Protein AF-A0AAW6RMX6-F1 (afdb_monomer_lite)

pLDDT: mean 87.91, std 16.41, range [24.89, 98.81]

Radius of gyration: 23.49 Å; chains: 1; bounding box: 60×40×73 Å

InterPro domains:
  IPR003778 Carboxyltransferase domain, subdomain A and B [PF02626] (128-403)
  IPR003778 Carboxyltransferase domain, subdomain A and B [SM00797] (126-412)
  IPR003778 Carboxyltransferase domain, subdomain A and B [TIGR00724] (105-406)
  IPR003833 Carboxyltransferase domain, subdomain C and D [PF02682] (2-51)
  IPR029000 Cyclophilin-like domain superfamily [G3DSA:2.40.100.10] (1-74)
  IPR029000 Cyclophilin-like domain superfamily [G3DSA:2.40.100.10] (291-410)
  IPR029000 Cyclophilin-like domain superfamily [SSF50891] (2-62)
  IPR029000 Cyclophilin-like domain superfamily [SSF50891] (292-405)
  IPR052708 5-oxoprolinase subunit C [PTHR43309] (105-405)

Organism: NCBI:txid3040346

Secondary structure (DSSP, 8-state):
-PPEEEE-TTEEEEETTEEEE-SS-EEE-SEEEEE--S-SB-TTSSSSBSS-TT-------TTSHHHHHHHHHHHS--S------S---S-----S-SSS----EEEEEE-SEEEEE-S--TT-GGGT------SSHHHHHHHHHHTT--TT--EEEEESS-EEEEESS-EEEEEEEEES-EEEE-TTS-EEE--TTSEEEE-TT-EEEE---SEEEEEEEEETT-B----BTTB---BTTTTBSSPPP-TT-EEPBPPTT-TT-SPPPPPSSPPPPPS-PPPTT--SPEEEEEEE-SSGGGB-HHHHHHHHHS-EEEPTT--SSEEEEE-SSPPPBPGGGTTPPPPPEE--TTEEE--TTS--EEE-TT--SEESS-EEEEE-GGGHHHHTT--TT-EEEEEESS--------

Sequence (414 aa):
ASPRTRIPPGAVALAGRFSGVYPRASPGGWQLIGQTEVPMWDLARTPPALLQPGQRVQFVDAATEAGRELLERWRAPSRCAVAASSSAPDSCAPDGGGDGAAPVLEVLAPGLQALVQDLGRPGQAGQGVSASGALDRGAFLAANRLVGNHFNAPALELLHGGFTVRALGPAVVAVTGAEGPLTLRRQDGATLPAARHAPLALQAGDTLALGAPEAGLRSYLAARGGFAAQPVLGSCASDTLAGIGPAPLAAGQRLGLGRRESRHGPLASVAAHPEAASPHLPRPGDAAAVWLDITLGPRADWFSPQALALLLEQPWQVTPQSNRVGLRLAGSQPLQRAAAFEGAELPSEGTALGALQVPANGQPVLFLADHPLTGGYPVVGCVAAHHLDLAAQLPAGTLIRFRAQRPFQEICLP

Foldseek 3Di:
DDWAQWDAFQFWFDDDPDIDGHLHIGIGRTHTDDGDPQRCADLQDVVRGPDFPPDDDDDDPCVDPVNVVVNVVRVPRPVPGPDDDDDDDPALACPDDDDDFDFFKAWQWQAPFKWWFFQFFPPCVRRFAFRFGDQQLVQQQLFCQQLQHQSRFIWIKHWFFPTKMFTQAKWKKAKAFFADWKWKQAQVRDIDTDDHQHIDIDGHGIMIGTHGGQFFTIMIMAINQGWDFDDRNRTQGQQPVVRDHHDTDDHRDTIGHHPCPDPRHHGGDRDPDGDDHDPDGHGPPDPDAAEFEWAFDPVLVQFDPVLVVCQFPWWWFFAPVADQQWTWTDTPDATDTDPVCVVNWADKDADDQQFFFADPRRTTTGGTRNHGGIDGTTGRIGTDPVCSSSRNGDDGGHIHGYDYPDDDDHDPDD

Structure (mmCIF, N/CA/C/O backbone):
data_AF-A0AAW6RMX6-F1
#
_entry.id   AF-A0AAW6RMX6-F1
#
loop_
_atom_site.group_PDB
_atom_site.id
_atom_site.type_symbol
_atom_site.label_atom_id
_atom_site.label_alt_id
_atom_site.label_comp_id
_atom_site.label_asym_id
_atom_site.label_entity_id
_atom_site.label_seq_id
_atom_site.pdbx_PDB_ins_code
_atom_site.Cartn_x
_atom_site.Cartn_y
_atom_site.Cartn_z
_atom_site.occupancy
_atom_site.B_iso_or_equiv
_atom_site.auth_seq_id
_atom_site.auth_comp_id
_atom_site.auth_asym_id
_atom_site.auth_atom_id
_atom_site.pdbx_PDB_model_num
ATOM 1 N N . ALA A 1 1 ? 17.555 14.525 -20.783 1.00 53.91 1 ALA A N 1
ATOM 2 C CA . ALA A 1 1 ? 16.481 15.517 -20.563 1.00 53.91 1 ALA A CA 1
ATOM 3 C C . ALA A 1 1 ? 15.670 15.092 -19.346 1.00 53.91 1 ALA A C 1
ATOM 5 O O . ALA A 1 1 ? 15.422 13.901 -19.205 1.00 53.91 1 ALA A O 1
ATOM 6 N N . SER A 1 2 ? 15.298 16.019 -18.462 1.00 64.12 2 SER A N 1
ATOM 7 C CA . SER A 1 2 ? 14.473 15.691 -17.292 1.00 64.12 2 SER A CA 1
ATOM 8 C C . SER A 1 2 ? 13.013 15.460 -17.712 1.00 64.12 2 SER A C 1
ATOM 10 O O . SER A 1 2 ? 12.517 16.197 -18.568 1.00 64.12 2 SER A O 1
ATOM 12 N N . PRO A 1 3 ? 12.315 14.455 -17.154 1.00 78.06 3 PRO A N 1
ATOM 13 C CA . PRO A 1 3 ? 10.917 14.197 -17.484 1.00 78.06 3 PRO A CA 1
ATOM 14 C C . PRO A 1 3 ? 10.016 15.355 -17.036 1.00 78.06 3 PRO A C 1
ATOM 16 O O . PRO A 1 3 ? 10.298 16.036 -16.048 1.00 78.06 3 PRO A O 1
ATOM 19 N N . ARG A 1 4 ? 8.898 15.559 -17.742 1.00 86.12 4 ARG A N 1
ATOM 20 C CA . ARG A 1 4 ? 7.841 16.477 -17.301 1.00 86.12 4 ARG A CA 1
ATOM 21 C C . ARG A 1 4 ? 7.219 15.921 -16.027 1.00 86.12 4 ARG A C 1
ATOM 23 O O . ARG A 1 4 ? 6.921 14.730 -15.946 1.00 86.12 4 ARG A O 1
ATOM 30 N N . THR A 1 5 ? 6.976 16.793 -15.057 1.00 84.56 5 THR A N 1
ATOM 31 C CA . THR A 1 5 ? 6.333 16.430 -13.786 1.00 84.56 5 THR A CA 1
ATOM 32 C C . THR A 1 5 ? 4.848 16.117 -13.955 1.00 84.56 5 THR A C 1
ATOM 34 O O . THR A 1 5 ? 4.287 15.375 -13.154 1.00 84.56 5 THR A O 1
ATOM 37 N N . ARG A 1 6 ? 4.214 16.645 -15.009 1.00 88.50 6 ARG A N 1
ATOM 38 C CA . ARG A 1 6 ? 2.807 16.403 -15.330 1.00 88.50 6 ARG A CA 1
ATOM 39 C C . ARG A 1 6 ? 2.562 16.490 -16.838 1.00 88.50 6 ARG A C 1
ATOM 41 O O . ARG A 1 6 ? 2.823 17.520 -17.451 1.00 88.50 6 ARG A O 1
ATOM 48 N N . ILE A 1 7 ? 2.038 15.416 -17.414 1.00 89.62 7 ILE A N 1
ATOM 49 C CA . ILE A 1 7 ? 1.513 15.318 -18.779 1.00 89.62 7 ILE A CA 1
ATOM 50 C C . ILE A 1 7 ? -0.010 15.178 -18.661 1.00 89.62 7 ILE A C 1
ATOM 52 O O . ILE A 1 7 ? -0.454 14.424 -17.797 1.00 89.62 7 ILE A O 1
ATOM 56 N N . PRO A 1 8 ? -0.824 15.910 -19.444 1.00 89.00 8 PRO A N 1
ATOM 57 C CA . PRO A 1 8 ? -2.279 15.840 -19.336 1.00 89.00 8 PRO A CA 1
ATOM 58 C C . PRO A 1 8 ? -2.853 14.513 -19.876 1.00 89.00 8 PRO A C 1
ATOM 60 O O . PRO A 1 8 ? -2.239 13.889 -20.746 1.00 89.00 8 PRO A O 1
ATOM 63 N N . PRO A 1 9 ? -4.049 14.094 -19.412 1.00 90.81 9 PRO A N 1
ATOM 64 C CA . PRO A 1 9 ? -4.782 12.987 -20.019 1.00 90.81 9 PRO A CA 1
ATOM 65 C C . PRO A 1 9 ? -5.036 13.232 -21.513 1.00 90.81 9 PRO A C 1
ATOM 67 O O . PRO A 1 9 ? -5.249 14.366 -21.945 1.00 90.81 9 PRO A O 1
ATOM 70 N N . GLY A 1 10 ? -5.020 12.161 -22.298 1.00 92.19 10 GLY A N 1
ATOM 71 C CA . GLY A 1 10 ? -5.208 12.197 -23.746 1.00 92.19 10 GLY A CA 1
ATOM 72 C C . GLY A 1 10 ? -3.969 12.627 -24.532 1.00 92.19 10 GLY A C 1
ATOM 73 O O . GLY A 1 10 ? -4.007 12.595 -25.759 1.00 92.19 10 GLY A O 1
ATOM 74 N N . ALA A 1 11 ? -2.863 13.010 -23.882 1.00 95.31 11 ALA A N 1
ATOM 75 C CA . ALA A 1 11 ? -1.631 13.350 -24.589 1.00 95.31 11 ALA A CA 1
ATOM 76 C C . ALA A 1 11 ? -1.106 12.139 -25.374 1.00 95.31 11 ALA A C 1
ATOM 78 O O . ALA A 1 11 ? -0.923 11.060 -24.807 1.00 95.31 11 ALA A O 1
ATOM 79 N N . VAL A 1 12 ? -0.846 12.333 -26.666 1.00 95.81 12 VAL A N 1
ATOM 80 C CA . VAL A 1 12 ? -0.254 11.338 -27.564 1.00 95.81 12 VAL A CA 1
ATOM 81 C C . VAL A 1 12 ? 1.244 11.591 -27.631 1.00 95.81 12 VAL A C 1
ATOM 83 O O . VAL A 1 12 ? 1.679 12.726 -27.850 1.00 95.81 12 VAL A O 1
ATOM 86 N N . ALA A 1 13 ? 2.041 10.546 -27.432 1.00 95.31 13 ALA A N 1
ATOM 87 C CA . ALA A 1 13 ? 3.483 10.681 -27.321 1.00 95.31 13 ALA A CA 1
ATOM 88 C C . ALA A 1 13 ? 4.257 9.541 -27.987 1.00 95.31 13 ALA A C 1
ATOM 90 O O . ALA A 1 13 ? 3.739 8.438 -28.163 1.00 95.31 13 ALA A O 1
ATOM 91 N N . LEU A 1 14 ? 5.523 9.818 -28.302 1.00 92.94 14 LEU A N 1
ATOM 92 C CA . LEU A 1 14 ? 6.486 8.878 -28.870 1.00 92.94 14 LEU A CA 1
ATOM 93 C C . LEU A 1 14 ? 7.708 8.714 -27.954 1.00 92.94 14 LEU A C 1
ATOM 95 O O . LEU A 1 14 ? 8.199 9.689 -27.374 1.00 92.94 14 LEU A O 1
ATOM 99 N N . ALA A 1 15 ? 8.234 7.492 -27.875 1.00 87.12 15 ALA A N 1
ATOM 100 C CA . ALA A 1 15 ? 9.537 7.191 -27.287 1.00 87.12 15 ALA A CA 1
ATOM 101 C C . ALA A 1 15 ? 10.196 6.019 -28.022 1.00 87.12 15 ALA A C 1
ATOM 103 O O . ALA A 1 15 ? 9.718 4.884 -27.977 1.00 87.12 15 ALA A O 1
ATOM 104 N N . GLY A 1 16 ? 11.305 6.294 -28.712 1.00 85.19 16 GLY A N 1
ATOM 105 C CA . GLY A 1 16 ? 11.982 5.299 -29.541 1.00 85.19 16 GLY A CA 1
ATOM 106 C C . GLY A 1 16 ? 11.029 4.700 -30.579 1.00 85.19 16 GLY A C 1
ATOM 107 O O . GLY A 1 16 ? 10.482 5.413 -31.414 1.00 85.19 16 GLY A O 1
ATOM 108 N N . ARG A 1 17 ? 10.817 3.382 -30.507 1.00 88.44 17 ARG A N 1
ATOM 109 C CA . ARG A 1 17 ? 9.918 2.636 -31.407 1.00 88.44 17 ARG A CA 1
ATOM 110 C C . ARG A 1 17 ? 8.466 2.574 -30.919 1.00 88.44 17 ARG A C 1
ATOM 112 O O . ARG A 1 17 ? 7.643 1.938 -31.571 1.00 88.44 17 ARG A O 1
ATOM 119 N N . PHE A 1 18 ? 8.155 3.188 -29.780 1.00 90.12 18 PHE A N 1
ATOM 120 C CA . PHE A 1 18 ? 6.842 3.119 -29.152 1.00 90.12 18 PHE A CA 1
ATOM 121 C C . PHE A 1 18 ? 6.052 4.412 -29.350 1.00 90.12 18 PHE A C 1
ATOM 123 O O . PHE A 1 18 ? 6.604 5.513 -29.346 1.00 90.12 18 PHE A O 1
ATOM 130 N N . SER A 1 19 ? 4.736 4.256 -29.471 1.00 93.06 19 SER A N 1
ATOM 131 C CA . SER A 1 19 ? 3.756 5.333 -29.349 1.00 93.06 19 SER A CA 1
ATOM 132 C C . SER A 1 19 ? 2.789 4.996 -28.218 1.00 93.06 19 SER A C 1
ATOM 134 O O . SER A 1 19 ? 2.610 3.825 -27.879 1.00 93.06 19 SER A O 1
ATOM 136 N N . GLY A 1 20 ? 2.206 6.013 -27.595 1.00 93.31 20 GLY A N 1
ATOM 137 C CA . GLY A 1 20 ? 1.311 5.823 -26.464 1.00 93.31 20 GLY A CA 1
ATOM 138 C C . GLY A 1 20 ? 0.402 7.018 -26.240 1.00 93.31 20 GLY A C 1
ATOM 139 O O . GLY A 1 20 ? 0.668 8.121 -26.719 1.00 93.31 20 GLY A O 1
ATOM 140 N N . VAL A 1 21 ? -0.674 6.781 -25.495 1.00 94.12 21 VAL A N 1
ATOM 141 C CA . VAL A 1 21 ? -1.598 7.820 -25.043 1.00 94.12 21 VAL A CA 1
ATOM 142 C C . VAL A 1 21 ? -1.650 7.776 -23.526 1.00 94.12 21 VAL A C 1
ATOM 144 O O . VAL A 1 21 ? -1.874 6.714 -22.951 1.00 94.12 21 VAL A O 1
ATOM 147 N N . TYR A 1 22 ? -1.451 8.917 -22.874 1.00 91.56 22 TYR A N 1
ATOM 148 C CA . TYR A 1 22 ? -1.550 9.022 -21.421 1.00 91.56 22 TYR A CA 1
ATOM 149 C C . TYR A 1 22 ? -3.029 8.981 -21.007 1.00 91.56 22 TYR A C 1
ATOM 151 O O . TYR A 1 22 ? -3.758 9.924 -21.308 1.00 91.56 22 TYR A O 1
ATOM 159 N N . PRO A 1 23 ? -3.525 7.932 -20.322 1.00 89.25 23 PRO A N 1
ATOM 160 C CA . PRO A 1 23 ? -4.948 7.837 -19.982 1.00 89.25 23 PRO A CA 1
ATOM 161 C C . PRO A 1 23 ? -5.345 8.770 -18.832 1.00 89.25 23 PRO A C 1
ATOM 163 O O . PRO A 1 23 ? -6.525 9.042 -18.633 1.00 89.25 23 PRO A O 1
ATOM 166 N N . ARG A 1 24 ? -4.363 9.240 -18.057 1.00 86.12 24 ARG A N 1
ATOM 167 C CA . ARG A 1 24 ? -4.521 10.120 -16.898 1.00 86.12 24 ARG A CA 1
ATOM 168 C C . ARG A 1 24 ? -3.335 11.069 -16.808 1.00 86.12 24 ARG A C 1
ATOM 170 O O . ARG A 1 24 ? -2.330 10.884 -17.491 1.00 86.12 24 ARG A O 1
ATOM 177 N N . ALA A 1 25 ? -3.452 12.066 -15.935 1.00 86.38 25 ALA A N 1
ATOM 178 C CA . ALA A 1 25 ? -2.350 12.967 -15.669 1.00 86.38 25 ALA A CA 1
ATOM 179 C C . ALA A 1 25 ? -1.228 12.223 -14.934 1.00 86.38 25 ALA A C 1
ATOM 181 O O . ALA A 1 25 ? -1.445 11.727 -13.831 1.00 86.38 25 ALA A O 1
ATOM 182 N N . SER A 1 26 ? -0.034 12.166 -15.517 1.00 85.56 26 SER A N 1
ATOM 183 C CA . SER A 1 26 ? 1.125 11.523 -14.889 1.00 85.56 26 SER A CA 1
ATOM 184 C C . SER A 1 26 ? 2.431 12.216 -15.280 1.00 85.56 26 SER A C 1
ATOM 186 O O . SER A 1 26 ? 2.478 12.911 -16.297 1.00 85.56 26 SER A O 1
ATOM 188 N N . PRO A 1 27 ? 3.521 12.035 -14.518 1.00 85.38 27 PRO A N 1
ATOM 189 C CA . PRO A 1 27 ? 4.852 12.394 -14.991 1.00 85.38 27 PRO A CA 1
ATOM 190 C C . PRO A 1 27 ? 5.230 11.592 -16.247 1.00 85.38 27 PRO A C 1
ATOM 192 O O . PRO A 1 27 ? 4.734 10.481 -16.457 1.00 85.38 27 PRO A O 1
ATOM 195 N N . GLY A 1 28 ? 6.137 12.120 -17.070 1.00 85.38 28 GLY A N 1
ATOM 196 C CA . GLY A 1 28 ? 6.676 11.372 -18.204 1.00 85.38 28 GLY A CA 1
ATOM 197 C C . GLY A 1 28 ? 7.708 12.129 -19.037 1.00 85.38 28 GLY A C 1
ATOM 198 O O . GLY A 1 28 ? 7.739 13.358 -19.082 1.00 85.38 28 GLY A O 1
ATOM 199 N N . GLY A 1 29 ? 8.586 11.370 -19.691 1.00 86.50 29 GLY A N 1
ATOM 200 C CA . GLY A 1 29 ? 9.671 11.897 -20.526 1.00 86.50 29 GLY A CA 1
ATOM 201 C C . GLY A 1 29 ? 9.437 11.787 -22.033 1.00 86.50 29 GLY A C 1
ATOM 202 O O . GLY A 1 29 ? 10.321 12.161 -22.796 1.00 86.50 29 GLY A O 1
ATOM 203 N N . TRP A 1 30 ? 8.288 11.262 -22.472 1.00 90.81 30 TRP A N 1
ATOM 204 C CA . TRP A 1 30 ? 8.038 10.994 -23.889 1.00 90.81 30 TRP A CA 1
ATOM 205 C C . TRP A 1 30 ? 7.847 12.296 -24.680 1.00 90.81 30 TRP A C 1
ATOM 207 O O . TRP A 1 30 ? 7.474 13.344 -24.132 1.00 90.81 30 TRP A O 1
ATOM 217 N N . GLN A 1 31 ? 8.126 12.239 -25.981 1.00 93.19 31 GLN A N 1
ATOM 218 C CA . GLN A 1 31 ? 7.936 13.373 -26.880 1.00 93.19 31 GLN A CA 1
ATOM 219 C C . GLN A 1 31 ? 6.452 13.503 -27.208 1.00 93.19 31 GLN A C 1
ATOM 221 O O . GLN A 1 31 ? 5.882 12.613 -27.832 1.00 93.19 31 GLN A O 1
ATOM 226 N N . LEU A 1 32 ? 5.822 14.588 -26.762 1.00 94.88 32 LEU A N 1
ATOM 227 C CA . LEU A 1 32 ? 4.405 14.842 -27.017 1.00 94.88 32 LEU A CA 1
ATOM 228 C C . LEU A 1 32 ? 4.230 15.308 -28.465 1.00 94.88 32 LEU A C 1
ATOM 230 O O . LEU A 1 32 ? 4.890 16.261 -28.875 1.00 94.88 32 LEU A O 1
ATOM 234 N N . ILE A 1 33 ? 3.348 14.647 -29.212 1.00 95.44 33 ILE A N 1
ATOM 235 C CA . ILE A 1 33 ? 3.107 14.915 -30.641 1.00 95.44 33 ILE A CA 1
ATOM 236 C C . ILE A 1 33 ? 1.662 15.321 -30.947 1.00 95.44 33 ILE A C 1
ATOM 238 O O . ILE A 1 33 ? 1.367 15.746 -32.058 1.00 95.44 33 ILE A O 1
ATOM 242 N N . GLY A 1 34 ? 0.756 15.190 -29.979 1.00 93.94 34 GLY A N 1
ATOM 243 C CA . GLY A 1 34 ? -0.646 15.546 -30.152 1.00 93.94 34 GLY A CA 1
ATOM 244 C C . GLY A 1 34 ? -1.479 15.243 -28.915 1.00 93.94 34 GLY A C 1
ATOM 245 O O . GLY A 1 34 ? -0.952 14.917 -27.848 1.00 93.94 34 GLY A O 1
ATOM 246 N N . GLN A 1 35 ? -2.795 15.334 -29.069 1.00 93.81 35 GLN A N 1
ATOM 247 C CA . GLN A 1 35 ? -3.764 15.027 -28.027 1.00 93.81 35 GLN A CA 1
ATOM 248 C C . GLN A 1 35 ? -5.011 14.400 -28.654 1.00 93.81 35 GLN A C 1
ATOM 250 O O . GLN A 1 35 ? -5.385 14.736 -29.774 1.00 93.81 35 GLN A O 1
ATOM 255 N N . THR A 1 36 ? -5.650 13.494 -27.924 1.00 91.88 36 THR A N 1
ATOM 256 C CA . THR A 1 36 ? -6.977 12.972 -28.240 1.00 91.88 36 THR A CA 1
ATOM 257 C C . THR A 1 36 ? -7.944 13.300 -27.113 1.00 91.88 36 THR A C 1
ATOM 259 O O . THR A 1 36 ? -7.577 13.289 -25.939 1.00 91.88 36 THR A O 1
ATOM 262 N N . GLU A 1 37 ? -9.188 13.588 -27.476 1.00 88.94 37 GLU A N 1
ATOM 263 C CA . GLU A 1 37 ? -10.288 13.789 -26.528 1.00 88.94 37 GLU A CA 1
ATOM 264 C C . GLU A 1 37 ? -11.017 12.479 -26.212 1.00 88.94 37 GLU A C 1
ATOM 266 O O . GLU A 1 37 ? -11.882 12.445 -25.340 1.00 88.94 37 GLU A O 1
ATOM 271 N N . VAL A 1 38 ? -10.680 11.389 -26.911 1.00 89.56 38 VAL A N 1
ATOM 272 C CA . VAL A 1 38 ? -11.256 10.074 -26.631 1.00 89.56 38 VAL A CA 1
ATOM 273 C C . VAL A 1 38 ? -10.733 9.576 -25.279 1.00 89.56 38 VAL A C 1
ATOM 275 O O . VAL A 1 38 ? -9.516 9.435 -25.111 1.00 89.56 38 VAL A O 1
ATOM 278 N N . PRO A 1 39 ? -11.611 9.241 -24.315 1.00 89.69 39 PRO A N 1
ATOM 279 C CA . PRO A 1 39 ? -11.176 8.731 -23.024 1.00 89.69 39 PRO A CA 1
ATOM 280 C C . PRO A 1 39 ? -10.591 7.319 -23.169 1.00 89.69 39 PRO A C 1
ATOM 282 O O . PRO A 1 39 ? -11.298 6.327 -23.392 1.00 89.69 39 PRO A O 1
ATOM 285 N N . MET A 1 40 ? -9.269 7.217 -22.998 1.00 91.12 40 MET A N 1
ATOM 286 C CA . MET A 1 40 ? -8.554 5.931 -22.995 1.00 91.12 40 MET A CA 1
ATOM 287 C C . MET A 1 40 ? -8.970 5.039 -21.819 1.00 91.12 40 MET A C 1
ATOM 289 O O . MET A 1 40 ? -8.899 3.817 -21.918 1.00 91.12 40 MET A O 1
ATOM 293 N N . TRP A 1 41 ? -9.447 5.641 -20.729 1.00 89.19 41 TRP A N 1
ATOM 294 C CA . TRP A 1 41 ? -9.962 4.961 -19.545 1.00 89.19 41 TRP A CA 1
ATOM 295 C C . TRP A 1 41 ? -11.338 5.520 -19.175 1.00 89.19 41 TRP A C 1
ATOM 297 O O . TRP A 1 41 ? -11.461 6.723 -18.963 1.00 89.19 41 TRP A O 1
ATOM 307 N N . ASP A 1 42 ? -12.348 4.655 -19.077 1.00 88.56 42 ASP A N 1
ATOM 308 C CA . ASP A 1 42 ? -13.719 5.022 -18.702 1.00 88.56 42 ASP A CA 1
ATOM 309 C C . ASP A 1 42 ? -14.386 3.872 -17.933 1.00 88.56 42 ASP A C 1
ATOM 311 O O . ASP A 1 42 ? -14.587 2.794 -18.483 1.00 88.56 42 ASP A O 1
ATOM 315 N N . LEU A 1 43 ? -14.748 4.092 -16.665 1.00 86.00 43 LEU A N 1
ATOM 316 C CA . LEU A 1 43 ? -15.385 3.068 -15.825 1.00 86.00 43 LEU A CA 1
ATOM 317 C C . LEU A 1 43 ? -16.809 2.703 -16.269 1.00 86.00 43 LEU A C 1
ATOM 319 O O . LEU A 1 43 ? -17.296 1.645 -15.878 1.00 86.00 43 LEU A O 1
ATOM 323 N N . ALA A 1 44 ? -17.468 3.535 -17.078 1.00 85.00 44 ALA A N 1
ATOM 324 C CA . ALA A 1 44 ? -18.770 3.214 -17.658 1.00 85.00 44 ALA A CA 1
ATOM 325 C C . ALA A 1 44 ? -18.663 2.264 -18.868 1.00 85.00 44 ALA A C 1
ATOM 327 O O . ALA A 1 44 ? -19.675 1.732 -19.329 1.00 85.00 44 ALA A O 1
ATOM 328 N N . ARG A 1 45 ? -17.448 2.025 -19.385 1.00 86.88 45 ARG A N 1
ATOM 329 C CA . ARG A 1 45 ? -17.180 1.130 -20.517 1.00 86.88 45 ARG A CA 1
ATOM 330 C C . ARG A 1 45 ? -16.780 -0.270 -20.040 1.00 86.88 45 ARG A C 1
ATOM 332 O O . ARG A 1 45 ? -16.111 -0.431 -19.024 1.00 86.88 45 ARG A O 1
ATOM 339 N N . THR A 1 46 ? -17.145 -1.295 -20.816 1.00 84.88 46 THR A N 1
ATOM 340 C CA . THR A 1 46 ? -16.724 -2.689 -20.589 1.00 84.88 46 THR A CA 1
ATOM 341 C C . THR A 1 46 ? -15.957 -3.222 -21.810 1.00 84.88 46 THR A C 1
ATOM 343 O O . THR A 1 46 ? -16.587 -3.430 -22.848 1.00 84.88 46 THR A O 1
ATOM 346 N N . PRO A 1 47 ? -14.632 -3.463 -21.722 1.00 87.75 47 PRO A N 1
ATOM 347 C CA . PRO A 1 47 ? -13.744 -3.159 -20.594 1.00 87.75 47 PRO A CA 1
ATOM 348 C C . PRO A 1 47 ? -13.470 -1.645 -20.439 1.00 87.75 47 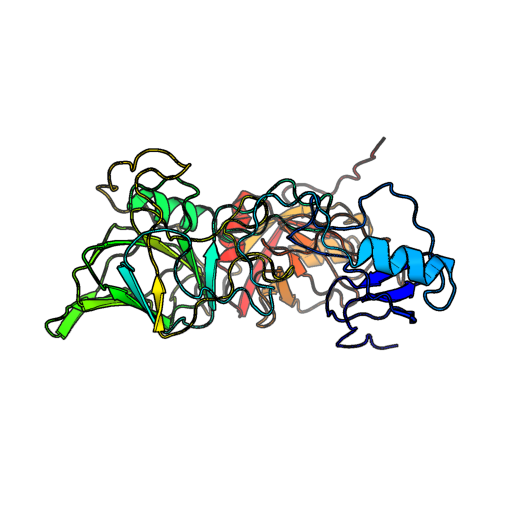PRO A C 1
ATOM 350 O O . PRO A 1 47 ? -13.551 -0.899 -21.420 1.00 87.75 47 PRO A O 1
ATOM 353 N N . PRO A 1 48 ? -13.098 -1.167 -19.236 1.00 90.31 48 PRO A N 1
ATOM 354 C CA . PRO A 1 48 ? -12.846 0.253 -19.011 1.00 90.31 48 PRO A CA 1
ATOM 355 C C . PRO A 1 48 ? -11.696 0.836 -19.823 1.00 90.31 48 PRO A C 1
ATOM 357 O O . PRO A 1 48 ? -11.756 1.995 -20.232 1.00 90.31 48 PRO A O 1
ATOM 360 N N . ALA A 1 49 ? -10.639 0.063 -20.071 1.00 91.25 49 ALA A N 1
ATOM 361 C CA . ALA A 1 49 ? -9.563 0.483 -20.960 1.00 91.25 49 ALA A CA 1
ATOM 362 C C . ALA A 1 49 ? -10.013 0.334 -22.417 1.00 91.25 49 ALA A C 1
ATOM 364 O O . ALA A 1 49 ? -10.408 -0.753 -22.840 1.00 91.25 49 ALA A O 1
ATOM 365 N N . LEU A 1 50 ? -9.937 1.427 -23.182 1.00 91.00 50 LEU A N 1
ATOM 366 C CA . LEU A 1 50 ? -10.326 1.447 -24.594 1.00 91.00 50 LEU A CA 1
ATOM 367 C C . LEU A 1 50 ? -9.496 0.455 -25.404 1.00 91.00 50 LEU A C 1
ATOM 369 O O . LEU A 1 50 ? -10.021 -0.267 -26.248 1.00 91.00 50 LEU A O 1
ATOM 373 N N . LEU A 1 51 ? -8.192 0.464 -25.132 1.00 91.19 51 LEU A N 1
ATOM 374 C CA . LEU A 1 51 ? -7.214 -0.363 -25.805 1.00 91.19 51 LEU A CA 1
ATOM 375 C C . LEU A 1 51 ? -6.927 -1.600 -24.960 1.00 91.19 51 LEU A C 1
ATOM 377 O O . LEU A 1 51 ? -6.640 -1.493 -23.768 1.00 91.19 51 LEU A O 1
ATOM 381 N N . GLN A 1 52 ? -6.992 -2.761 -25.601 1.00 90.56 52 GLN A N 1
ATOM 382 C CA . GLN A 1 52 ? -6.662 -4.056 -25.018 1.00 90.56 52 GLN A CA 1
ATOM 383 C C . GLN A 1 52 ? -5.407 -4.636 -25.686 1.00 90.56 52 GLN A C 1
ATOM 385 O O . GLN A 1 52 ? -5.178 -4.385 -26.877 1.00 90.56 52 GLN A O 1
ATOM 390 N N . PRO A 1 53 ? -4.596 -5.432 -24.964 1.00 90.12 53 PRO A N 1
ATOM 391 C CA . PRO A 1 53 ? -3.452 -6.126 -25.546 1.00 90.12 53 PRO A CA 1
ATOM 392 C C . PRO A 1 53 ? -3.827 -6.902 -26.817 1.00 90.12 53 PRO A C 1
ATOM 394 O O . PRO A 1 53 ? -4.851 -7.580 -26.868 1.00 90.12 53 PRO A O 1
ATOM 397 N N . GLY A 1 54 ? -2.996 -6.789 -27.856 1.00 90.81 54 GLY A N 1
ATOM 398 C CA . GLY A 1 54 ? -3.206 -7.445 -29.154 1.00 90.81 54 GLY A CA 1
ATOM 399 C C . GLY A 1 54 ? -4.054 -6.659 -30.163 1.00 90.81 54 GLY A C 1
ATOM 400 O O . GLY A 1 54 ? -4.128 -7.055 -31.327 1.00 90.81 54 GLY A O 1
ATOM 401 N N . GLN A 1 55 ? -4.662 -5.533 -29.777 1.00 92.75 55 GLN A N 1
ATOM 402 C CA . GLN A 1 55 ? -5.392 -4.684 -30.721 1.00 92.75 55 GLN A CA 1
ATOM 403 C C . GLN A 1 55 ? -4.456 -3.906 -31.656 1.00 92.75 55 GLN A C 1
ATOM 405 O O . GLN A 1 55 ? -3.380 -3.452 -31.268 1.00 92.75 55 GLN A O 1
ATOM 410 N N . ARG A 1 56 ? -4.902 -3.709 -32.903 1.00 94.38 56 ARG A N 1
ATOM 411 C CA . ARG A 1 56 ? -4.249 -2.815 -33.869 1.00 94.38 56 ARG A CA 1
ATOM 412 C C . ARG A 1 56 ? -4.829 -1.412 -33.734 1.00 94.38 56 ARG A C 1
ATOM 414 O O . ARG A 1 56 ? -6.047 -1.258 -33.702 1.00 94.38 56 ARG A O 1
ATOM 421 N N . VAL A 1 57 ? -3.959 -0.408 -33.696 1.00 93.25 57 VAL A N 1
ATOM 422 C CA . VAL A 1 57 ? -4.334 1.000 -33.518 1.00 93.25 57 VAL A CA 1
ATOM 423 C C . VAL A 1 57 ? -3.868 1.806 -34.723 1.00 93.25 57 VAL A C 1
ATOM 425 O O . VAL A 1 57 ? -2.726 1.671 -35.157 1.00 93.25 57 VAL A O 1
ATOM 428 N N . GLN A 1 58 ? -4.750 2.657 -35.242 1.00 92.50 58 GLN A N 1
ATOM 429 C CA . GLN A 1 58 ? -4.434 3.649 -36.264 1.00 92.50 58 GLN A CA 1
ATOM 430 C C . GLN A 1 58 ? -4.803 5.033 -35.729 1.00 92.50 58 GLN A C 1
ATOM 432 O O . GLN A 1 58 ? -5.942 5.256 -35.320 1.00 92.50 58 GLN A O 1
ATOM 437 N N . PHE A 1 59 ? -3.843 5.956 -35.729 1.00 92.38 59 PHE A N 1
ATOM 438 C CA . PHE A 1 59 ? -4.101 7.357 -35.407 1.00 92.38 59 PHE A CA 1
ATOM 439 C C . PHE A 1 59 ? -4.700 8.061 -36.629 1.00 92.38 59 PHE A C 1
ATOM 441 O O . PHE A 1 59 ? -4.234 7.864 -37.751 1.00 92.38 59 PHE A O 1
ATOM 448 N N . VAL A 1 60 ? -5.728 8.876 -36.401 1.00 92.38 60 VAL A N 1
ATOM 449 C CA . VAL A 1 60 ? -6.405 9.680 -37.426 1.00 92.38 60 VAL A CA 1
ATOM 450 C C . VAL A 1 60 ? -6.423 11.125 -36.949 1.00 92.38 60 VAL A C 1
ATOM 452 O O . VAL A 1 60 ? -6.703 11.379 -35.777 1.00 92.38 60 VAL A O 1
ATOM 455 N N . ASP A 1 61 ? -6.111 12.062 -37.842 1.00 92.69 61 ASP A N 1
ATOM 456 C CA . ASP A 1 61 ? -6.178 13.488 -37.534 1.00 92.69 61 ASP A CA 1
ATOM 457 C C . ASP A 1 61 ? -7.635 13.906 -37.292 1.00 92.69 61 ASP A C 1
ATOM 459 O O . ASP A 1 61 ? -8.484 13.830 -38.186 1.00 92.69 61 ASP A O 1
ATOM 463 N N . ALA A 1 62 ? -7.908 14.359 -36.068 1.00 89.56 62 ALA A N 1
ATOM 464 C CA . ALA A 1 62 ? -9.212 14.818 -35.607 1.00 89.56 62 ALA A CA 1
ATOM 465 C C . ALA A 1 62 ? -9.775 15.997 -36.420 1.00 89.56 62 ALA A C 1
ATOM 467 O O . ALA A 1 62 ? -10.987 16.205 -36.424 1.00 89.56 62 ALA A O 1
ATOM 468 N N . ALA A 1 63 ? -8.929 16.768 -37.113 1.00 90.31 63 ALA A N 1
ATOM 469 C CA . ALA A 1 63 ? -9.373 17.884 -37.942 1.00 90.31 63 ALA A CA 1
ATOM 470 C C . ALA A 1 63 ? -10.064 17.437 -39.243 1.00 90.31 63 ALA A C 1
ATOM 472 O O . ALA A 1 63 ? -10.841 18.210 -39.810 1.00 90.31 63 ALA A O 1
ATOM 473 N N . THR A 1 64 ? -9.798 16.209 -39.700 1.00 94.62 64 THR A N 1
ATOM 474 C CA . THR A 1 64 ? -10.385 15.629 -40.917 1.00 94.62 64 THR A CA 1
ATOM 475 C C . THR A 1 64 ? -11.825 15.168 -40.693 1.00 94.62 64 THR A C 1
ATOM 477 O O . THR A 1 64 ? -12.216 14.876 -39.565 1.00 94.62 64 THR A O 1
ATOM 480 N N . GLU A 1 65 ? -12.606 15.038 -41.769 1.00 91.94 65 GLU A N 1
ATOM 481 C CA . GLU A 1 65 ? -13.996 14.554 -41.695 1.00 91.94 65 GLU A CA 1
ATOM 482 C C . GLU A 1 65 ? -14.087 13.174 -41.024 1.00 91.94 65 GLU A C 1
ATOM 484 O O . GLU A 1 65 ? -14.799 12.994 -40.039 1.00 91.94 65 GLU A O 1
ATOM 489 N N . ALA A 1 66 ? -13.246 12.231 -41.463 1.00 88.38 66 ALA A N 1
ATOM 490 C CA . ALA A 1 66 ? -13.150 10.902 -40.863 1.00 88.38 66 ALA A CA 1
ATOM 491 C C . ALA A 1 66 ? -12.769 10.949 -39.369 1.00 88.38 66 ALA A C 1
ATOM 493 O O . ALA A 1 66 ? -13.246 10.136 -38.573 1.00 88.38 66 ALA A O 1
ATOM 494 N N . GLY A 1 67 ? -11.914 11.901 -38.975 1.00 89.38 67 GLY A N 1
ATOM 495 C CA . GLY A 1 67 ? -11.541 12.141 -37.582 1.00 89.38 67 GLY A CA 1
ATOM 496 C C . GLY A 1 67 ? -12.712 12.639 -36.732 1.00 89.38 67 GLY A C 1
ATOM 497 O O . GLY A 1 67 ? -12.927 12.126 -35.633 1.00 89.38 67 GLY A O 1
ATOM 498 N N . ARG A 1 68 ? -13.510 13.578 -37.250 1.00 89.50 68 ARG A N 1
ATOM 499 C CA . ARG A 1 68 ? -14.703 14.109 -36.567 1.00 89.50 68 ARG A CA 1
ATOM 500 C C . ARG A 1 68 ? -15.773 13.035 -36.376 1.00 89.50 68 ARG A C 1
ATOM 502 O O . ARG A 1 68 ? -16.260 12.865 -35.262 1.00 89.50 68 ARG A O 1
ATOM 509 N N . GLU A 1 69 ? -16.042 12.230 -37.403 1.00 87.38 69 GLU A N 1
ATOM 510 C CA . GLU A 1 69 ? -16.957 11.083 -37.307 1.00 87.38 69 GLU A CA 1
ATOM 511 C C . GLU A 1 69 ? -16.481 10.027 -36.291 1.00 87.38 69 GLU A C 1
ATOM 513 O O . GLU A 1 69 ? -17.279 9.385 -35.603 1.00 87.38 69 GLU A O 1
ATOM 518 N N . LEU A 1 70 ? -15.167 9.782 -36.196 1.00 85.56 70 LEU A N 1
ATOM 519 C CA . LEU A 1 70 ? -14.600 8.918 -35.154 1.00 85.56 70 LEU A CA 1
ATOM 520 C C . LEU A 1 70 ? -14.811 9.521 -33.763 1.00 85.56 70 LEU A C 1
ATOM 522 O O . LEU A 1 70 ? -15.249 8.809 -32.860 1.00 85.56 70 LEU A O 1
ATOM 526 N N . LEU A 1 71 ? -14.533 10.813 -33.584 1.00 85.94 71 LEU A N 1
ATOM 527 C CA . LEU A 1 71 ? -14.726 11.485 -32.302 1.00 85.94 71 LEU A CA 1
ATOM 528 C C . LEU A 1 71 ? -16.180 11.422 -31.845 1.00 85.94 71 LEU A C 1
ATOM 530 O O . LEU A 1 71 ? -16.411 11.097 -30.689 1.00 85.94 71 LEU A O 1
ATOM 534 N N . GLU A 1 72 ? -17.158 11.656 -32.717 1.00 83.38 72 GLU A N 1
ATOM 535 C CA . GLU A 1 72 ? -18.574 11.533 -32.346 1.00 83.38 72 GLU A CA 1
ATOM 536 C C . GLU A 1 72 ? -18.936 10.115 -31.891 1.00 83.38 72 GLU A C 1
ATOM 538 O O . GLU A 1 72 ? -19.573 9.942 -30.848 1.00 83.38 72 GLU A O 1
ATOM 543 N N . ARG A 1 73 ? -18.457 9.089 -32.609 1.00 82.62 73 ARG A N 1
ATOM 544 C CA . ARG A 1 73 ? -18.669 7.680 -32.234 1.00 82.62 73 ARG A CA 1
ATOM 545 C C . ARG A 1 73 ? -18.096 7.338 -30.862 1.00 82.62 73 ARG A C 1
ATOM 547 O O . ARG A 1 73 ? -18.722 6.585 -30.122 1.00 82.62 73 ARG A O 1
ATOM 554 N N . TRP A 1 74 ? -16.919 7.866 -30.536 1.00 76.81 74 TRP A N 1
ATOM 555 C CA . TRP A 1 74 ? -16.211 7.551 -29.293 1.00 76.81 74 TRP A CA 1
ATOM 556 C C . TRP A 1 74 ? -16.493 8.529 -28.140 1.00 76.81 74 TRP A C 1
ATOM 558 O O . TRP A 1 74 ? -16.190 8.203 -26.994 1.00 76.81 74 TRP A O 1
ATOM 568 N N . ARG A 1 75 ? -17.084 9.699 -28.418 1.00 69.25 75 ARG A N 1
ATOM 569 C CA . ARG A 1 75 ? -17.621 10.641 -27.419 1.00 69.25 75 ARG A CA 1
ATOM 570 C C . ARG A 1 75 ? -18.999 10.216 -26.913 1.00 69.25 75 ARG A C 1
ATOM 572 O O . ARG A 1 75 ? -19.349 10.547 -25.783 1.00 69.25 75 ARG A O 1
ATOM 579 N N . ALA A 1 76 ? -19.792 9.515 -27.726 1.00 56.03 76 ALA A N 1
ATOM 580 C CA . ALA A 1 76 ? -21.070 8.980 -27.277 1.00 56.03 76 ALA A CA 1
ATOM 581 C C . ALA A 1 76 ? -20.830 7.953 -26.150 1.00 56.03 76 ALA A C 1
ATOM 583 O O . ALA A 1 76 ? -20.028 7.034 -26.344 1.00 56.03 76 ALA A O 1
ATOM 584 N N . PRO A 1 77 ? -21.506 8.062 -24.986 1.00 51.28 77 PRO A N 1
ATOM 585 C CA . PRO A 1 77 ? -21.400 7.042 -23.952 1.00 51.28 77 PRO A CA 1
ATOM 586 C C . PRO A 1 77 ? -21.760 5.702 -24.588 1.00 51.28 77 PRO A C 1
ATOM 588 O O . PRO A 1 77 ? -22.817 5.560 -25.211 1.00 51.28 77 PRO A O 1
ATOM 591 N N . SER A 1 78 ? -20.837 4.744 -24.505 1.00 46.41 78 SER A N 1
ATOM 592 C CA . SER A 1 78 ? -21.025 3.418 -25.085 1.00 46.41 78 SER A CA 1
ATOM 593 C C . SER A 1 78 ? -22.347 2.856 -24.560 1.00 46.41 78 SER A C 1
ATOM 595 O O . SER A 1 78 ? -22.493 2.622 -23.366 1.00 46.41 78 SER A O 1
ATOM 597 N N . ARG A 1 79 ? -23.333 2.666 -25.448 1.00 37.28 79 ARG A N 1
ATOM 598 C CA . ARG A 1 79 ? -24.718 2.266 -25.119 1.00 37.28 79 ARG A CA 1
ATOM 599 C C . ARG A 1 79 ? -24.856 0.874 -24.477 1.00 37.28 79 ARG A C 1
ATOM 601 O O . ARG A 1 79 ? -25.971 0.427 -24.240 1.00 37.28 79 ARG A O 1
ATOM 608 N N . CYS A 1 80 ? -23.757 0.210 -24.134 1.00 31.83 80 CYS A N 1
ATOM 609 C CA . CYS A 1 80 ? -23.755 -0.958 -23.259 1.00 31.83 80 CYS A CA 1
ATOM 610 C C . CYS A 1 80 ? -23.620 -0.508 -21.797 1.00 31.83 80 CYS A C 1
ATOM 612 O O . CYS A 1 80 ? -22.659 -0.844 -21.111 1.00 31.83 80 CYS A O 1
ATOM 614 N N . ALA A 1 81 ? -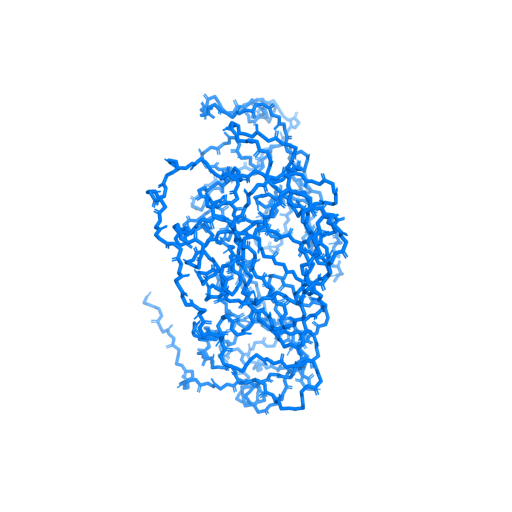24.583 0.293 -21.341 1.00 30.31 81 ALA A N 1
ATOM 615 C CA . ALA A 1 81 ? -24.708 0.683 -19.948 1.00 30.31 81 ALA A CA 1
ATOM 616 C C . ALA A 1 81 ? -25.326 -0.477 -19.153 1.00 30.31 81 ALA A C 1
ATOM 618 O O . ALA A 1 81 ? -26.513 -0.769 -19.292 1.00 30.31 81 ALA A O 1
ATOM 619 N N . VAL A 1 82 ? -24.549 -1.111 -18.274 1.00 31.20 82 VAL A N 1
ATOM 620 C CA . VAL A 1 82 ? -25.136 -1.624 -17.029 1.00 31.20 82 VAL A CA 1
ATOM 621 C C . VAL A 1 82 ? -25.349 -0.384 -16.177 1.00 31.20 82 VAL A C 1
ATOM 623 O O . VAL A 1 82 ? -24.383 0.340 -15.963 1.00 31.20 82 VAL A O 1
ATOM 626 N N . ALA A 1 83 ? -26.599 -0.109 -15.795 1.00 28.52 83 ALA A N 1
ATOM 627 C CA . ALA A 1 83 ? -27.051 1.098 -15.103 1.00 28.52 83 ALA A CA 1
ATOM 628 C C . ALA A 1 83 ? -26.022 1.632 -14.087 1.00 28.52 83 ALA A C 1
ATOM 630 O O . ALA A 1 83 ? -25.999 1.236 -12.923 1.00 28.52 83 ALA A O 1
ATOM 631 N N . ALA A 1 84 ? -25.161 2.534 -14.556 1.00 31.56 84 ALA A N 1
ATOM 632 C CA . ALA A 1 84 ? -24.293 3.330 -13.721 1.00 31.56 84 ALA A CA 1
ATOM 633 C C . ALA A 1 84 ? -25.175 4.437 -13.150 1.00 31.56 84 ALA A C 1
ATOM 635 O O . ALA A 1 84 ? -25.766 5.217 -13.901 1.00 31.56 84 ALA A O 1
ATOM 636 N N . SER A 1 85 ? -25.301 4.476 -11.825 1.00 29.56 85 SER A N 1
ATOM 637 C CA . SER A 1 85 ? -25.847 5.639 -11.137 1.00 29.56 85 SER A CA 1
ATOM 638 C C . SER A 1 85 ? -25.074 6.871 -11.601 1.00 29.56 85 SER A C 1
ATOM 640 O O . SER A 1 85 ? -23.847 6.918 -11.519 1.00 29.56 85 SER A O 1
ATOM 642 N N . SER A 1 86 ? -25.803 7.832 -12.146 1.00 27.06 86 SER A N 1
ATOM 643 C CA . SER A 1 86 ? -25.286 9.030 -12.786 1.00 27.06 86 SER A CA 1
ATOM 644 C C . SER A 1 86 ? -24.577 9.963 -11.799 1.00 27.06 86 SER A C 1
ATOM 646 O O . SER A 1 86 ? -25.239 10.707 -11.080 1.00 27.06 86 SER A O 1
ATOM 648 N N . SER A 1 87 ? -23.247 9.983 -11.833 1.00 26.55 87 SER A N 1
ATOM 649 C CA . SER A 1 87 ? -22.423 11.190 -11.671 1.00 26.55 87 SER A CA 1
ATOM 650 C C . SER A 1 87 ? -20.983 10.899 -12.123 1.00 26.55 87 SER A C 1
ATOM 652 O O . SER A 1 87 ? -20.434 9.827 -11.876 1.00 26.55 87 SER A O 1
ATOM 654 N N . ALA A 1 88 ? -20.397 11.834 -12.871 1.00 24.89 88 ALA A N 1
ATOM 655 C CA . ALA A 1 88 ? -19.037 11.759 -13.408 1.00 24.89 88 ALA A CA 1
ATOM 656 C C . ALA A 1 88 ? -17.973 11.702 -12.287 1.00 24.89 88 ALA A C 1
ATOM 658 O O . ALA A 1 88 ? -18.204 12.286 -11.228 1.00 24.89 88 ALA A O 1
ATOM 659 N N . PRO A 1 89 ? -16.795 11.072 -12.482 1.00 33.31 89 PRO A N 1
ATOM 660 C CA . PRO A 1 89 ? -15.793 10.984 -11.432 1.00 33.31 89 PRO A CA 1
ATOM 661 C C . PRO A 1 89 ? -14.779 12.129 -11.555 1.00 33.31 89 PRO A C 1
ATOM 663 O O . PRO A 1 89 ? -13.665 11.929 -12.031 1.00 33.31 89 PRO A O 1
ATOM 666 N N . ASP A 1 90 ? -15.141 13.312 -11.068 1.00 27.22 90 ASP A N 1
ATOM 667 C CA . ASP A 1 90 ? -14.159 14.172 -10.405 1.00 27.22 90 ASP A CA 1
ATOM 668 C C . ASP A 1 90 ? -14.226 13.815 -8.921 1.00 27.22 90 ASP A C 1
ATOM 670 O O . ASP A 1 90 ? -15.169 14.171 -8.226 1.00 27.22 90 ASP A O 1
ATOM 674 N N . SER A 1 91 ? -13.237 13.047 -8.456 1.00 30.92 91 SER A N 1
ATOM 675 C CA . SER A 1 91 ? -13.135 12.480 -7.104 1.00 30.92 91 SER A CA 1
ATOM 676 C C . SER A 1 91 ? -14.296 11.552 -6.702 1.00 30.92 91 SER A C 1
ATOM 678 O O . SER A 1 91 ? -15.429 11.966 -6.491 1.00 30.92 91 SER A O 1
ATOM 680 N N . CYS A 1 92 ? -14.001 10.264 -6.500 1.00 32.19 92 CYS A N 1
ATOM 681 C CA . CYS A 1 92 ? -14.874 9.367 -5.738 1.00 32.19 92 CYS A CA 1
ATOM 682 C C . CYS A 1 92 ? -14.805 9.741 -4.249 1.00 32.19 92 CYS A C 1
ATOM 684 O O . CYS A 1 92 ? -14.322 8.963 -3.425 1.00 32.19 92 CYS A O 1
ATOM 686 N N . ALA A 1 93 ? -15.238 10.961 -3.920 1.00 30.97 93 ALA A N 1
ATOM 687 C CA . ALA A 1 93 ? -15.624 11.318 -2.573 1.00 30.97 93 ALA A CA 1
ATOM 688 C C . ALA A 1 93 ? -16.707 10.321 -2.137 1.00 30.97 93 ALA A C 1
ATOM 690 O O . ALA A 1 93 ? -17.620 10.033 -2.918 1.00 30.97 93 ALA A O 1
ATOM 691 N N . PRO A 1 94 ? -16.634 9.755 -0.927 1.00 38.19 94 PRO A N 1
ATOM 692 C CA . PRO A 1 94 ? -17.695 8.913 -0.416 1.00 38.19 94 PRO A CA 1
ATOM 693 C C . PRO A 1 94 ? -18.773 9.853 0.128 1.00 38.19 94 PRO A C 1
ATOM 695 O O . PRO A 1 94 ? -18.983 9.946 1.336 1.00 38.19 94 PRO A O 1
ATOM 698 N N . ASP A 1 95 ? -19.437 10.588 -0.761 1.00 38.22 95 ASP A N 1
ATOM 699 C CA . ASP A 1 95 ? -20.693 11.217 -0.395 1.00 38.22 95 ASP A CA 1
ATOM 700 C C . ASP A 1 95 ? -21.720 10.094 -0.238 1.00 38.22 95 ASP A C 1
ATOM 702 O O . ASP A 1 95 ? -21.937 9.265 -1.123 1.00 38.22 95 ASP A O 1
ATOM 706 N N . GLY A 1 96 ? -22.225 10.008 0.991 1.00 38.00 96 GLY A N 1
ATOM 707 C CA . GLY A 1 96 ? -23.033 8.938 1.552 1.00 38.00 96 GLY A CA 1
ATOM 708 C C . GLY A 1 96 ? -23.968 8.199 0.593 1.00 38.00 96 GLY A C 1
ATOM 709 O O . GLY A 1 96 ? -24.816 8.785 -0.066 1.00 38.00 96 GLY A O 1
ATOM 710 N N . GLY A 1 97 ? -23.924 6.870 0.696 1.00 38.75 97 GLY A N 1
ATOM 711 C CA . GLY A 1 97 ? -25.136 6.061 0.605 1.00 38.75 97 GLY A CA 1
ATOM 712 C C . GLY A 1 97 ? -25.510 5.555 -0.781 1.00 38.75 97 GLY A C 1
ATOM 713 O O . GLY A 1 97 ? -26.577 5.867 -1.298 1.00 38.75 97 GLY A O 1
ATOM 714 N N . GLY A 1 98 ? -24.723 4.618 -1.304 1.00 36.56 98 GLY A N 1
ATOM 715 C CA . GLY A 1 98 ? -25.301 3.576 -2.146 1.00 36.56 98 GLY A CA 1
ATOM 716 C C . GLY A 1 98 ? -26.088 2.585 -1.281 1.00 36.56 98 GLY A C 1
ATOM 717 O O . GLY A 1 98 ? -25.511 1.664 -0.713 1.00 36.56 98 GLY A O 1
ATOM 718 N N . ASP A 1 99 ? -27.396 2.819 -1.184 1.00 42.88 99 ASP A N 1
ATOM 719 C CA . ASP A 1 99 ? -28.457 1.867 -0.833 1.00 42.88 99 ASP A CA 1
ATOM 720 C C . ASP A 1 99 ? -28.466 1.240 0.595 1.00 42.88 99 ASP A C 1
ATOM 722 O O . ASP A 1 99 ? -28.297 0.031 0.790 1.00 42.88 99 ASP A O 1
ATOM 726 N N . GLY A 1 100 ? -28.822 2.050 1.608 1.00 47.53 100 GLY A N 1
ATOM 727 C CA . GLY A 1 100 ? -29.782 1.604 2.640 1.00 47.53 100 GLY A CA 1
ATOM 728 C C . GLY A 1 100 ? -29.299 1.145 4.028 1.00 47.53 100 GLY A C 1
ATOM 729 O O . GLY A 1 100 ? -29.990 0.335 4.641 1.00 47.53 100 GLY A O 1
ATOM 730 N N . ALA A 1 101 ? -28.188 1.645 4.578 1.00 59.50 101 ALA A N 1
ATOM 731 C CA . ALA A 1 101 ? -27.876 1.444 6.003 1.00 59.50 101 ALA A CA 1
ATOM 732 C C . ALA A 1 101 ? -27.553 2.770 6.703 1.00 59.50 101 ALA A C 1
ATOM 734 O O . ALA A 1 101 ? -26.780 3.579 6.188 1.00 59.50 101 ALA A O 1
ATOM 735 N N . ALA A 1 102 ? -28.146 2.988 7.882 1.00 78.69 102 ALA A N 1
ATOM 736 C CA . ALA A 1 102 ? -27.839 4.142 8.720 1.00 78.69 102 ALA A CA 1
ATOM 737 C C . ALA A 1 102 ? -26.340 4.151 9.082 1.00 78.69 102 ALA A C 1
ATOM 739 O O . ALA A 1 102 ? -25.768 3.084 9.338 1.00 78.69 102 ALA A O 1
ATOM 740 N N . PRO A 1 103 ? -25.684 5.323 9.093 1.00 86.12 103 PRO A N 1
ATOM 741 C CA . PRO A 1 103 ? -24.276 5.406 9.446 1.00 86.12 103 PRO A CA 1
ATOM 742 C C . PRO A 1 103 ? -24.062 4.963 10.897 1.00 86.12 103 PRO A C 1
ATOM 744 O O . PRO A 1 103 ? -24.827 5.333 11.786 1.00 86.12 103 PRO A O 1
ATOM 747 N N . VAL A 1 104 ? -23.008 4.183 11.132 1.00 93.75 104 VAL A N 1
ATOM 748 C CA . VAL A 1 104 ? -22.682 3.620 12.453 1.00 93.75 104 VAL A CA 1
ATOM 749 C C . VAL A 1 104 ? -21.475 4.284 13.098 1.00 93.75 104 VAL A C 1
ATOM 751 O O . VAL A 1 104 ? -21.390 4.319 14.322 1.00 93.75 104 VAL A O 1
ATOM 754 N N . LEU A 1 105 ? -20.558 4.826 12.295 1.00 97.38 105 LEU A N 1
ATOM 755 C CA . LEU A 1 105 ? -19.359 5.518 12.755 1.00 97.38 105 LEU A CA 1
ATOM 756 C C . LEU A 1 105 ? -19.228 6.866 12.038 1.00 97.38 105 LEU A C 1
ATOM 758 O O . LEU A 1 105 ? -19.640 7.014 10.890 1.00 97.38 105 LEU A O 1
ATOM 762 N N . GLU A 1 106 ? -18.609 7.833 12.698 1.00 98.25 106 GLU A N 1
ATOM 763 C CA . GLU A 1 106 ? -18.191 9.113 12.129 1.00 98.25 106 GLU A CA 1
ATOM 764 C C . GLU A 1 106 ? -16.691 9.296 12.343 1.00 98.25 106 GLU A C 1
ATOM 766 O O . GLU A 1 106 ? -16.196 9.150 13.462 1.00 98.25 106 GLU A O 1
ATOM 771 N N . VAL A 1 107 ? -15.962 9.611 11.277 1.00 98.62 107 VAL A N 1
ATOM 772 C CA . VAL A 1 107 ? -14.525 9.886 11.332 1.00 98.62 107 VAL A CA 1
ATOM 773 C C . VAL A 1 107 ? -14.319 11.268 11.934 1.00 98.62 107 VAL A C 1
ATOM 775 O O . VAL A 1 107 ? -14.682 12.271 11.332 1.00 98.62 107 VAL A O 1
ATOM 778 N N . LEU A 1 108 ? -13.713 11.341 13.116 1.00 98.56 108 LEU A N 1
ATOM 779 C CA . LEU A 1 108 ? -13.342 12.617 13.731 1.00 98.56 108 LEU A CA 1
ATOM 780 C C . LEU A 1 108 ? -11.977 13.092 13.235 1.00 98.56 108 LEU A C 1
ATOM 782 O O . LEU A 1 108 ? -11.789 14.275 12.972 1.00 98.56 108 LEU A O 1
ATOM 786 N N . ALA A 1 109 ? -11.040 12.157 13.084 1.00 98.44 109 ALA A N 1
ATOM 787 C CA . ALA A 1 109 ? -9.711 12.414 12.551 1.00 98.44 109 ALA A CA 1
ATOM 788 C C . ALA A 1 109 ? -9.279 11.224 11.680 1.00 98.44 109 ALA A C 1
ATOM 790 O O . ALA A 1 109 ? -9.292 10.095 12.173 1.00 98.44 109 ALA A O 1
ATOM 791 N N . PRO A 1 110 ? -8.895 11.432 10.407 1.00 97.31 110 PRO A N 1
ATOM 792 C CA . PRO A 1 110 ? -8.487 10.341 9.521 1.00 97.31 110 PRO A CA 1
ATOM 793 C C . PRO A 1 110 ? -7.039 9.864 9.746 1.00 97.31 110 PRO A C 1
ATOM 795 O O . PRO A 1 110 ? -6.633 8.864 9.159 1.00 97.31 110 PRO A O 1
ATOM 798 N N . GLY A 1 111 ? -6.254 10.547 10.587 1.00 96.44 111 GLY A N 1
ATOM 799 C CA . GLY A 1 111 ? -4.816 10.297 10.711 1.00 96.44 111 GLY A CA 1
ATOM 800 C C . GLY A 1 111 ? -4.052 10.700 9.445 1.00 96.44 111 GLY A C 1
ATOM 801 O O . GLY A 1 111 ? -4.497 11.573 8.699 1.00 96.44 111 GLY A O 1
ATOM 802 N N . LEU A 1 112 ? -2.895 10.074 9.202 1.00 95.25 112 LEU A N 1
ATOM 803 C CA . LEU A 1 112 ? -2.078 10.361 8.014 1.00 95.25 112 LEU A CA 1
ATOM 804 C C . LEU A 1 112 ? -2.752 9.876 6.722 1.00 95.25 112 LEU A C 1
ATOM 806 O O . LEU A 1 112 ? -2.703 10.550 5.695 1.00 95.25 112 LEU A O 1
ATOM 810 N N . GLN A 1 113 ? -3.358 8.690 6.771 1.00 97.19 113 GLN A N 1
ATOM 811 C CA . GLN A 1 113 ? -4.126 8.113 5.675 1.00 97.19 113 GLN A CA 1
ATOM 812 C C . GLN A 1 113 ? -5.019 6.990 6.215 1.00 97.19 113 GLN A C 1
ATOM 814 O O . GLN A 1 113 ? -4.541 6.098 6.918 1.00 97.19 113 GLN A O 1
ATOM 819 N N . ALA A 1 114 ? -6.294 7.015 5.830 1.00 98.38 114 ALA A N 1
ATOM 820 C CA . ALA A 1 114 ? -7.255 5.953 6.090 1.00 98.38 114 ALA A CA 1
ATOM 821 C C . ALA A 1 114 ? -7.923 5.550 4.772 1.00 98.38 114 ALA A C 1
ATOM 823 O O . ALA A 1 114 ? -8.539 6.387 4.109 1.00 98.38 114 ALA A O 1
ATOM 824 N N . LEU A 1 115 ? -7.775 4.287 4.376 1.00 98.44 115 LEU A N 1
ATOM 825 C CA . LEU A 1 115 ? -8.300 3.751 3.117 1.00 98.44 115 LEU A CA 1
ATOM 826 C C . LEU A 1 115 ? -9.281 2.621 3.384 1.00 98.44 115 LEU A C 1
ATOM 828 O O . LEU A 1 115 ? -9.093 1.849 4.319 1.00 98.44 115 LEU A O 1
ATOM 832 N N . VAL A 1 116 ? -10.276 2.472 2.515 1.00 98.19 116 VAL A N 1
ATOM 833 C CA . VAL A 1 116 ? -11.077 1.248 2.478 1.00 98.19 116 VAL A CA 1
ATOM 834 C C . VAL A 1 116 ? -10.303 0.195 1.692 1.00 98.19 116 VAL A C 1
ATOM 836 O O . VAL A 1 116 ? -9.847 0.447 0.577 1.00 98.19 116 VAL A O 1
ATOM 839 N N . GLN A 1 117 ? -10.142 -0.986 2.279 1.00 98.56 117 GLN A N 1
ATOM 840 C CA . GLN A 1 117 ? -9.458 -2.114 1.662 1.00 98.56 117 GLN A CA 1
ATOM 841 C C . GLN A 1 117 ? -10.294 -3.388 1.784 1.00 98.56 117 GLN A C 1
ATOM 843 O O . GLN A 1 117 ? -10.958 -3.632 2.792 1.00 98.56 117 GLN A O 1
ATOM 848 N N . ASP A 1 118 ? -10.239 -4.205 0.740 1.00 97.56 118 ASP A N 1
ATOM 849 C CA . ASP A 1 118 ? -10.521 -5.638 0.775 1.00 97.56 118 ASP A CA 1
ATOM 850 C C . ASP A 1 118 ? -9.252 -6.389 0.304 1.00 97.56 118 ASP A C 1
ATOM 852 O O . ASP A 1 118 ? -8.158 -5.822 0.317 1.00 97.56 118 ASP A O 1
ATOM 856 N N . LEU A 1 119 ? -9.342 -7.656 -0.105 1.00 97.06 119 LEU A N 1
ATOM 857 C CA . LEU A 1 119 ? -8.199 -8.422 -0.628 1.00 97.06 119 LEU A CA 1
ATOM 858 C C . LEU A 1 119 ? -7.779 -8.037 -2.058 1.00 97.06 119 LEU A C 1
ATOM 860 O O . LEU A 1 119 ? -6.862 -8.658 -2.601 1.00 97.06 119 LEU A O 1
ATOM 864 N N . GLY A 1 120 ? -8.422 -7.036 -2.659 1.00 96.44 120 GLY A N 1
ATOM 865 C CA . GLY A 1 120 ? -8.072 -6.485 -3.958 1.00 96.44 120 GLY A CA 1
ATOM 866 C C . GLY A 1 120 ? -8.897 -7.033 -5.124 1.00 96.44 120 GLY A C 1
ATOM 867 O O . GLY A 1 120 ? -9.881 -7.757 -4.969 1.00 96.44 120 GLY A O 1
ATOM 868 N N . ARG A 1 121 ? -8.465 -6.663 -6.329 1.00 95.00 121 ARG A N 1
ATOM 869 C CA . ARG A 1 121 ? -9.092 -6.919 -7.636 1.00 95.00 121 ARG A CA 1
ATOM 870 C C . ARG A 1 121 ? -8.189 -7.751 -8.548 1.00 95.00 121 ARG A C 1
ATOM 872 O O . ARG A 1 121 ? -7.619 -7.228 -9.508 1.00 95.00 121 ARG A O 1
ATOM 879 N N . PRO A 1 122 ? -8.019 -9.053 -8.271 1.00 93.50 122 PRO A N 1
ATOM 880 C CA . PRO A 1 122 ? -7.253 -9.923 -9.154 1.00 93.50 122 PRO A CA 1
ATOM 881 C C . PRO A 1 122 ? -7.893 -10.010 -10.551 1.00 93.50 122 PRO A C 1
ATOM 883 O O . PRO A 1 122 ? -9.092 -9.801 -10.725 1.00 93.50 122 PRO A O 1
ATOM 886 N N . GLY A 1 123 ? -7.081 -10.332 -11.560 1.00 92.19 123 GLY A N 1
ATOM 887 C CA . GLY A 1 123 ? -7.545 -10.539 -12.939 1.00 92.19 123 GLY A CA 1
ATOM 888 C C . GLY A 1 123 ? -7.686 -9.272 -13.791 1.00 92.19 123 GLY A C 1
ATOM 889 O O . GLY A 1 123 ? -7.999 -9.378 -14.971 1.00 92.19 123 GLY A O 1
ATOM 890 N N . GLN A 1 124 ? -7.403 -8.085 -13.245 1.00 93.06 124 GLN A N 1
ATOM 891 C CA . GLN A 1 124 ? -7.517 -6.810 -13.972 1.00 93.06 124 GLN A CA 1
ATOM 892 C C . GLN A 1 124 ? -6.219 -6.372 -14.687 1.00 93.06 124 GLN A C 1
ATOM 894 O O . GLN A 1 124 ? -6.188 -5.335 -15.353 1.00 93.06 124 GLN A O 1
ATOM 899 N N . ALA A 1 125 ? -5.146 -7.168 -14.603 1.00 90.81 125 ALA A N 1
ATOM 900 C CA . ALA A 1 125 ? -3.842 -6.814 -15.172 1.00 90.81 125 ALA A CA 1
ATOM 901 C C . ALA A 1 125 ? -3.872 -6.657 -16.704 1.00 90.81 125 ALA A C 1
ATOM 903 O O . ALA A 1 125 ? -3.179 -5.797 -17.244 1.00 90.81 125 ALA A O 1
ATOM 904 N N . GLY A 1 126 ? -4.722 -7.424 -17.403 1.00 88.12 126 GLY A N 1
ATOM 905 C CA . GLY A 1 126 ? -4.872 -7.346 -18.863 1.00 88.12 126 GLY A CA 1
ATOM 906 C C . GLY A 1 126 ? -5.341 -5.980 -19.377 1.00 88.12 126 GLY A C 1
ATOM 907 O O . GLY A 1 126 ? -5.072 -5.640 -20.521 1.00 88.12 126 GLY A O 1
ATOM 908 N N . GLN A 1 127 ? -5.971 -5.171 -18.522 1.00 89.31 127 GLN A N 1
ATOM 909 C CA . GLN A 1 127 ? -6.427 -3.814 -18.840 1.00 89.31 127 GLN A CA 1
ATOM 910 C C . GLN A 1 127 ? -5.618 -2.721 -18.123 1.00 89.31 127 GLN A C 1
ATOM 912 O O . GLN A 1 127 ? -6.051 -1.572 -18.065 1.00 89.31 127 GLN A O 1
ATOM 917 N N . GLY A 1 128 ? -4.461 -3.063 -17.548 1.00 88.50 128 GLY A N 1
ATOM 918 C CA . GLY A 1 128 ? -3.574 -2.079 -16.930 1.00 88.50 128 GLY A CA 1
ATOM 919 C C . GLY A 1 128 ? -3.889 -1.729 -15.468 1.00 88.50 128 GLY A C 1
ATOM 920 O O . GLY A 1 128 ? -3.390 -0.715 -14.986 1.00 88.50 128 GLY A O 1
ATOM 921 N N . VAL A 1 129 ? -4.680 -2.538 -14.748 1.00 90.62 129 VAL A N 1
ATOM 922 C CA . VAL A 1 129 ? -5.017 -2.299 -13.329 1.00 90.62 129 VAL A CA 1
ATOM 923 C C . VAL A 1 129 ? -4.389 -3.338 -12.399 1.00 90.62 129 VAL A C 1
ATOM 925 O O . VAL A 1 129 ? -4.539 -4.544 -12.608 1.00 90.62 129 VAL A O 1
ATOM 928 N N . SER A 1 130 ? -3.685 -2.855 -11.369 1.00 91.25 130 SER A N 1
ATOM 929 C CA . SER A 1 130 ? -3.088 -3.684 -10.319 1.00 91.25 130 SER A CA 1
ATOM 930 C C . SER A 1 130 ? -4.159 -4.303 -9.414 1.00 91.25 130 SER A C 1
ATOM 932 O O . SER A 1 130 ? -5.301 -3.843 -9.371 1.00 91.25 130 SER A O 1
ATOM 934 N N . ALA A 1 131 ? -3.804 -5.360 -8.679 1.00 94.62 131 ALA A N 1
ATOM 935 C CA . ALA A 1 131 ? -4.746 -5.981 -7.754 1.00 94.62 131 ALA A CA 1
ATOM 936 C C . ALA A 1 131 ? -5.040 -5.094 -6.531 1.00 94.62 131 ALA A C 1
ATOM 938 O O . ALA A 1 131 ? -6.169 -5.121 -6.045 1.00 94.62 131 ALA A O 1
ATOM 939 N N . SER A 1 132 ? -4.080 -4.288 -6.057 1.00 96.50 132 SER A N 1
ATOM 940 C CA . SER A 1 132 ? -4.208 -3.515 -4.813 1.00 96.50 132 SER A CA 1
ATOM 941 C C . SER A 1 132 ? -4.671 -4.392 -3.627 1.00 96.50 132 SER A C 1
ATOM 943 O O . SER A 1 132 ? -4.340 -5.578 -3.566 1.00 96.50 132 SER A O 1
ATOM 945 N N . GLY A 1 133 ? -5.418 -3.823 -2.678 1.00 97.62 133 GLY A N 1
ATOM 946 C CA . GLY A 1 133 ? -5.923 -4.501 -1.485 1.00 97.62 133 GLY A CA 1
ATOM 947 C C . GLY A 1 133 ? -5.123 -4.200 -0.219 1.00 97.62 133 GLY A C 1
ATOM 948 O O . GLY A 1 133 ? -4.212 -3.366 -0.204 1.00 97.62 133 GLY A O 1
ATOM 949 N N . ALA A 1 134 ? -5.484 -4.883 0.866 1.00 98.25 134 ALA A N 1
ATOM 950 C CA . ALA A 1 134 ? -4.781 -4.801 2.142 1.00 98.25 134 ALA A CA 1
ATOM 951 C C . ALA A 1 134 ? -3.293 -5.159 1.988 1.00 98.25 134 ALA A C 1
ATOM 953 O O . ALA A 1 134 ? -2.947 -6.191 1.409 1.00 98.25 134 ALA A O 1
ATOM 954 N N . LEU A 1 135 ? -2.420 -4.304 2.525 1.00 97.38 135 LEU A N 1
ATOM 955 C CA . LEU A 1 135 ? -0.965 -4.463 2.437 1.00 97.38 135 LEU A CA 1
ATOM 956 C C . LEU A 1 135 ? -0.414 -5.568 3.343 1.00 97.38 135 LEU A C 1
ATOM 958 O O . LEU A 1 135 ? 0.462 -6.321 2.938 1.00 97.38 135 LEU A O 1
ATOM 962 N N . ASP A 1 136 ? -0.948 -5.642 4.556 1.00 97.44 136 ASP A N 1
ATOM 963 C CA . ASP A 1 136 ? -0.723 -6.703 5.537 1.00 97.44 136 ASP A CA 1
ATOM 964 C C . ASP A 1 136 ? -2.024 -7.502 5.612 1.00 97.44 136 ASP A C 1
ATOM 966 O O . ASP A 1 136 ? -3.014 -7.106 6.243 1.00 97.44 136 ASP A O 1
ATOM 970 N N . ARG A 1 137 ? -2.037 -8.601 4.860 1.00 96.50 137 ARG A N 1
ATOM 971 C CA . ARG A 1 137 ? -3.215 -9.442 4.675 1.00 96.50 137 ARG A CA 1
ATOM 972 C C . ARG A 1 137 ? -3.518 -10.211 5.951 1.00 96.50 137 ARG A C 1
ATOM 974 O O . ARG A 1 137 ? -4.694 -10.362 6.274 1.00 96.50 137 ARG A O 1
ATOM 981 N N . GLY A 1 138 ? -2.502 -10.665 6.684 1.00 95.50 138 GLY A N 1
ATOM 982 C CA . GLY A 1 138 ? -2.662 -11.326 7.975 1.00 95.50 138 GLY A CA 1
ATOM 983 C C . GLY A 1 138 ? -3.471 -10.482 8.959 1.00 95.50 138 GLY A C 1
ATOM 984 O O . GLY A 1 138 ? -4.504 -10.938 9.459 1.00 95.50 138 GLY A O 1
ATOM 985 N N . ALA A 1 139 ? -3.072 -9.226 9.171 1.00 96.69 139 ALA A N 1
ATOM 986 C CA . ALA A 1 139 ? -3.776 -8.319 10.071 1.00 96.69 139 ALA A CA 1
ATOM 987 C C . ALA A 1 139 ? -5.192 -7.979 9.577 1.00 96.69 139 ALA A C 1
ATOM 989 O O . ALA A 1 139 ? -6.136 -7.993 10.374 1.00 96.69 139 ALA A O 1
ATOM 990 N N . PHE A 1 140 ? -5.373 -7.738 8.276 1.00 98.19 140 PHE A N 1
ATOM 991 C CA . PHE A 1 140 ? -6.693 -7.511 7.680 1.00 98.19 140 PHE A CA 1
ATOM 992 C C . PHE A 1 140 ? -7.653 -8.691 7.912 1.00 98.19 140 PHE A C 1
ATOM 994 O O . PHE A 1 140 ? -8.789 -8.508 8.362 1.00 98.19 140 PHE A O 1
ATOM 1001 N N . LEU A 1 141 ? -7.190 -9.916 7.644 1.00 96.56 141 LEU A N 1
ATOM 1002 C CA . LEU A 1 141 ? -7.972 -11.139 7.830 1.00 96.56 141 LEU A CA 1
ATOM 1003 C C . LEU A 1 141 ? -8.329 -11.349 9.308 1.00 96.56 141 LEU A C 1
ATOM 1005 O O . LEU A 1 141 ? -9.466 -11.714 9.610 1.00 96.56 141 LEU A O 1
ATOM 1009 N N . ALA A 1 142 ? -7.384 -11.086 10.215 1.00 95.62 142 ALA A N 1
ATOM 1010 C CA . ALA A 1 142 ? -7.594 -11.146 11.660 1.00 95.62 142 ALA A CA 1
ATOM 1011 C C . ALA A 1 142 ? -8.682 -10.166 12.129 1.00 95.62 142 ALA A C 1
ATOM 1013 O O . ALA A 1 142 ? -9.608 -10.561 12.837 1.00 95.62 142 ALA A O 1
ATOM 1014 N N . ALA A 1 143 ? -8.641 -8.903 11.683 1.00 96.94 143 ALA A N 1
ATOM 1015 C CA . ALA A 1 143 ? -9.646 -7.905 12.064 1.00 96.94 143 ALA A CA 1
ATOM 1016 C C . ALA A 1 143 ? -11.060 -8.353 11.677 1.00 96.94 143 ALA A C 1
ATOM 1018 O O . ALA A 1 143 ? -11.980 -8.299 12.494 1.00 96.94 143 ALA A O 1
ATOM 1019 N N . ASN A 1 144 ? -11.229 -8.839 10.444 1.00 96.44 144 ASN A N 1
ATOM 1020 C CA . ASN A 1 144 ? -12.518 -9.328 9.961 1.00 96.44 144 ASN A CA 1
ATOM 1021 C C . ASN A 1 144 ? -12.999 -10.568 10.723 1.00 96.44 144 ASN A C 1
ATOM 1023 O O . ASN A 1 144 ? -14.176 -10.647 11.086 1.00 96.44 144 ASN A O 1
ATOM 1027 N N . ARG A 1 145 ? -12.102 -11.516 11.009 1.00 94.94 145 ARG A N 1
ATOM 1028 C CA . ARG A 1 145 ? -12.439 -12.735 11.753 1.00 94.94 145 ARG A CA 1
ATOM 1029 C C . ARG A 1 145 ? -12.902 -12.427 13.175 1.00 94.94 145 ARG A C 1
ATOM 1031 O O . ARG A 1 145 ? -13.927 -12.961 13.596 1.00 94.94 145 ARG A O 1
ATOM 1038 N N . LEU A 1 146 ? -12.222 -11.515 13.875 1.00 95.75 146 LEU A N 1
ATOM 1039 C CA . LEU A 1 146 ? -12.559 -11.118 15.247 1.00 95.75 146 LEU A CA 1
ATOM 1040 C C . LEU A 1 146 ? -14.002 -10.622 15.376 1.00 95.75 146 LEU A C 1
ATOM 1042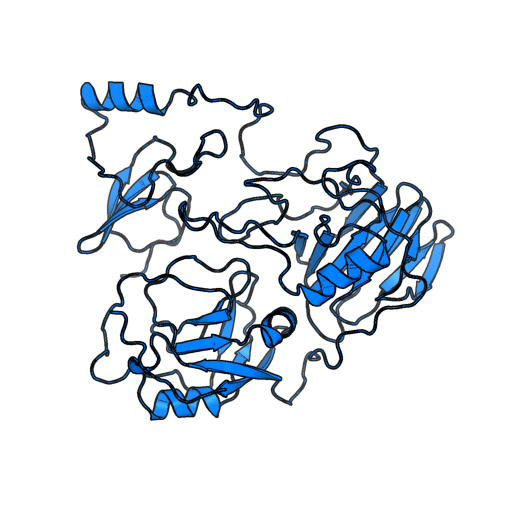 O O . LEU A 1 146 ? -14.692 -10.979 16.328 1.00 95.75 146 LEU A O 1
ATOM 1046 N N . VAL A 1 147 ? -14.489 -9.851 14.401 1.00 94.50 147 VAL A N 1
ATOM 1047 C CA . VAL A 1 147 ? -15.863 -9.319 14.401 1.00 94.50 147 VAL A CA 1
ATOM 1048 C C . VAL A 1 147 ? -16.886 -10.247 13.730 1.00 94.50 147 VAL A C 1
ATOM 1050 O O . VAL A 1 147 ? -18.070 -9.904 13.664 1.00 94.50 147 VAL A O 1
ATOM 1053 N N . GLY A 1 148 ? -16.464 -11.430 13.268 1.00 92.81 148 GLY A N 1
ATOM 1054 C CA . GLY A 1 148 ? -17.310 -12.437 12.621 1.00 92.81 148 GLY A CA 1
ATOM 1055 C C . GLY A 1 148 ? -17.736 -12.080 11.193 1.00 92.81 148 GLY A C 1
ATOM 1056 O O . GLY A 1 148 ? -18.805 -12.503 10.749 1.00 92.81 148 GLY A O 1
ATOM 1057 N N . ASN A 1 149 ? -16.942 -11.272 10.491 1.00 93.38 149 ASN A N 1
ATOM 1058 C CA . ASN A 1 149 ? -17.170 -10.955 9.085 1.00 93.38 149 ASN A CA 1
ATOM 1059 C C . ASN A 1 149 ? -16.703 -12.095 8.174 1.00 93.38 149 ASN A C 1
ATOM 1061 O O . ASN A 1 149 ? -15.847 -12.905 8.533 1.00 93.38 149 ASN A O 1
ATOM 1065 N N . HIS A 1 150 ? -17.195 -12.084 6.936 1.00 92.12 150 HIS A N 1
ATOM 1066 C CA . HIS A 1 150 ? -16.502 -12.760 5.847 1.00 92.12 150 HIS A CA 1
ATOM 1067 C C . HIS A 1 150 ? -15.062 -12.244 5.731 1.00 92.12 150 HIS A C 1
ATOM 1069 O O . HIS A 1 150 ? -14.805 -11.051 5.902 1.00 92.12 150 HIS A O 1
ATOM 1075 N N . PHE A 1 151 ? -14.126 -13.132 5.393 1.00 92.44 151 PHE A N 1
ATOM 1076 C CA . PHE A 1 151 ? -12.694 -12.826 5.393 1.00 92.44 151 PHE A CA 1
ATOM 1077 C C . PHE A 1 151 ? -12.313 -11.658 4.465 1.00 92.44 151 PHE A C 1
ATOM 1079 O O . PHE A 1 151 ? -11.353 -10.952 4.741 1.00 92.44 151 PHE A O 1
ATOM 1086 N N . ASN A 1 152 ? -13.078 -11.445 3.388 1.00 94.38 152 ASN A N 1
ATOM 1087 C CA . ASN A 1 152 ? -12.887 -10.366 2.411 1.00 94.38 152 ASN A CA 1
ATOM 1088 C C . ASN A 1 152 ? -13.802 -9.142 2.627 1.00 94.38 152 ASN A C 1
ATOM 1090 O O . ASN A 1 152 ? -13.977 -8.338 1.716 1.00 94.38 152 ASN A O 1
ATOM 1094 N N . ALA A 1 153 ? -14.480 -9.022 3.771 1.00 94.88 153 ALA A N 1
ATOM 1095 C CA . ALA A 1 153 ? -15.341 -7.865 4.004 1.00 94.88 153 ALA A CA 1
ATOM 1096 C C . ALA A 1 153 ? -14.509 -6.562 4.044 1.00 94.88 153 ALA A C 1
ATOM 1098 O O . ALA A 1 153 ? -13.407 -6.580 4.604 1.00 94.88 153 ALA A O 1
ATOM 1099 N N . PRO A 1 154 ? -15.008 -5.434 3.498 1.00 96.44 154 PRO A N 1
ATOM 1100 C CA . PRO A 1 154 ? -14.258 -4.184 3.508 1.00 96.44 154 PRO A CA 1
ATOM 1101 C C . PRO A 1 154 ? -13.923 -3.735 4.934 1.00 96.44 154 PRO A C 1
ATOM 1103 O O . PRO A 1 154 ? -14.809 -3.642 5.791 1.00 96.44 154 PRO A O 1
ATOM 1106 N N . ALA A 1 155 ? -12.648 -3.439 5.164 1.00 98.12 155 ALA A N 1
ATOM 1107 C CA . ALA A 1 155 ? -12.100 -2.909 6.408 1.00 98.12 155 ALA A CA 1
ATOM 1108 C C . ALA A 1 155 ? -11.333 -1.611 6.123 1.00 98.12 155 ALA A C 1
ATOM 1110 O O . ALA A 1 155 ? -11.052 -1.287 4.968 1.00 98.12 155 ALA A O 1
ATOM 1111 N N . LEU A 1 156 ? -10.996 -0.855 7.167 1.00 98.69 156 LEU A N 1
ATOM 1112 C CA . LEU A 1 156 ? -10.151 0.326 7.018 1.00 98.69 156 LEU A CA 1
ATOM 1113 C C . LEU A 1 156 ? -8.691 -0.049 7.247 1.00 98.69 156 LEU A C 1
ATOM 1115 O O . LEU A 1 156 ? -8.373 -0.597 8.298 1.00 98.69 156 LEU A O 1
ATOM 1119 N N . GLU A 1 157 ? -7.813 0.286 6.306 1.00 98.81 157 GLU A N 1
ATOM 1120 C CA . GLU A 1 157 ? -6.362 0.299 6.503 1.00 98.81 157 GLU A CA 1
ATOM 1121 C C . GLU A 1 157 ? -5.942 1.693 6.985 1.00 98.81 157 GLU A C 1
ATOM 1123 O O . GLU A 1 157 ? -6.250 2.700 6.343 1.00 98.81 157 GLU A O 1
ATOM 1128 N N . LEU A 1 158 ? -5.257 1.749 8.126 1.00 98.62 158 LEU A N 1
ATOM 1129 C CA . LEU A 1 158 ? -4.927 2.971 8.855 1.00 98.62 158 LEU A CA 1
ATOM 1130 C C . LEU A 1 158 ? -3.409 3.116 8.972 1.00 98.62 158 LEU A C 1
ATOM 1132 O O . LEU A 1 158 ? -2.734 2.269 9.565 1.00 98.62 158 LEU A O 1
ATOM 1136 N N . LEU A 1 159 ? -2.871 4.203 8.422 1.00 97.56 159 LEU A N 1
ATOM 1137 C CA . LEU A 1 159 ? -1.437 4.471 8.388 1.00 97.56 159 LEU A CA 1
ATOM 1138 C C . LEU A 1 159 ? -0.996 5.322 9.586 1.00 97.56 159 LEU A C 1
ATOM 1140 O O . LEU A 1 159 ? -1.463 6.446 9.749 1.00 97.56 159 LEU A O 1
ATOM 1144 N N . HIS A 1 160 ? -0.031 4.817 10.362 1.00 94.12 160 HIS A N 1
ATOM 1145 C CA . HIS A 1 160 ? 0.715 5.568 11.383 1.00 94.12 160 HIS A CA 1
ATOM 1146 C C . HIS A 1 160 ? -0.113 6.140 12.558 1.00 94.12 160 HIS A C 1
ATOM 1148 O O . HIS A 1 160 ? 0.359 6.999 13.300 1.00 94.12 160 HIS A O 1
ATOM 1154 N N . GLY A 1 161 ? -1.335 5.648 12.778 1.00 93.75 161 GLY A N 1
ATOM 1155 C CA . GLY A 1 161 ? -2.188 6.109 13.877 1.00 93.75 161 GLY A CA 1
ATOM 1156 C C . GLY A 1 161 ? -2.781 7.506 13.650 1.00 93.75 161 GLY A C 1
ATOM 1157 O O . GLY A 1 161 ? -2.934 7.966 12.520 1.00 93.75 161 GLY A O 1
ATOM 1158 N N . GLY A 1 162 ? -3.205 8.162 14.735 1.00 97.00 162 GLY A N 1
ATOM 1159 C CA . GLY A 1 162 ? -3.912 9.451 14.693 1.00 97.00 162 GLY A CA 1
ATOM 1160 C C . GLY A 1 162 ? -5.362 9.353 14.203 1.00 97.00 162 GLY A C 1
ATOM 1161 O O . GLY A 1 162 ? -6.047 10.368 14.078 1.00 97.00 162 GLY A O 1
ATOM 1162 N N . PHE A 1 163 ? -5.842 8.138 13.932 1.00 98.56 163 PHE A N 1
ATOM 1163 C CA . PHE A 1 163 ? -7.208 7.881 13.500 1.00 98.56 163 PHE A CA 1
ATOM 1164 C C . PHE A 1 163 ? -8.158 7.879 14.699 1.00 98.56 163 PHE A C 1
ATOM 1166 O O . PHE A 1 163 ? -7.897 7.222 15.707 1.00 98.56 163 PHE A O 1
ATOM 1173 N N . THR A 1 164 ? -9.274 8.596 14.592 1.00 98.69 164 THR A N 1
ATOM 1174 C CA . THR A 1 164 ? -10.298 8.675 15.639 1.00 98.69 164 THR A CA 1
ATOM 1175 C C . THR A 1 164 ? -11.687 8.583 15.025 1.00 98.69 164 THR A C 1
ATOM 1177 O O . THR A 1 164 ? -12.005 9.326 14.095 1.00 98.69 164 THR A O 1
ATOM 1180 N N . VAL A 1 165 ? -12.534 7.714 15.579 1.00 98.50 165 VAL A N 1
ATOM 1181 C CA . VAL A 1 165 ? -13.936 7.534 15.168 1.00 98.50 165 VAL A CA 1
ATOM 1182 C C . VAL A 1 165 ? -14.883 7.623 16.352 1.00 98.50 165 VAL A C 1
ATOM 1184 O O . VAL A 1 165 ? -14.570 7.146 17.439 1.00 98.50 165 VAL A O 1
ATOM 1187 N N . ARG A 1 166 ? -16.065 8.192 16.119 1.00 98.56 166 ARG A N 1
ATOM 1188 C CA . ARG A 1 166 ? -17.187 8.213 17.059 1.00 98.56 166 ARG A CA 1
ATOM 1189 C C . ARG A 1 166 ? -18.270 7.247 16.610 1.00 98.56 166 ARG A C 1
ATOM 1191 O O . ARG A 1 166 ? -18.662 7.259 15.448 1.00 98.56 166 ARG A O 1
ATOM 1198 N N . ALA A 1 167 ? -18.787 6.454 17.534 1.00 98.06 167 ALA A N 1
ATOM 1199 C CA . ALA A 1 167 ? -19.941 5.607 17.304 1.00 98.06 167 ALA A CA 1
ATOM 1200 C C . ALA A 1 167 ? -21.234 6.434 17.307 1.00 98.06 167 ALA A C 1
ATOM 1202 O O . ALA A 1 167 ? -21.509 7.194 18.234 1.00 98.06 167 ALA A O 1
ATOM 1203 N N . LEU A 1 168 ? -22.034 6.286 16.253 1.00 97.25 168 LEU A N 1
ATOM 1204 C CA . LEU A 1 168 ? -23.355 6.912 16.104 1.00 97.25 168 LEU A CA 1
ATOM 1205 C C . LEU A 1 168 ? -24.485 6.007 16.620 1.00 97.25 168 LEU A C 1
ATOM 1207 O O . LEU A 1 168 ? -25.608 6.456 16.819 1.00 97.25 168 LEU A O 1
ATOM 1211 N N . GLY A 1 169 ? -24.171 4.735 16.855 1.00 93.19 169 GLY A N 1
ATOM 1212 C CA . GLY A 1 169 ? -25.048 3.713 17.408 1.00 93.19 169 GLY A CA 1
ATOM 1213 C C . GLY A 1 169 ? -24.220 2.531 17.922 1.00 93.19 169 GLY A C 1
ATOM 1214 O O . GLY A 1 169 ? -22.992 2.556 17.805 1.00 93.19 169 GLY A O 1
ATOM 1215 N N . PRO A 1 170 ? -24.863 1.490 18.478 1.00 93.88 170 PRO A N 1
ATOM 1216 C CA . PRO A 1 170 ? -24.163 0.291 18.921 1.00 93.88 170 PRO A CA 1
ATOM 1217 C C . PRO A 1 170 ? -23.375 -0.364 17.780 1.00 93.88 170 PRO A C 1
ATOM 1219 O O . PRO A 1 170 ? -23.929 -0.641 16.714 1.00 93.88 170 PRO A O 1
ATOM 1222 N N . ALA A 1 171 ? -22.093 -0.641 18.010 1.00 94.44 171 ALA A N 1
ATOM 1223 C CA . ALA A 1 171 ? -21.213 -1.266 17.025 1.00 94.44 171 ALA A CA 1
ATOM 1224 C C . ALA A 1 171 ? -20.234 -2.240 17.690 1.00 94.44 171 ALA A C 1
ATOM 1226 O O . ALA A 1 171 ? -19.820 -2.042 18.830 1.00 94.44 171 ALA A O 1
ATOM 1227 N N . VAL A 1 172 ? -19.837 -3.283 16.959 1.00 95.81 172 VAL A N 1
ATOM 1228 C CA . VAL A 1 172 ? -18.727 -4.162 17.349 1.00 95.81 172 VAL A CA 1
ATOM 1229 C C . VAL A 1 172 ? -17.604 -3.967 16.347 1.00 95.81 172 VAL A C 1
ATOM 1231 O O . VAL A 1 172 ? -17.821 -4.136 15.147 1.00 95.81 172 VAL A O 1
ATOM 1234 N N . VAL A 1 173 ? -16.422 -3.610 16.834 1.00 97.69 173 VAL A N 1
ATOM 1235 C CA . VAL A 1 173 ? -15.236 -3.356 16.010 1.00 97.69 173 VAL A CA 1
ATOM 1236 C C . VAL A 1 173 ? -14.037 -4.155 16.506 1.00 97.69 173 VAL A C 1
ATOM 1238 O O . VAL A 1 173 ? -14.035 -4.616 17.640 1.00 97.69 173 VAL A O 1
ATOM 1241 N N . ALA A 1 174 ? -13.008 -4.315 15.682 1.00 97.81 174 ALA A N 1
ATOM 1242 C CA . ALA A 1 174 ? -11.720 -4.859 16.102 1.00 97.81 174 ALA A CA 1
ATOM 1243 C C . ALA A 1 174 ? -10.582 -4.108 15.413 1.00 97.81 174 ALA A C 1
ATOM 1245 O O . ALA A 1 174 ? -10.709 -3.732 14.245 1.00 97.81 174 ALA A O 1
ATOM 1246 N N . VAL A 1 175 ? -9.481 -3.914 16.144 1.00 98.06 175 VAL A N 1
ATOM 1247 C CA . VAL A 1 175 ? -8.252 -3.290 15.639 1.00 98.06 175 VAL A CA 1
ATOM 1248 C C . VAL A 1 175 ? -7.104 -4.291 15.697 1.00 98.06 175 VAL A C 1
ATOM 1250 O O . VAL A 1 175 ? -6.823 -4.829 16.765 1.00 98.06 175 VAL A O 1
ATOM 1253 N N . THR A 1 176 ? -6.426 -4.515 14.576 1.00 97.62 176 THR A N 1
ATOM 1254 C CA . THR A 1 176 ? -5.249 -5.399 14.447 1.00 97.62 176 THR A CA 1
ATOM 1255 C C . THR A 1 176 ? -4.110 -4.684 13.713 1.00 97.62 176 THR A C 1
ATOM 1257 O O . THR A 1 176 ? -4.269 -3.540 13.283 1.00 97.62 176 THR A O 1
ATOM 1260 N N . GLY A 1 177 ? -2.969 -5.354 13.536 1.00 96.31 177 GLY A N 1
ATOM 1261 C CA . GLY A 1 177 ? -1.802 -4.836 12.819 1.00 96.31 177 GLY A CA 1
ATOM 1262 C C . GLY A 1 177 ? -0.792 -4.242 13.790 1.00 96.31 177 GLY A C 1
ATOM 1263 O O . GLY A 1 177 ? -0.465 -4.879 14.785 1.00 96.31 177 GLY A O 1
ATOM 1264 N N . ALA A 1 178 ? -0.311 -3.033 13.502 1.00 95.81 178 ALA A N 1
ATOM 1265 C CA . ALA A 1 178 ? 0.672 -2.333 14.321 1.00 95.81 178 ALA A CA 1
ATOM 1266 C C . ALA A 1 178 ? 0.277 -2.267 15.808 1.00 95.81 178 ALA A C 1
ATOM 1268 O O . ALA A 1 178 ? -0.894 -2.064 16.156 1.00 95.81 178 ALA A O 1
ATOM 1269 N N . GLU A 1 179 ? 1.272 -2.399 16.679 1.00 94.06 179 GLU A N 1
ATOM 1270 C CA . GLU A 1 179 ? 1.127 -2.271 18.126 1.00 94.06 179 GLU A CA 1
ATOM 1271 C C . GLU A 1 179 ? 1.159 -0.799 18.528 1.00 94.06 179 GLU A C 1
ATOM 1273 O O . GLU A 1 179 ? 1.831 0.017 17.902 1.00 94.06 179 GLU A O 1
ATOM 1278 N N . GLY A 1 180 ? 0.435 -0.445 19.585 1.00 93.88 180 GLY A N 1
ATOM 1279 C CA . GLY A 1 180 ? 0.422 0.908 20.130 1.00 93.88 180 GLY A CA 1
ATOM 1280 C C . GLY A 1 180 ? -0.853 1.203 20.916 1.00 93.88 180 GLY A C 1
ATOM 1281 O O . GLY A 1 180 ? -1.757 0.361 20.985 1.00 93.88 180 GLY A O 1
ATOM 1282 N N . PRO A 1 181 ? -0.982 2.407 21.483 1.00 96.50 181 PRO A N 1
ATOM 1283 C CA . PRO A 1 181 ? -2.141 2.784 22.275 1.00 96.50 181 PRO A CA 1
ATOM 1284 C C . PRO A 1 181 ? -3.438 2.727 21.458 1.00 96.50 181 PRO A C 1
ATOM 1286 O O . PRO A 1 181 ? -3.515 3.172 20.306 1.00 96.50 181 PRO A O 1
ATOM 1289 N N . LEU A 1 182 ? -4.468 2.166 22.085 1.00 97.88 182 LEU A N 1
ATOM 1290 C CA . LEU A 1 182 ? -5.850 2.201 21.632 1.00 97.88 182 LEU A CA 1
ATOM 1291 C C . LEU A 1 182 ? -6.698 2.673 22.811 1.00 97.88 182 LEU A C 1
ATOM 1293 O O . LEU A 1 182 ? -6.709 2.040 23.866 1.00 97.88 182 LEU A O 1
ATOM 1297 N N . THR A 1 183 ? -7.388 3.791 22.634 1.00 98.31 183 THR A N 1
ATOM 1298 C CA . THR A 1 183 ? -8.100 4.465 23.719 1.00 98.31 183 THR A CA 1
ATOM 1299 C C . THR A 1 183 ? -9.581 4.531 23.402 1.00 98.31 183 THR A C 1
ATOM 1301 O O . THR A 1 183 ? -9.974 5.012 22.340 1.00 98.31 183 THR A O 1
ATOM 1304 N N . LEU A 1 184 ? -10.407 4.077 24.339 1.00 98.06 184 LEU A N 1
ATOM 1305 C CA . LEU A 1 184 ? -11.856 4.196 24.293 1.00 98.06 184 LEU A CA 1
ATOM 1306 C C . LEU A 1 184 ? -12.299 5.285 25.265 1.00 98.06 184 LEU A C 1
ATOM 1308 O O . LEU A 1 184 ? -12.108 5.167 26.474 1.00 98.06 184 LEU A O 1
ATOM 1312 N N . ARG A 1 185 ? -12.920 6.334 24.738 1.00 98.06 185 ARG A N 1
ATOM 1313 C CA . ARG A 1 185 ? -13.582 7.367 25.528 1.00 98.06 185 ARG A CA 1
ATOM 1314 C C . ARG A 1 185 ? -15.088 7.151 25.471 1.00 98.06 185 ARG A C 1
ATOM 1316 O O . ARG A 1 185 ? -15.675 7.211 24.394 1.00 98.06 185 ARG A O 1
ATOM 1323 N N . ARG A 1 186 ? -15.695 6.898 26.624 1.00 96.44 186 ARG A N 1
ATOM 1324 C CA . ARG A 1 186 ? -17.140 6.740 26.792 1.00 96.44 186 ARG A CA 1
ATOM 1325 C C . ARG A 1 186 ? -17.853 8.086 26.685 1.00 96.44 186 ARG A C 1
ATOM 1327 O O . ARG A 1 186 ? -17.250 9.141 26.902 1.00 96.44 186 ARG A O 1
ATOM 1334 N N . GLN A 1 187 ? -19.151 8.047 26.392 1.00 92.31 187 GLN A N 1
ATOM 1335 C CA . GLN A 1 187 ? -19.987 9.252 26.325 1.00 92.31 187 GLN A CA 1
ATOM 1336 C C . GLN A 1 187 ? -20.019 10.043 27.649 1.00 92.31 187 GLN A C 1
ATOM 1338 O O . GLN A 1 187 ? -20.090 11.269 27.626 1.00 92.31 187 GLN A O 1
ATOM 1343 N N . ASP A 1 188 ? -19.915 9.360 28.792 1.00 91.94 188 ASP A N 1
ATOM 1344 C CA . ASP A 1 188 ? -19.850 9.963 30.134 1.00 91.94 188 ASP A CA 1
ATOM 1345 C C . ASP A 1 188 ? -18.507 10.662 30.443 1.00 91.94 188 ASP A C 1
ATOM 1347 O O . ASP A 1 188 ? -18.347 11.275 31.497 1.00 91.94 188 ASP A O 1
ATOM 1351 N N . GLY A 1 189 ? -17.543 10.601 29.517 1.00 91.31 189 GLY A N 1
ATOM 1352 C CA . GLY A 1 189 ? -16.215 11.191 29.650 1.00 91.31 189 GLY A CA 1
ATOM 1353 C C . GLY A 1 189 ? -15.143 10.240 30.183 1.00 91.31 189 GLY A C 1
ATOM 1354 O O . GLY A 1 189 ? -13.961 10.590 30.111 1.00 91.31 189 GLY A O 1
ATOM 1355 N N . ALA A 1 190 ? -15.498 9.038 30.651 1.00 94.56 190 ALA A N 1
ATOM 1356 C CA . ALA A 1 190 ? -14.522 8.054 31.105 1.00 94.56 190 ALA A CA 1
ATOM 1357 C C . ALA A 1 190 ? -13.603 7.628 29.953 1.00 94.56 190 ALA A C 1
ATOM 1359 O O . ALA A 1 190 ? -14.052 7.356 28.840 1.00 94.56 190 ALA A O 1
ATOM 1360 N N . THR A 1 191 ? -12.301 7.559 30.219 1.00 96.25 191 THR A N 1
ATOM 1361 C CA . THR A 1 191 ? -11.290 7.161 29.233 1.00 96.25 191 THR A CA 1
ATOM 1362 C C . THR A 1 191 ? -10.607 5.888 29.707 1.00 96.25 191 THR A C 1
ATOM 1364 O O . THR A 1 191 ? -10.095 5.840 30.822 1.00 96.25 191 THR A O 1
ATOM 1367 N N . LEU A 1 192 ? -10.622 4.855 28.868 1.00 94.81 192 LEU A N 1
ATOM 1368 C CA . LEU A 1 192 ? -10.140 3.515 29.186 1.00 94.81 192 LEU A CA 1
ATOM 1369 C C . LEU A 1 192 ? -9.186 3.024 28.087 1.00 94.81 192 LEU A C 1
ATOM 1371 O O . LEU A 1 192 ? -9.430 3.296 26.906 1.00 94.81 192 LEU A O 1
ATOM 1375 N N . PRO A 1 193 ? -8.130 2.266 28.430 1.00 95.12 193 PRO A N 1
ATOM 1376 C CA . PRO A 1 193 ? -7.392 1.510 27.430 1.00 95.12 193 PRO A CA 1
ATOM 1377 C C . PRO A 1 193 ? -8.313 0.451 26.813 1.00 95.12 193 PRO A C 1
ATOM 1379 O O . PRO A 1 193 ? -9.090 -0.202 27.513 1.00 95.12 193 PRO A O 1
ATOM 1382 N N . ALA A 1 194 ? -8.229 0.275 25.500 1.00 94.44 194 ALA A N 1
ATOM 1383 C CA . ALA A 1 194 ? -8.946 -0.759 24.771 1.00 94.44 194 ALA A CA 1
ATOM 1384 C C . ALA A 1 194 ? -7.969 -1.814 24.245 1.00 94.44 194 ALA A C 1
ATOM 1386 O O . ALA A 1 194 ? -6.842 -1.509 23.855 1.00 94.44 194 ALA A O 1
ATOM 1387 N N . ALA A 1 195 ? -8.411 -3.069 24.228 1.00 92.69 195 ALA A N 1
ATOM 1388 C CA . ALA A 1 195 ? -7.604 -4.168 23.722 1.00 92.69 195 ALA A CA 1
ATOM 1389 C C . ALA A 1 195 ? -7.528 -4.129 22.187 1.00 92.69 195 ALA A C 1
ATOM 1391 O O . ALA A 1 195 ? -8.549 -4.032 21.505 1.00 92.69 195 ALA A O 1
ATOM 1392 N N . ARG A 1 196 ? -6.315 -4.252 21.642 1.00 94.25 196 ARG A N 1
ATOM 1393 C CA . ARG A 1 196 ? -6.111 -4.654 20.242 1.00 94.25 196 ARG A CA 1
ATOM 1394 C C . ARG A 1 196 ? -6.322 -6.163 20.103 1.00 94.25 196 ARG A C 1
ATOM 1396 O O . ARG A 1 196 ? -6.329 -6.886 21.095 1.00 94.25 196 ARG A O 1
ATOM 1403 N N . HIS A 1 197 ? -6.493 -6.628 18.869 1.00 94.88 197 HIS A N 1
ATOM 1404 C CA . HIS A 1 197 ? -6.692 -8.037 18.518 1.00 94.88 197 HIS A CA 1
ATOM 1405 C C . HIS A 1 197 ? -7.859 -8.712 19.252 1.00 94.88 197 HIS A C 1
ATOM 1407 O O . HIS A 1 197 ? -7.880 -9.928 19.399 1.00 94.88 197 HIS A O 1
ATOM 1413 N N . ALA A 1 198 ? -8.851 -7.930 19.678 1.00 94.12 198 ALA A N 1
ATOM 1414 C CA . ALA A 1 198 ? -10.055 -8.396 20.349 1.00 94.12 198 ALA A CA 1
ATOM 1415 C C . ALA A 1 198 ? -11.281 -7.627 19.828 1.00 94.12 198 ALA A C 1
ATOM 1417 O O . ALA A 1 198 ? -11.142 -6.484 19.375 1.00 94.12 198 ALA A O 1
ATOM 1418 N N . PRO A 1 199 ? -12.485 -8.222 19.881 1.00 95.44 199 PRO A N 1
ATOM 1419 C CA . PRO A 1 199 ? -13.715 -7.499 19.595 1.00 95.44 199 PRO A CA 1
ATOM 1420 C C . PRO A 1 199 ? -14.012 -6.470 20.695 1.00 95.44 199 PRO A C 1
ATOM 1422 O O . PRO A 1 199 ? -13.937 -6.756 21.889 1.00 95.44 199 PRO A O 1
ATOM 1425 N N . LEU A 1 200 ? -14.405 -5.270 20.282 1.00 95.50 200 LEU A N 1
ATOM 1426 C CA . LEU A 1 200 ? -14.738 -4.138 21.138 1.00 95.50 200 LEU A CA 1
ATOM 1427 C C . LEU A 1 200 ? -16.175 -3.704 20.871 1.00 95.50 200 LEU A C 1
ATOM 1429 O O . LEU A 1 200 ? -16.534 -3.387 19.737 1.00 95.50 200 LEU A O 1
ATOM 1433 N N . ALA A 1 201 ? -16.988 -3.665 21.925 1.00 95.56 201 ALA A N 1
ATOM 1434 C CA . ALA A 1 201 ? -18.339 -3.123 21.867 1.00 95.56 201 ALA A CA 1
ATOM 1435 C C . ALA A 1 201 ? -18.319 -1.612 22.143 1.00 95.56 201 ALA A C 1
ATOM 1437 O O . ALA A 1 201 ? -17.876 -1.164 23.206 1.00 95.56 201 ALA A O 1
ATOM 1438 N N . LEU A 1 202 ? -18.829 -0.847 21.184 1.00 96.62 202 LEU A N 1
ATOM 1439 C CA . LEU A 1 202 ? -19.025 0.595 21.260 1.00 96.62 202 LEU A CA 1
ATOM 1440 C C . LEU A 1 202 ? -20.512 0.895 21.445 1.00 96.62 202 LEU A C 1
ATOM 1442 O O . LEU A 1 202 ? -21.357 0.266 20.802 1.00 96.62 202 LEU A O 1
ATOM 1446 N N . GLN A 1 203 ? -20.821 1.869 22.296 1.00 96.38 203 GLN A N 1
ATOM 1447 C CA . GLN A 1 203 ? -22.153 2.458 22.412 1.00 96.38 203 GLN A CA 1
ATOM 1448 C C . GLN A 1 203 ? -22.216 3.797 21.676 1.00 96.38 203 GLN A C 1
ATOM 1450 O O . GLN A 1 203 ? -21.189 4.391 21.356 1.00 96.38 203 GLN A O 1
ATOM 1455 N N . ALA A 1 204 ? -23.427 4.288 21.411 1.00 96.38 204 ALA A N 1
ATOM 1456 C CA . ALA A 1 204 ? -23.613 5.609 20.817 1.00 96.38 204 ALA A CA 1
ATOM 1457 C C . ALA A 1 204 ? -22.892 6.688 21.649 1.00 96.38 204 ALA A C 1
ATOM 1459 O O . ALA A 1 204 ? -23.028 6.733 22.867 1.00 96.38 204 ALA A O 1
ATOM 1460 N N . GLY A 1 205 ? -22.119 7.549 20.987 1.00 97.19 205 GLY A N 1
ATOM 1461 C CA . GLY A 1 205 ? -21.309 8.585 21.630 1.00 97.19 205 GLY A CA 1
ATOM 1462 C C . GLY A 1 205 ? -19.902 8.143 22.044 1.00 97.19 205 GLY A C 1
ATOM 1463 O O . GLY A 1 205 ? -19.055 9.013 22.254 1.00 97.19 205 GLY A O 1
ATOM 1464 N N . ASP A 1 206 ? -19.608 6.839 22.092 1.00 98.31 206 ASP A N 1
ATOM 1465 C CA . ASP A 1 206 ? -18.252 6.356 22.360 1.00 98.31 206 ASP A CA 1
ATOM 1466 C C . ASP A 1 206 ? -17.292 6.796 21.248 1.00 98.31 206 ASP A C 1
ATOM 1468 O O . ASP A 1 206 ? -17.634 6.810 20.064 1.00 98.31 206 ASP A O 1
ATOM 1472 N N . THR A 1 207 ? -16.064 7.136 21.622 1.00 98.44 207 THR A N 1
ATOM 1473 C CA . THR A 1 207 ? -14.989 7.501 20.699 1.00 98.44 207 THR A CA 1
ATOM 1474 C C . THR A 1 207 ? -13.827 6.530 20.849 1.00 98.44 207 THR A C 1
ATOM 1476 O O . THR A 1 207 ? -13.317 6.337 21.951 1.00 98.44 207 THR A O 1
ATOM 1479 N N . LEU A 1 208 ? -13.388 5.939 19.739 1.00 98.56 208 LEU A N 1
ATOM 1480 C CA . LEU A 1 208 ? -12.214 5.075 19.670 1.00 98.56 208 LEU A CA 1
ATOM 1481 C C . LEU A 1 208 ? -11.080 5.827 18.968 1.00 98.56 208 LEU A C 1
ATOM 1483 O O . LEU A 1 208 ? -11.243 6.270 17.830 1.00 98.56 208 LEU A O 1
ATOM 1487 N N . ALA A 1 209 ? -9.939 5.959 19.640 1.00 98.44 209 ALA A N 1
ATOM 1488 C CA . ALA A 1 209 ? -8.758 6.650 19.136 1.00 98.44 209 ALA A CA 1
ATOM 1489 C C . ALA A 1 209 ? -7.562 5.693 19.050 1.00 98.44 209 ALA A C 1
ATOM 1491 O O . ALA A 1 209 ? -7.200 5.044 20.033 1.00 98.44 209 ALA A O 1
ATOM 1492 N N . LEU A 1 210 ? -6.939 5.623 17.873 1.00 98.06 210 LEU A N 1
ATOM 1493 C CA . LEU A 1 210 ? -5.687 4.910 17.636 1.00 98.06 210 LEU A CA 1
ATOM 1494 C C . LEU A 1 210 ? -4.541 5.917 17.724 1.00 98.06 210 LEU A C 1
ATOM 1496 O O . LEU A 1 210 ? -4.443 6.815 16.886 1.00 98.06 210 LEU A O 1
ATOM 1500 N N . GLY A 1 211 ? -3.666 5.771 18.717 1.00 96.50 211 GLY A N 1
ATOM 1501 C CA . GLY A 1 211 ? -2.460 6.596 18.800 1.00 96.50 211 GLY A CA 1
ATOM 1502 C C . GLY A 1 211 ? -1.364 6.129 17.838 1.00 96.50 211 GLY A C 1
ATOM 1503 O O . GLY A 1 211 ? -1.557 5.187 17.064 1.00 96.50 211 GLY A O 1
ATOM 1504 N N . ALA A 1 212 ? -0.221 6.816 17.872 1.00 94.50 212 ALA A N 1
ATOM 1505 C CA . ALA A 1 212 ? 0.940 6.461 17.060 1.00 94.50 212 ALA A CA 1
ATOM 1506 C C . ALA A 1 212 ? 1.438 5.044 17.410 1.00 94.50 212 ALA A C 1
ATOM 1508 O O . ALA A 1 212 ? 1.453 4.695 18.593 1.00 94.50 212 ALA A O 1
ATOM 1509 N N . PRO A 1 213 ? 1.819 4.221 16.418 1.00 94.62 213 PRO A N 1
ATOM 1510 C CA . PRO A 1 213 ? 2.281 2.866 16.676 1.00 94.62 213 PRO A CA 1
ATOM 1511 C C . PRO A 1 213 ? 3.656 2.845 17.361 1.00 94.62 213 PRO A C 1
ATOM 1513 O O . PRO A 1 213 ? 4.541 3.630 17.028 1.00 94.62 213 PRO A O 1
ATOM 1516 N N . GLU A 1 214 ? 3.830 1.909 18.291 1.00 94.44 214 GLU A N 1
ATOM 1517 C CA . GLU A 1 214 ? 5.093 1.608 18.980 1.00 94.44 214 GLU A CA 1
ATOM 1518 C C . GLU A 1 214 ? 5.902 0.532 18.239 1.00 94.44 214 GLU A C 1
ATOM 1520 O O . GLU A 1 214 ? 7.131 0.539 18.283 1.00 94.44 214 GLU A O 1
ATOM 1525 N N . ALA A 1 215 ? 5.218 -0.377 17.536 1.00 93.88 215 ALA A N 1
ATOM 1526 C CA . ALA A 1 215 ? 5.817 -1.385 16.667 1.00 93.88 215 ALA A CA 1
ATOM 1527 C C . ALA A 1 215 ? 4.955 -1.585 15.413 1.00 93.88 215 ALA A C 1
ATOM 1529 O O . ALA A 1 215 ? 3.727 -1.650 15.490 1.00 93.88 215 ALA A O 1
ATOM 1530 N N . GLY A 1 216 ? 5.590 -1.703 14.251 1.00 95.06 216 GLY A N 1
ATOM 1531 C CA . GLY A 1 216 ? 4.910 -1.732 12.960 1.00 95.06 216 GLY A CA 1
ATOM 1532 C C . GLY A 1 216 ? 4.453 -0.348 12.486 1.00 95.06 216 GLY A C 1
ATOM 1533 O O . GLY A 1 216 ? 4.860 0.690 13.009 1.00 95.06 216 GLY A O 1
ATOM 1534 N N . LEU A 1 217 ? 3.600 -0.324 11.460 1.00 95.62 217 LEU A N 1
ATOM 1535 C CA . LEU A 1 217 ? 3.205 0.903 10.761 1.00 95.62 217 LEU A CA 1
ATOM 1536 C C . LEU A 1 217 ? 1.704 0.991 10.442 1.00 95.62 217 LEU A C 1
ATOM 1538 O O . LEU A 1 217 ? 1.137 2.087 10.464 1.00 95.62 217 LEU A O 1
ATOM 1542 N N . ARG A 1 218 ? 1.059 -0.132 10.112 1.00 96.81 218 ARG A N 1
ATOM 1543 C CA . ARG A 1 218 ? -0.318 -0.170 9.598 1.00 96.81 218 ARG A CA 1
ATOM 1544 C C . ARG A 1 218 ? -1.238 -0.925 10.539 1.00 96.81 218 ARG A C 1
ATOM 1546 O O . ARG A 1 218 ? -0.935 -2.045 10.938 1.00 96.81 218 ARG A O 1
ATOM 1553 N N . SER A 1 219 ? -2.374 -0.327 10.877 1.00 98.12 219 SER A N 1
ATOM 1554 C CA . SER A 1 219 ? -3.455 -0.989 11.613 1.00 98.12 219 SER A CA 1
ATOM 1555 C C . SER A 1 219 ? -4.655 -1.241 10.704 1.00 98.12 219 SER A C 1
ATOM 1557 O O . SER A 1 219 ? -4.857 -0.508 9.739 1.00 98.12 219 SER A O 1
ATOM 1559 N N . TYR A 1 220 ? -5.482 -2.227 11.044 1.00 98.62 220 TYR A N 1
ATOM 1560 C CA . TYR A 1 220 ? -6.765 -2.460 10.382 1.00 98.62 220 TYR A CA 1
ATOM 1561 C C . TYR A 1 220 ? -7.899 -2.314 11.375 1.00 98.62 220 TYR A C 1
ATOM 1563 O O . TYR A 1 220 ? -7.849 -2.916 12.443 1.00 98.62 220 TYR A O 1
ATOM 1571 N N . LEU A 1 221 ? -8.921 -1.540 11.015 1.00 98.62 221 LEU A N 1
ATOM 1572 C CA . LEU A 1 221 ? -10.179 -1.469 11.751 1.00 98.62 221 LEU A CA 1
ATOM 1573 C C . LEU A 1 221 ? -11.251 -2.196 10.943 1.00 98.62 221 LEU A C 1
ATOM 1575 O O . LEU A 1 221 ? -11.597 -1.762 9.844 1.00 98.62 221 LEU A O 1
ATOM 1579 N N . ALA A 1 222 ? -11.804 -3.268 11.499 1.00 98.06 222 ALA A N 1
ATOM 1580 C CA . ALA A 1 222 ? -13.000 -3.916 10.970 1.00 98.06 222 ALA A CA 1
ATOM 1581 C C . ALA A 1 222 ? -14.198 -3.609 11.869 1.00 98.06 222 ALA A C 1
ATOM 1583 O O . ALA A 1 222 ? -14.064 -3.515 13.088 1.00 98.06 222 ALA A O 1
ATOM 1584 N N . ALA A 1 223 ? -15.379 -3.493 11.269 1.00 96.31 223 ALA A N 1
ATOM 1585 C CA . ALA A 1 223 ? -16.649 -3.413 11.979 1.00 96.31 223 ALA A CA 1
ATOM 1586 C C . ALA A 1 223 ? -17.520 -4.614 11.598 1.00 96.31 223 ALA A C 1
ATOM 1588 O O . ALA A 1 223 ? -17.527 -5.031 10.437 1.00 96.31 223 ALA A O 1
ATOM 1589 N N . ARG A 1 224 ? -18.245 -5.188 12.563 1.00 93.75 224 ARG A N 1
ATOM 1590 C CA . ARG A 1 224 ? -19.150 -6.323 12.337 1.00 93.75 224 ARG A CA 1
ATOM 1591 C C . ARG A 1 224 ? -20.208 -5.946 11.299 1.00 93.75 224 ARG A C 1
ATOM 1593 O O . ARG A 1 224 ? -20.984 -5.035 11.545 1.00 93.75 224 ARG A O 1
ATOM 1600 N N . GLY A 1 225 ? -20.262 -6.659 10.178 1.00 89.88 225 GLY A N 1
ATOM 1601 C CA . GLY A 1 225 ? -21.051 -6.308 8.988 1.00 89.88 225 GLY A CA 1
ATOM 1602 C C . GLY A 1 225 ? -20.205 -5.883 7.781 1.00 89.88 225 GLY A C 1
ATOM 1603 O O . GLY A 1 225 ? -20.698 -5.928 6.657 1.00 89.88 225 GLY A O 1
ATOM 1604 N N . GLY A 1 226 ? -18.937 -5.514 7.999 1.00 93.12 226 GLY A N 1
ATOM 1605 C CA . GLY A 1 226 ? -18.060 -4.908 6.993 1.00 93.12 226 GLY A CA 1
ATOM 1606 C C . GLY A 1 226 ? -18.464 -3.468 6.674 1.00 93.12 226 GLY A C 1
ATOM 1607 O O . GLY A 1 226 ? -19.627 -3.100 6.825 1.00 93.12 226 GLY A O 1
ATOM 1608 N N . PHE A 1 227 ? -17.529 -2.629 6.231 1.00 94.12 227 PHE A N 1
ATOM 1609 C CA . PHE A 1 227 ? -17.868 -1.265 5.813 1.00 94.12 227 PHE A CA 1
ATOM 1610 C C . PHE A 1 227 ? -18.612 -1.260 4.475 1.00 94.12 227 PHE A C 1
ATOM 1612 O O . PHE A 1 227 ? -18.282 -2.010 3.555 1.00 94.12 227 PHE A O 1
ATOM 1619 N N . ALA A 1 228 ? -19.617 -0.393 4.353 1.00 91.56 228 ALA A N 1
ATOM 1620 C CA . ALA A 1 228 ? -20.290 -0.160 3.084 1.00 91.56 228 ALA A CA 1
ATOM 1621 C C . ALA A 1 228 ? -19.351 0.592 2.131 1.00 91.56 228 ALA A C 1
ATOM 1623 O O . ALA A 1 228 ? -18.946 1.720 2.407 1.00 91.56 228 ALA A O 1
ATOM 1624 N N . ALA A 1 229 ? -19.033 -0.025 0.997 1.00 89.69 229 ALA A N 1
ATOM 1625 C CA . ALA A 1 229 ? -18.259 0.580 -0.077 1.00 89.69 229 ALA A CA 1
ATOM 1626 C C . ALA A 1 229 ? -18.741 0.035 -1.424 1.00 89.69 229 ALA A C 1
ATOM 1628 O O . ALA A 1 229 ? -19.131 -1.130 -1.521 1.00 89.69 229 ALA A O 1
ATOM 1629 N N . GLN A 1 230 ? -18.742 0.888 -2.450 1.00 87.62 230 GLN A N 1
ATOM 1630 C CA . GLN A 1 230 ? -19.133 0.496 -3.802 1.00 87.62 230 GLN A CA 1
ATOM 1631 C C . GLN A 1 230 ? -17.968 -0.219 -4.497 1.00 87.62 230 GLN A C 1
ATOM 1633 O O . GLN A 1 230 ? -16.889 0.372 -4.612 1.00 87.62 230 GLN A O 1
ATOM 1638 N N . PRO A 1 231 ? -18.154 -1.464 -4.974 1.00 90.44 231 PRO A N 1
ATOM 1639 C CA . PRO A 1 231 ? -17.096 -2.160 -5.680 1.00 90.44 231 PRO A CA 1
ATOM 1640 C C . PRO A 1 231 ? -16.812 -1.523 -7.044 1.00 90.44 231 PRO A C 1
ATOM 1642 O O . PRO A 1 231 ? -17.714 -1.347 -7.859 1.00 90.44 231 PRO A O 1
ATOM 1645 N N . VAL A 1 232 ? -15.541 -1.265 -7.334 1.00 91.81 232 VAL A N 1
ATOM 1646 C CA . VAL A 1 232 ? -15.041 -0.867 -8.654 1.00 91.81 232 VAL A CA 1
ATOM 1647 C C . VAL A 1 232 ? -14.196 -2.012 -9.197 1.00 91.81 232 VAL A C 1
ATOM 1649 O O . VAL A 1 232 ? -13.224 -2.421 -8.561 1.00 91.81 232 VAL A O 1
ATOM 1652 N N . LEU A 1 233 ? -14.571 -2.560 -10.356 1.00 92.00 233 LEU A N 1
ATOM 1653 C CA . LEU A 1 233 ? -13.910 -3.734 -10.951 1.00 92.00 233 LEU A CA 1
ATOM 1654 C C . LEU A 1 233 ? -13.848 -4.937 -9.995 1.00 92.00 233 LEU A C 1
ATOM 1656 O O . LEU A 1 233 ? -12.822 -5.599 -9.868 1.00 92.00 233 LEU A O 1
ATOM 1660 N N . GLY A 1 234 ? -14.959 -5.192 -9.299 1.00 91.12 234 GLY A N 1
ATOM 1661 C CA . GLY A 1 234 ? -15.124 -6.363 -8.435 1.00 91.12 234 GLY A CA 1
ATOM 1662 C C . GLY A 1 234 ? -14.514 -6.257 -7.033 1.00 91.12 234 GLY A C 1
ATOM 1663 O O . GLY A 1 234 ? -14.513 -7.255 -6.326 1.00 91.12 234 GLY A O 1
ATOM 1664 N N . SER A 1 235 ? -14.029 -5.085 -6.613 1.00 95.44 235 SER A N 1
ATOM 1665 C CA . SER A 1 235 ? -13.397 -4.888 -5.296 1.00 95.44 235 SER A CA 1
ATOM 1666 C C . SER A 1 235 ? -13.692 -3.503 -4.721 1.00 95.44 235 SER A C 1
ATOM 1668 O O . SER A 1 235 ? -13.975 -2.564 -5.463 1.00 95.44 235 SER A O 1
ATOM 1670 N N . CYS A 1 236 ? -13.596 -3.363 -3.404 1.00 95.56 236 CYS A N 1
ATOM 1671 C CA . CYS A 1 236 ? -13.710 -2.109 -2.661 1.00 95.56 236 CYS A CA 1
ATOM 1672 C C . CYS A 1 236 ? -12.352 -1.479 -2.306 1.00 95.56 236 CYS A C 1
ATOM 1674 O O . CYS A 1 236 ? -12.336 -0.422 -1.683 1.00 95.56 236 CYS A O 1
ATOM 1676 N N . ALA A 1 237 ? -11.230 -2.099 -2.683 1.00 97.19 237 ALA A N 1
ATOM 1677 C CA . ALA A 1 237 ? -9.898 -1.593 -2.364 1.00 97.19 237 ALA A CA 1
ATOM 1678 C C . ALA A 1 237 ? -9.571 -0.282 -3.087 1.00 97.19 237 ALA A C 1
ATOM 1680 O O . ALA A 1 237 ? -9.851 -0.155 -4.284 1.00 97.19 237 ALA A O 1
ATOM 1681 N N . SER A 1 238 ? -8.938 0.646 -2.371 1.00 97.06 238 SER A N 1
ATOM 1682 C CA . SER A 1 238 ? -8.350 1.869 -2.922 1.00 97.06 238 SER A CA 1
ATOM 1683 C C . SER A 1 238 ? -6.937 1.604 -3.462 1.00 97.06 238 SER A C 1
ATOM 1685 O O . SER A 1 238 ? -6.025 1.331 -2.679 1.00 97.06 238 SER A O 1
ATOM 1687 N N . ASP A 1 239 ? -6.750 1.749 -4.776 1.00 95.69 239 ASP A N 1
ATOM 1688 C CA . ASP A 1 239 ? -5.450 1.729 -5.459 1.00 95.69 239 ASP A CA 1
ATOM 1689 C C . ASP A 1 239 ? -4.935 3.166 -5.616 1.00 95.69 239 ASP A C 1
ATOM 1691 O O . ASP A 1 239 ? -5.484 3.964 -6.384 1.00 95.69 239 ASP A O 1
ATOM 1695 N N . THR A 1 240 ? -3.878 3.500 -4.874 1.00 93.81 240 THR A N 1
ATOM 1696 C CA . THR A 1 240 ? -3.305 4.854 -4.842 1.00 93.81 240 THR A CA 1
ATOM 1697 C C . THR A 1 240 ? -2.513 5.217 -6.093 1.00 93.81 240 THR A C 1
ATOM 1699 O O . THR A 1 240 ? -2.417 6.402 -6.418 1.00 93.81 240 THR A O 1
ATOM 1702 N N . LEU A 1 241 ? -1.971 4.231 -6.814 1.00 91.94 241 LEU A N 1
ATOM 1703 C CA . LEU A 1 241 ? -1.244 4.467 -8.059 1.00 91.94 241 LEU A CA 1
ATOM 1704 C C . LEU A 1 241 ? -2.219 4.643 -9.218 1.00 91.94 241 LEU A C 1
ATOM 1706 O O . LEU A 1 241 ? -2.119 5.605 -9.981 1.00 91.94 241 LEU A O 1
ATOM 1710 N N . ALA A 1 242 ? -3.167 3.715 -9.346 1.00 89.00 242 ALA A N 1
ATOM 1711 C CA . ALA A 1 242 ? -4.141 3.738 -10.423 1.00 89.00 242 ALA A CA 1
ATOM 1712 C C . ALA A 1 242 ? -5.242 4.776 -10.186 1.00 89.00 242 ALA A C 1
ATOM 1714 O O . ALA A 1 242 ? -5.897 5.168 -11.147 1.00 89.00 242 ALA A O 1
ATOM 1715 N N . GLY A 1 243 ? -5.469 5.221 -8.945 1.00 90.50 243 GLY A N 1
ATOM 1716 C CA . GLY A 1 243 ? -6.583 6.096 -8.577 1.00 90.50 243 GLY A CA 1
ATOM 1717 C C . GLY A 1 243 ? -7.928 5.417 -8.841 1.00 90.50 243 GLY A C 1
ATOM 1718 O O . GLY A 1 243 ? -8.775 5.972 -9.547 1.00 90.50 243 GLY A O 1
ATOM 1719 N N . ILE A 1 244 ? -8.073 4.175 -8.378 1.00 91.06 244 ILE A N 1
ATOM 1720 C CA . ILE A 1 244 ? -9.268 3.337 -8.546 1.00 91.06 244 ILE A CA 1
ATOM 1721 C C . ILE A 1 244 ? -9.777 2.930 -7.164 1.00 91.06 244 ILE A C 1
ATOM 1723 O O . ILE A 1 244 ? -8.987 2.611 -6.282 1.00 91.06 244 ILE A O 1
ATOM 1727 N N . GLY A 1 245 ? -11.099 2.904 -6.999 1.00 91.94 245 GLY A N 1
ATOM 1728 C CA . GLY A 1 245 ? -11.744 2.616 -5.720 1.00 91.94 245 GLY A CA 1
ATOM 1729 C C . GLY A 1 245 ? -12.042 3.886 -4.914 1.00 91.94 245 GLY A C 1
ATOM 1730 O O . GLY A 1 245 ? -11.916 4.995 -5.439 1.00 91.94 245 GLY A O 1
ATOM 1731 N N . PRO A 1 246 ? -12.489 3.735 -3.657 1.00 92.56 246 PRO A N 1
ATOM 1732 C CA . PRO A 1 246 ? -12.872 4.862 -2.809 1.00 92.56 246 PRO A CA 1
ATOM 1733 C C . PRO A 1 246 ? -11.708 5.830 -2.561 1.00 92.56 246 PRO A C 1
ATOM 1735 O O . PRO A 1 246 ? -10.558 5.400 -2.429 1.00 92.56 246 PRO A O 1
ATOM 1738 N N . ALA A 1 247 ? -11.995 7.129 -2.450 1.00 93.88 247 ALA A N 1
ATOM 1739 C CA . ALA A 1 247 ? -11.006 8.098 -1.984 1.00 93.88 247 ALA A CA 1
ATOM 1740 C C . ALA A 1 247 ? -10.614 7.845 -0.510 1.00 93.88 247 ALA A C 1
ATOM 1742 O O . ALA A 1 247 ? -11.376 7.212 0.231 1.00 93.88 247 ALA A O 1
ATOM 1743 N N . PRO A 1 248 ? -9.448 8.352 -0.061 1.00 96.88 248 PRO A N 1
ATOM 1744 C CA . PRO A 1 248 ? -9.096 8.354 1.355 1.00 96.88 248 PRO A CA 1
ATOM 1745 C C . PRO A 1 248 ? -10.176 9.017 2.213 1.00 96.88 248 PRO A C 1
ATOM 1747 O O . PRO A 1 248 ? -10.786 10.002 1.794 1.00 96.88 248 PRO A O 1
ATOM 1750 N N . LEU A 1 249 ? -10.396 8.487 3.418 1.00 97.25 249 LEU A N 1
ATOM 1751 C CA . LEU A 1 249 ? -11.421 9.008 4.318 1.00 97.25 249 LEU A CA 1
ATOM 1752 C C . LEU A 1 249 ? -11.090 10.425 4.796 1.00 97.25 249 LEU A C 1
ATOM 1754 O O . LEU A 1 249 ? -9.931 10.750 5.063 1.00 97.25 249 LEU A O 1
ATOM 1758 N N . ALA A 1 250 ? -12.130 11.235 4.976 1.00 97.25 250 ALA A N 1
ATOM 1759 C CA . ALA A 1 250 ? -12.030 12.606 5.470 1.00 97.25 250 ALA A CA 1
ATOM 1760 C C . ALA A 1 250 ? -12.676 12.772 6.856 1.00 97.25 250 ALA A C 1
ATOM 1762 O O . ALA A 1 250 ? -13.525 11.982 7.271 1.00 97.25 250 ALA A O 1
ATOM 1763 N N . ALA A 1 251 ? -12.288 13.825 7.578 1.00 97.94 251 ALA A N 1
ATOM 1764 C CA . ALA A 1 251 ? -12.948 14.194 8.829 1.00 97.94 251 ALA A CA 1
ATOM 1765 C C . ALA A 1 251 ? -14.421 14.577 8.581 1.00 97.94 251 ALA A C 1
ATOM 1767 O O . ALA A 1 251 ? -14.754 15.165 7.555 1.00 97.94 251 ALA A O 1
ATOM 1768 N N . GLY A 1 252 ? -15.303 14.229 9.515 1.00 97.31 252 GLY A N 1
ATOM 1769 C CA . GLY A 1 252 ? -16.755 14.387 9.408 1.00 97.31 252 GLY A CA 1
ATOM 1770 C C . GLY A 1 252 ? -17.447 13.314 8.561 1.00 97.31 252 GLY A C 1
ATOM 1771 O O . GLY A 1 252 ? -18.676 13.225 8.569 1.00 97.31 252 GLY A O 1
ATOM 1772 N N . GLN A 1 253 ? -16.692 12.468 7.854 1.00 96.81 253 GLN A N 1
ATOM 1773 C CA . GLN A 1 253 ? -17.279 11.431 7.019 1.00 96.81 253 GLN A CA 1
ATOM 1774 C C . GLN A 1 253 ? -17.984 10.372 7.873 1.00 96.81 253 GLN A C 1
ATOM 1776 O O . GLN A 1 253 ? -17.440 9.856 8.851 1.00 96.81 253 GLN A O 1
ATOM 1781 N N . ARG A 1 254 ? -19.203 10.013 7.467 1.00 96.62 254 ARG A N 1
ATOM 1782 C CA . ARG A 1 254 ? -20.029 9.004 8.132 1.00 96.62 254 ARG A CA 1
ATOM 1783 C C . ARG A 1 254 ? -19.946 7.671 7.400 1.00 96.62 254 ARG A C 1
ATOM 1785 O O . ARG A 1 254 ? -20.134 7.608 6.189 1.00 96.62 254 ARG A O 1
ATOM 1792 N N . LEU A 1 255 ? -19.680 6.606 8.144 1.00 95.25 255 LEU A N 1
ATOM 1793 C CA . LEU A 1 255 ? -19.442 5.265 7.627 1.00 95.25 255 LEU A CA 1
ATOM 1794 C C . LEU A 1 255 ? -20.620 4.355 7.983 1.00 95.25 255 LEU A C 1
ATOM 1796 O O . LEU A 1 255 ? -20.956 4.186 9.158 1.00 95.25 255 LEU A O 1
ATOM 1800 N N . GLY A 1 256 ? -21.245 3.774 6.962 1.00 92.62 256 GLY A N 1
ATOM 1801 C CA . GLY A 1 256 ? -22.250 2.721 7.107 1.00 92.62 256 GLY A CA 1
ATOM 1802 C C . GLY A 1 256 ? -21.628 1.326 7.063 1.00 92.62 256 GLY A C 1
ATOM 1803 O O . GLY A 1 256 ? -20.475 1.153 6.660 1.00 92.62 256 GLY A O 1
ATOM 1804 N N . LEU A 1 257 ? -22.413 0.323 7.449 1.00 89.62 257 LEU A N 1
ATOM 1805 C CA . LEU A 1 257 ? -22.048 -1.086 7.297 1.00 89.62 257 LEU A CA 1
ATOM 1806 C C . LEU A 1 257 ? -22.690 -1.676 6.046 1.00 89.62 257 LEU A C 1
ATOM 1808 O O . LEU A 1 257 ? -23.762 -1.239 5.622 1.00 89.62 257 LEU A O 1
ATOM 1812 N N . GLY A 1 258 ? -22.049 -2.691 5.470 1.00 78.31 258 GLY A N 1
ATOM 1813 C CA . GLY A 1 258 ? -22.652 -3.510 4.429 1.00 78.31 258 GLY A CA 1
ATOM 1814 C C . GLY A 1 258 ? -23.949 -4.154 4.927 1.00 78.31 258 GLY A C 1
ATOM 1815 O O . GLY A 1 258 ? -24.119 -4.414 6.122 1.00 78.31 258 GLY A O 1
ATOM 1816 N N . ARG A 1 259 ? -24.897 -4.420 4.017 1.00 63.31 259 ARG A N 1
ATOM 1817 C CA . ARG A 1 259 ? -26.133 -5.124 4.389 1.00 63.31 259 ARG A CA 1
ATOM 1818 C C . ARG A 1 259 ? -25.788 -6.472 5.035 1.00 63.31 259 ARG A C 1
ATOM 1820 O O . ARG A 1 259 ? -24.921 -7.197 4.548 1.00 63.31 259 ARG A O 1
ATOM 1827 N N . ARG A 1 260 ? -26.516 -6.823 6.101 1.00 49.84 260 ARG A N 1
ATOM 1828 C CA . ARG A 1 260 ? -26.393 -8.093 6.850 1.00 49.84 260 ARG A CA 1
ATOM 1829 C C . ARG A 1 260 ? -26.538 -9.350 5.977 1.00 49.84 260 ARG A C 1
ATOM 1831 O O . ARG A 1 260 ? -26.065 -10.406 6.373 1.00 49.84 260 ARG A O 1
ATOM 1838 N N . GLU A 1 261 ? -27.152 -9.207 4.804 1.00 45.53 261 GLU A N 1
ATOM 1839 C CA . GLU A 1 261 ? -27.373 -10.251 3.791 1.00 45.53 261 GLU A CA 1
ATOM 1840 C C . GLU A 1 261 ? -26.440 -10.111 2.570 1.00 45.53 261 GLU A C 1
ATOM 1842 O O . GLU A 1 261 ? -26.703 -10.667 1.507 1.00 45.53 261 GLU A O 1
ATOM 1847 N N . SER A 1 262 ? -25.374 -9.307 2.668 1.00 44.03 262 SER A N 1
ATOM 1848 C CA . SER A 1 262 ? -24.491 -9.017 1.533 1.00 44.03 262 SER A CA 1
ATOM 1849 C C . SER A 1 262 ? -23.851 -10.282 0.942 1.00 44.03 262 SER A C 1
ATOM 1851 O O . SER A 1 262 ? -23.765 -11.318 1.597 1.00 44.03 262 SER A O 1
ATOM 1853 N N . ARG A 1 263 ? -23.378 -10.164 -0.310 1.00 51.19 263 ARG A N 1
ATOM 1854 C CA . ARG A 1 263 ? -22.782 -11.173 -1.229 1.00 51.19 263 ARG A CA 1
ATOM 1855 C C . ARG A 1 263 ? -21.755 -12.163 -0.639 1.00 51.19 263 ARG A C 1
ATOM 1857 O O . ARG A 1 263 ? -21.252 -13.016 -1.358 1.00 51.19 263 ARG A O 1
ATOM 1864 N N . HIS A 1 264 ? -21.423 -12.022 0.633 1.00 52.97 264 HIS A N 1
ATOM 1865 C CA . HIS A 1 264 ? -20.394 -12.720 1.379 1.00 52.97 264 HIS A CA 1
ATOM 1866 C C . HIS A 1 264 ? -20.944 -13.723 2.416 1.00 52.97 264 HIS A C 1
ATOM 1868 O O . HIS A 1 264 ? -20.161 -14.321 3.152 1.00 52.97 264 HIS A O 1
ATOM 1874 N N . GLY A 1 265 ? -22.266 -13.926 2.466 1.00 56.97 265 GLY A N 1
ATOM 1875 C CA . GLY A 1 265 ? -22.916 -14.905 3.344 1.00 56.97 265 GLY A CA 1
ATOM 1876 C C . GLY A 1 265 ? -23.263 -14.368 4.743 1.00 56.97 265 GLY A C 1
ATOM 1877 O O . GLY A 1 265 ? -23.032 -13.192 5.035 1.00 56.97 265 GLY A O 1
ATOM 1878 N N . PRO A 1 266 ? -23.864 -15.205 5.611 1.00 64.75 266 PRO A N 1
ATOM 1879 C CA . PRO A 1 266 ? -24.275 -14.800 6.953 1.00 64.75 266 PRO A CA 1
ATOM 1880 C C . PRO A 1 266 ? -23.067 -14.471 7.843 1.00 64.75 266 PRO A C 1
ATOM 1882 O O . PRO A 1 266 ? -21.996 -15.062 7.710 1.00 64.75 266 PRO A O 1
ATOM 1885 N N . LEU A 1 267 ? -23.254 -13.553 8.797 1.00 76.12 267 LEU A N 1
ATOM 1886 C CA . LEU A 1 267 ? -22.235 -13.247 9.805 1.00 76.12 267 LEU A CA 1
ATOM 1887 C C . LEU A 1 267 ? -21.950 -14.468 10.684 1.00 76.12 267 LEU A C 1
ATOM 1889 O O . LEU A 1 267 ? -22.873 -15.085 11.218 1.00 76.12 267 LEU A O 1
ATOM 1893 N N . ALA A 1 268 ? -20.671 -14.745 10.913 1.00 80.38 268 ALA A N 1
ATOM 1894 C CA . ALA A 1 268 ? -20.236 -15.753 11.868 1.00 80.38 268 ALA A CA 1
ATOM 1895 C C . ALA A 1 268 ? -20.347 -15.236 13.316 1.00 80.38 268 ALA A C 1
ATOM 1897 O O . ALA A 1 268 ? -20.636 -14.056 13.582 1.00 80.38 268 ALA A O 1
ATOM 1898 N N . SER A 1 269 ? -20.100 -16.129 14.275 1.00 78.50 269 SER A N 1
ATOM 1899 C CA . SER A 1 269 ? -19.887 -15.749 15.671 1.00 78.50 269 SER A CA 1
ATOM 1900 C C . SER A 1 269 ? -18.673 -14.829 15.795 1.00 78.50 269 SER A C 1
ATOM 1902 O O . SER A 1 269 ? -17.669 -15.009 15.110 1.00 78.50 269 SER A O 1
ATOM 1904 N N . VAL A 1 270 ? -18.772 -13.850 16.690 1.00 79.12 270 VAL A N 1
ATOM 1905 C CA . VAL A 1 270 ? -17.630 -13.032 17.115 1.00 79.12 270 VAL A CA 1
ATOM 1906 C C . VAL A 1 270 ? -16.626 -13.944 17.827 1.00 79.12 270 VAL A C 1
ATOM 1908 O O . VAL A 1 270 ? -17.035 -14.849 18.558 1.00 79.12 270 VAL A O 1
ATOM 1911 N N . ALA A 1 271 ? -15.329 -13.732 17.608 1.00 74.69 271 ALA A N 1
ATOM 1912 C CA . ALA A 1 271 ? -14.302 -14.520 18.280 1.00 74.69 271 ALA A CA 1
ATOM 1913 C C . ALA A 1 271 ? -14.361 -14.292 19.800 1.00 74.69 271 ALA A C 1
ATOM 1915 O O . ALA A 1 271 ? -14.397 -13.154 20.264 1.00 74.69 271 ALA A O 1
ATOM 1916 N N . ALA A 1 272 ? -14.367 -15.376 20.579 1.00 65.56 272 ALA A N 1
ATOM 1917 C CA . ALA A 1 272 ? -14.410 -15.301 22.041 1.00 65.56 272 ALA A CA 1
ATOM 1918 C C . ALA A 1 272 ? -13.050 -14.943 22.666 1.00 65.56 272 ALA A C 1
ATOM 1920 O O . ALA A 1 272 ? -12.999 -14.455 23.794 1.00 65.56 272 ALA A O 1
ATOM 1921 N N . HIS A 1 273 ? -11.956 -15.185 21.940 1.00 64.44 273 HIS A N 1
ATOM 1922 C CA . HIS A 1 273 ? -10.592 -14.983 22.418 1.00 64.44 273 HIS A CA 1
ATOM 1923 C C . HIS A 1 273 ? -9.831 -14.014 21.512 1.00 64.44 273 HIS A C 1
ATOM 1925 O O . HIS A 1 273 ? -10.079 -14.009 20.302 1.00 64.44 273 HIS A O 1
ATOM 1931 N N . PRO A 1 274 ? -8.903 -13.218 22.077 1.00 70.62 274 PRO A N 1
ATOM 1932 C CA . PRO A 1 274 ? -7.999 -12.411 21.279 1.00 70.62 274 PRO A CA 1
ATOM 1933 C C . PRO A 1 274 ? -7.208 -13.277 20.297 1.00 70.62 274 PRO A C 1
ATOM 1935 O O . PRO A 1 274 ? -6.793 -14.387 20.637 1.00 70.62 274 PRO A O 1
ATOM 1938 N N . GLU A 1 275 ? -6.980 -12.768 19.090 1.00 74.44 275 GLU A N 1
ATOM 1939 C CA . GLU A 1 275 ? -6.031 -13.401 18.175 1.00 74.44 275 GLU A CA 1
ATOM 1940 C C . GLU A 1 275 ? -4.602 -13.088 18.624 1.00 74.44 275 GLU A C 1
ATOM 1942 O O . GLU A 1 275 ? -4.312 -11.988 19.101 1.00 74.44 275 GLU A O 1
ATOM 1947 N N . ALA A 1 276 ? -3.697 -14.058 18.474 1.00 67.88 276 ALA A N 1
ATOM 1948 C CA . ALA A 1 276 ? -2.284 -13.814 18.715 1.00 67.88 276 ALA A CA 1
ATOM 1949 C C . ALA A 1 276 ? -1.803 -12.708 17.764 1.00 67.88 276 ALA A C 1
ATOM 1951 O O . ALA A 1 276 ? -1.998 -12.795 16.550 1.00 67.88 276 ALA A O 1
ATOM 1952 N N . ALA A 1 277 ? -1.196 -11.659 18.320 1.00 64.69 277 ALA A N 1
ATOM 1953 C CA . ALA A 1 277 ? -0.530 -10.647 17.515 1.00 64.69 277 ALA A CA 1
ATOM 1954 C C . ALA A 1 277 ? 0.606 -11.296 16.709 1.00 64.69 277 ALA A C 1
ATOM 1956 O O . ALA A 1 277 ? 1.213 -12.271 17.165 1.00 64.69 277 ALA A O 1
ATOM 1957 N N . SER A 1 278 ? 0.900 -10.758 15.522 1.00 63.91 278 SER A N 1
ATOM 1958 C CA . SER A 1 278 ? 2.069 -11.185 14.751 1.00 63.91 278 SER A CA 1
ATOM 1959 C C . SER A 1 278 ? 3.321 -10.998 15.613 1.00 63.91 278 SER A C 1
ATOM 1961 O O . SER A 1 278 ? 3.612 -9.865 16.004 1.00 63.91 278 SER A O 1
ATOM 1963 N N . PRO A 1 279 ? 4.062 -12.069 15.941 1.00 57.44 279 PRO A N 1
ATOM 1964 C CA . PRO A 1 279 ? 5.226 -11.933 16.796 1.00 57.44 279 PRO A CA 1
ATOM 1965 C C . PRO A 1 279 ? 6.319 -11.154 16.048 1.00 57.44 279 PRO A C 1
ATOM 1967 O O . PRO A 1 279 ? 6.684 -11.513 14.931 1.00 57.44 279 PRO A O 1
ATOM 1970 N N . HIS A 1 280 ? 6.853 -10.112 16.697 1.00 74.25 280 HIS A N 1
ATOM 1971 C CA . HIS A 1 280 ? 8.025 -9.320 16.278 1.00 74.25 280 HIS A CA 1
ATOM 1972 C C . HIS A 1 280 ? 7.820 -8.323 15.123 1.00 74.25 280 HIS A C 1
ATOM 1974 O O . HIS A 1 280 ? 8.519 -8.368 14.109 1.00 74.25 280 HIS A O 1
ATOM 1980 N N . LEU A 1 281 ? 6.921 -7.353 15.305 1.00 89.81 281 LEU A N 1
ATOM 1981 C CA . LEU A 1 281 ? 6.915 -6.146 14.471 1.00 89.81 281 LEU A CA 1
ATOM 1982 C C . LEU A 1 281 ? 8.115 -5.236 14.809 1.00 89.81 281 LEU A C 1
ATOM 1984 O O . LEU A 1 281 ? 8.470 -5.117 15.985 1.00 89.81 281 LEU A O 1
ATOM 1988 N N . PRO A 1 282 ? 8.737 -4.577 13.814 1.00 88.25 282 PRO A N 1
ATOM 1989 C CA . PRO A 1 282 ? 9.875 -3.694 14.057 1.00 88.25 282 PRO A CA 1
ATOM 1990 C C . PRO A 1 282 ? 9.444 -2.432 14.797 1.00 88.25 282 PRO A C 1
ATOM 1992 O O . PRO A 1 282 ? 8.400 -1.847 14.492 1.00 88.25 282 PRO A O 1
ATOM 1995 N N . ARG A 1 283 ? 10.275 -1.970 15.727 1.00 88.12 283 ARG A N 1
ATOM 1996 C CA . ARG A 1 283 ? 10.066 -0.712 16.444 1.00 88.12 283 ARG A CA 1
ATOM 1997 C C . ARG A 1 283 ? 10.858 0.417 15.785 1.00 88.12 283 ARG A C 1
ATOM 1999 O O . ARG A 1 283 ? 11.949 0.189 15.250 1.00 88.12 283 ARG A O 1
ATOM 2006 N N . PRO A 1 284 ? 10.345 1.658 15.809 1.00 78.00 284 PRO A N 1
ATOM 2007 C CA . PRO A 1 284 ? 11.132 2.813 15.404 1.00 78.00 284 PRO A CA 1
ATOM 2008 C C . PRO A 1 284 ? 12.441 2.887 16.202 1.00 78.00 284 PRO A C 1
ATOM 2010 O O . PRO A 1 284 ? 12.428 2.864 17.430 1.00 78.00 284 PRO A O 1
ATOM 2013 N N . GLY A 1 285 ? 13.571 2.994 15.502 1.00 77.19 285 GLY A N 1
ATOM 2014 C CA . GLY A 1 285 ? 14.893 3.089 16.127 1.00 77.19 285 GLY A CA 1
ATOM 2015 C C . GLY A 1 285 ? 15.562 1.753 16.466 1.00 77.19 285 GLY A C 1
ATOM 2016 O O . GLY A 1 285 ? 16.676 1.777 16.989 1.00 77.19 285 GLY A O 1
ATOM 2017 N N . ASP A 1 286 ? 14.951 0.608 16.139 1.00 84.31 286 ASP A N 1
ATOM 2018 C CA . ASP A 1 286 ? 15.624 -0.688 16.258 1.00 84.31 286 ASP A CA 1
ATOM 2019 C C . ASP A 1 286 ? 16.930 -0.698 15.447 1.00 84.31 286 ASP A C 1
ATOM 2021 O O . ASP A 1 286 ? 16.946 -0.469 14.236 1.00 84.31 286 ASP A O 1
ATOM 2025 N N . ALA A 1 287 ? 18.044 -0.984 16.127 1.00 80.56 287 ALA A N 1
ATOM 2026 C CA . ALA A 1 287 ? 19.358 -1.080 15.494 1.00 80.56 287 ALA A CA 1
ATOM 2027 C C . ALA A 1 287 ? 19.535 -2.389 14.703 1.00 80.56 287 ALA A C 1
ATOM 2029 O O . ALA A 1 287 ? 20.372 -2.471 13.803 1.00 80.56 287 ALA A O 1
ATOM 2030 N N . ALA A 1 288 ? 18.767 -3.426 15.050 1.00 87.62 288 ALA A N 1
ATOM 2031 C CA . ALA A 1 288 ? 18.801 -4.709 14.367 1.00 87.62 288 ALA A CA 1
ATOM 2032 C C . ALA A 1 288 ? 18.040 -4.632 13.038 1.00 87.62 288 ALA A C 1
ATOM 2034 O O . ALA A 1 288 ? 16.911 -4.149 12.978 1.00 87.62 288 ALA A O 1
ATOM 2035 N N . ALA A 1 289 ? 18.655 -5.144 11.972 1.00 90.62 289 ALA A N 1
ATOM 2036 C CA . ALA A 1 289 ? 18.006 -5.199 10.673 1.00 90.62 289 ALA A CA 1
ATOM 2037 C C . ALA A 1 289 ? 16.934 -6.299 10.627 1.00 90.62 289 ALA A C 1
ATOM 2039 O O . ALA A 1 289 ? 17.162 -7.425 11.076 1.00 90.62 289 ALA A O 1
ATOM 2040 N N . VAL A 1 290 ? 15.797 -5.986 10.009 1.00 95.00 290 VAL A N 1
ATOM 2041 C CA . VAL A 1 290 ? 14.748 -6.954 9.680 1.00 95.00 290 VAL A CA 1
ATOM 2042 C C . VAL A 1 290 ? 15.187 -7.779 8.473 1.00 95.00 290 VAL A C 1
ATOM 2044 O O . VAL A 1 290 ? 15.562 -7.230 7.438 1.00 95.00 290 VAL A O 1
ATOM 2047 N N . TRP A 1 291 ? 15.129 -9.103 8.581 1.00 95.88 291 TRP A N 1
ATOM 2048 C CA . TRP A 1 291 ? 15.491 -9.992 7.479 1.00 95.88 291 TRP A CA 1
ATOM 2049 C C . TRP A 1 291 ? 14.292 -10.287 6.583 1.00 95.88 291 TRP A C 1
ATOM 2051 O O . TRP A 1 291 ? 13.259 -10.746 7.060 1.00 95.88 291 TRP A O 1
ATOM 2061 N N . LEU A 1 292 ? 14.459 -10.077 5.277 1.00 97.38 292 LEU A N 1
ATOM 2062 C CA . LEU A 1 292 ? 13.492 -10.448 4.252 1.00 97.38 292 LEU A CA 1
ATOM 2063 C C . LEU A 1 292 ? 14.103 -11.499 3.320 1.00 97.38 292 LEU A C 1
ATOM 2065 O O . LEU A 1 292 ? 15.100 -11.266 2.636 1.00 97.38 292 LEU A O 1
ATOM 2069 N N . ASP A 1 293 ? 13.486 -12.672 3.287 1.00 97.94 293 ASP A N 1
ATOM 2070 C CA . ASP A 1 293 ? 13.785 -13.707 2.298 1.00 97.94 293 ASP A CA 1
ATOM 2071 C C . ASP A 1 293 ? 13.404 -13.243 0.889 1.00 97.94 293 ASP A C 1
ATOM 2073 O O . ASP A 1 293 ? 12.297 -12.742 0.677 1.00 97.94 293 ASP A O 1
ATOM 2077 N N . ILE A 1 294 ? 14.299 -13.461 -0.074 1.00 97.88 294 ILE A N 1
ATOM 2078 C CA . ILE A 1 294 ? 14.085 -13.149 -1.489 1.00 97.88 294 ILE A CA 1
ATOM 2079 C C . ILE A 1 294 ? 14.417 -14.344 -2.384 1.00 97.88 294 ILE A C 1
ATOM 2081 O O . ILE A 1 294 ? 15.312 -15.142 -2.098 1.00 97.88 294 ILE A O 1
ATOM 2085 N N . THR A 1 295 ? 13.729 -14.430 -3.515 1.00 96.25 295 THR A N 1
ATOM 2086 C CA . THR A 1 295 ? 14.146 -15.224 -4.674 1.00 96.25 295 THR A CA 1
ATOM 2087 C C . THR A 1 295 ? 14.828 -14.289 -5.668 1.00 96.25 295 THR A C 1
ATOM 2089 O O . THR A 1 295 ? 14.244 -13.276 -6.034 1.00 96.25 295 THR A O 1
ATOM 2092 N N . LEU A 1 296 ? 16.062 -14.584 -6.083 1.00 96.62 296 LEU A N 1
ATOM 2093 C CA . LEU A 1 296 ? 16.782 -13.764 -7.066 1.00 96.62 296 LEU A CA 1
ATOM 2094 C C . LEU A 1 296 ? 16.180 -13.925 -8.470 1.00 96.62 296 LEU A C 1
ATOM 2096 O O . LEU A 1 296 ? 15.754 -15.016 -8.843 1.00 96.62 296 LEU A O 1
ATOM 2100 N N . GLY A 1 297 ? 16.204 -12.851 -9.257 1.00 93.00 297 GLY A N 1
ATOM 2101 C CA . GLY A 1 297 ? 15.663 -12.797 -10.614 1.00 93.00 297 GLY A CA 1
ATOM 2102 C C . GLY A 1 297 ? 14.312 -12.071 -10.728 1.00 93.00 297 GLY A C 1
ATOM 2103 O O . GLY A 1 297 ? 13.729 -11.664 -9.721 1.00 93.00 297 GLY A O 1
ATOM 2104 N N . PRO A 1 298 ? 13.805 -11.886 -11.961 1.00 93.31 298 PRO A N 1
ATOM 2105 C CA . PRO A 1 298 ? 14.292 -12.486 -13.207 1.00 93.31 298 PRO A CA 1
ATOM 2106 C C . PRO A 1 298 ? 15.529 -11.818 -13.821 1.00 93.31 298 PRO A C 1
ATOM 2108 O O . PRO A 1 298 ? 16.099 -12.390 -14.739 1.00 93.31 298 PRO A O 1
ATOM 2111 N N . ARG A 1 299 ? 15.948 -10.638 -13.341 1.00 94.81 299 ARG A N 1
ATOM 2112 C CA . ARG A 1 299 ? 17.059 -9.858 -13.915 1.00 94.81 299 ARG A CA 1
ATOM 2113 C C . ARG A 1 299 ? 18.281 -9.779 -13.003 1.00 94.81 299 ARG A C 1
ATOM 2115 O O . ARG A 1 299 ? 18.937 -8.744 -12.929 1.00 94.81 299 ARG A O 1
ATOM 2122 N N . ALA A 1 300 ? 18.570 -10.836 -12.246 1.00 95.06 300 ALA A N 1
ATOM 2123 C CA . ALA A 1 300 ? 19.767 -10.863 -11.401 1.00 95.06 300 ALA A CA 1
ATOM 2124 C C . ALA A 1 300 ? 21.061 -10.897 -12.239 1.00 95.06 300 ALA A C 1
ATOM 2126 O O . ALA A 1 300 ? 22.074 -10.353 -11.811 1.00 95.06 300 ALA A O 1
ATOM 2127 N N . ASP A 1 301 ? 20.998 -11.450 -13.453 1.00 93.56 301 ASP A N 1
ATOM 2128 C CA . ASP A 1 301 ? 22.037 -11.434 -14.493 1.00 93.56 301 ASP A CA 1
ATOM 2129 C C . ASP A 1 301 ? 22.444 -10.019 -14.941 1.00 93.56 301 ASP A C 1
ATOM 2131 O O . ASP A 1 301 ? 23.561 -9.815 -15.413 1.00 93.56 301 ASP A O 1
ATOM 2135 N N . TRP A 1 302 ? 21.585 -9.014 -14.734 1.00 95.38 302 TRP A N 1
ATOM 2136 C CA . TRP A 1 302 ? 21.906 -7.615 -15.033 1.00 95.38 302 TRP A CA 1
ATOM 2137 C C . TRP A 1 302 ? 22.885 -6.978 -14.040 1.00 95.38 302 TRP A C 1
ATOM 2139 O O . TRP A 1 302 ? 23.309 -5.835 -14.243 1.00 95.38 302 TRP A O 1
ATOM 2149 N N . PHE A 1 303 ? 23.240 -7.680 -12.964 1.00 96.12 303 PHE A N 1
ATOM 2150 C CA . PHE A 1 303 ? 24.091 -7.191 -11.884 1.00 96.12 303 PHE A CA 1
ATOM 2151 C C . PHE A 1 303 ? 25.362 -8.028 -11.779 1.00 96.12 303 PHE A C 1
ATOM 2153 O O . PHE A 1 303 ? 25.365 -9.230 -12.034 1.00 96.12 303 PHE A O 1
ATOM 2160 N N . SER A 1 304 ? 26.467 -7.386 -11.398 1.00 93.62 304 SER A N 1
ATOM 2161 C CA . SER A 1 304 ? 27.717 -8.107 -11.158 1.00 93.62 304 SER A CA 1
ATOM 2162 C C . SER A 1 304 ? 27.598 -9.022 -9.928 1.00 93.62 304 SER A C 1
ATOM 2164 O O . SER A 1 304 ? 26.807 -8.736 -9.022 1.00 93.62 304 SER A O 1
ATOM 2166 N N . PRO A 1 305 ? 28.417 -10.084 -9.818 1.00 93.94 305 PRO A N 1
ATOM 2167 C CA . PRO A 1 305 ? 28.473 -10.899 -8.603 1.00 93.94 305 PRO A CA 1
ATOM 2168 C C . PRO A 1 305 ? 28.723 -10.068 -7.336 1.00 93.94 305 PRO A C 1
ATOM 2170 O O . PRO A 1 305 ? 28.141 -10.340 -6.291 1.00 93.94 305 PRO A O 1
ATOM 2173 N N . GLN A 1 306 ? 29.535 -9.011 -7.443 1.00 96.50 306 GLN A N 1
ATOM 2174 C CA . GLN A 1 306 ? 29.806 -8.074 -6.353 1.00 96.50 306 GLN A CA 1
ATOM 2175 C C . GLN A 1 306 ? 28.558 -7.272 -5.968 1.00 96.50 306 GLN A C 1
ATOM 2177 O O . GLN A 1 306 ? 28.308 -7.079 -4.784 1.00 96.50 306 GLN A O 1
ATOM 2182 N N . ALA A 1 307 ? 27.750 -6.837 -6.939 1.00 97.12 307 ALA A N 1
ATOM 2183 C CA . ALA A 1 307 ? 26.490 -6.153 -6.661 1.00 97.12 307 ALA A CA 1
ATOM 2184 C C . ALA A 1 307 ? 25.462 -7.093 -6.006 1.00 97.12 307 ALA A C 1
ATOM 2186 O O . ALA A 1 307 ? 24.756 -6.680 -5.089 1.00 97.12 307 ALA A O 1
ATOM 2187 N N . LEU A 1 308 ? 25.403 -8.364 -6.416 1.00 97.31 308 LEU A N 1
ATOM 2188 C CA . LEU A 1 308 ? 24.538 -9.355 -5.766 1.00 97.31 308 LEU A CA 1
ATOM 2189 C C . LEU A 1 308 ? 24.992 -9.670 -4.333 1.00 97.31 308 LEU A C 1
ATOM 2191 O O . LEU A 1 308 ? 24.151 -9.753 -3.444 1.00 97.31 308 LEU A O 1
ATOM 2195 N N . ALA A 1 309 ? 26.299 -9.793 -4.082 1.00 97.06 309 ALA A N 1
ATOM 2196 C CA . ALA A 1 309 ? 26.830 -9.938 -2.724 1.00 97.06 309 ALA A CA 1
ATOM 2197 C C . ALA A 1 309 ? 26.487 -8.709 -1.867 1.00 97.06 309 ALA A C 1
ATOM 2199 O O . ALA A 1 309 ? 25.911 -8.836 -0.787 1.00 97.06 309 ALA A O 1
ATOM 2200 N N . LEU A 1 310 ? 26.718 -7.510 -2.409 1.00 98.31 310 LEU A N 1
ATOM 2201 C CA . LEU A 1 310 ? 26.398 -6.245 -1.759 1.00 98.31 310 LEU A CA 1
ATOM 2202 C C . LEU A 1 310 ? 24.907 -6.135 -1.396 1.00 98.31 310 LEU A C 1
ATOM 2204 O O . LEU A 1 310 ? 24.584 -5.679 -0.301 1.00 98.31 310 LEU A O 1
ATOM 2208 N N . LEU A 1 311 ? 23.998 -6.579 -2.275 1.00 98.31 311 LEU A N 1
ATOM 2209 C CA . LEU A 1 311 ? 22.556 -6.642 -2.002 1.00 98.31 311 LEU A CA 1
ATOM 2210 C C . LEU A 1 311 ? 22.229 -7.436 -0.730 1.00 98.31 311 LEU A C 1
ATOM 2212 O O . LEU A 1 311 ? 21.350 -7.022 0.028 1.00 98.31 311 LEU A O 1
ATOM 2216 N N . LEU A 1 312 ? 22.916 -8.557 -0.513 1.00 97.88 312 LEU A N 1
ATOM 2217 C CA . LEU A 1 312 ? 22.646 -9.495 0.579 1.00 97.88 312 LEU A CA 1
ATOM 2218 C C . LEU A 1 312 ? 23.388 -9.139 1.879 1.00 97.88 312 LEU A C 1
ATOM 2220 O O . LEU A 1 312 ? 22.919 -9.470 2.967 1.00 97.88 312 LEU A O 1
ATOM 2224 N N . GLU A 1 313 ? 24.536 -8.467 1.786 1.00 96.75 313 GLU A N 1
ATOM 2225 C CA . GLU A 1 313 ? 25.406 -8.180 2.933 1.00 96.75 313 GLU A CA 1
ATOM 2226 C C . GLU A 1 313 ? 25.093 -6.839 3.613 1.00 96.75 313 GLU A C 1
ATOM 2228 O O . GLU A 1 313 ? 25.065 -6.749 4.851 1.00 96.75 313 GLU A O 1
ATOM 2233 N N . GLN A 1 314 ? 24.851 -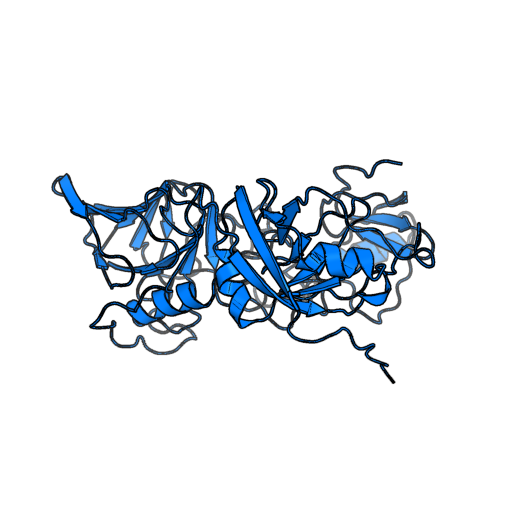5.780 2.829 1.00 97.44 314 GLN A N 1
ATOM 2234 C CA . GLN A 1 314 ? 24.635 -4.451 3.399 1.00 97.44 314 GLN A CA 1
ATOM 2235 C C . GLN A 1 314 ? 23.216 -4.303 3.972 1.00 97.44 314 GLN A C 1
ATOM 2237 O O . GLN A 1 314 ? 22.260 -4.867 3.435 1.00 97.44 314 GLN A O 1
ATOM 2242 N N . PRO A 1 315 ? 23.040 -3.535 5.063 1.00 97.38 315 PRO A N 1
ATOM 2243 C CA . PRO A 1 315 ? 21.715 -3.106 5.477 1.00 97.38 315 PRO A CA 1
ATOM 2244 C C . PRO A 1 315 ? 21.176 -2.032 4.523 1.00 97.38 315 PRO A C 1
ATOM 2246 O O . PRO A 1 315 ? 21.908 -1.150 4.075 1.00 97.38 315 PRO A O 1
ATOM 2249 N N . TRP A 1 316 ? 19.874 -2.074 4.278 1.00 98.06 316 TRP A N 1
ATOM 2250 C CA . TRP A 1 316 ? 19.144 -1.089 3.492 1.00 98.06 316 TRP A CA 1
ATOM 2251 C C . TRP A 1 316 ? 18.162 -0.350 4.396 1.00 98.06 316 TRP A C 1
ATOM 2253 O O . TRP A 1 316 ? 17.399 -0.977 5.122 1.00 98.06 316 TRP A O 1
ATOM 2263 N N . GLN A 1 317 ? 18.157 0.975 4.371 1.00 97.56 317 GLN A N 1
ATOM 2264 C CA . GLN A 1 317 ? 17.220 1.772 5.155 1.00 97.56 317 GLN A CA 1
ATOM 2265 C C . GLN A 1 317 ? 15.943 2.050 4.358 1.00 97.56 317 GLN A C 1
ATOM 2267 O O . GLN A 1 317 ? 16.009 2.548 3.235 1.00 97.56 317 GLN A O 1
ATOM 2272 N N . VAL A 1 318 ? 14.777 1.795 4.953 1.00 97.50 318 VAL A N 1
ATOM 2273 C CA . VAL A 1 318 ? 13.485 2.232 4.406 1.00 97.50 318 VAL A CA 1
ATOM 2274 C C . VAL A 1 318 ? 13.406 3.755 4.470 1.00 97.50 318 VAL A C 1
ATOM 2276 O O . VAL A 1 318 ? 13.486 4.342 5.550 1.00 97.50 318 VAL A O 1
ATOM 2279 N N . THR A 1 319 ? 13.240 4.422 3.330 1.00 97.25 319 THR A N 1
ATOM 2280 C CA . THR A 1 319 ? 13.241 5.888 3.285 1.00 97.25 319 THR A CA 1
ATOM 2281 C C . THR A 1 319 ? 11.844 6.483 3.512 1.00 97.25 319 THR A C 1
ATOM 2283 O O . THR A 1 319 ? 10.835 5.814 3.255 1.00 97.25 319 THR A O 1
ATOM 2286 N N . PRO A 1 320 ? 11.741 7.769 3.910 1.00 95.56 320 PRO A N 1
ATOM 2287 C CA . PRO A 1 320 ? 10.460 8.471 4.055 1.00 95.56 320 PRO A CA 1
ATOM 2288 C C . PRO A 1 320 ? 9.637 8.610 2.764 1.00 95.56 320 PRO A C 1
ATOM 2290 O O . PRO A 1 320 ? 8.470 8.977 2.821 1.00 95.56 320 PRO A O 1
ATOM 2293 N N . GLN A 1 321 ? 10.219 8.335 1.590 1.00 95.69 321 GLN A N 1
ATOM 2294 C CA . GLN A 1 321 ? 9.514 8.381 0.301 1.00 95.69 321 GLN A CA 1
ATOM 2295 C C . GLN A 1 321 ? 8.758 7.071 -0.017 1.00 95.69 321 GLN A C 1
ATOM 2297 O O . GLN A 1 321 ? 8.234 6.912 -1.125 1.00 95.69 321 GLN A O 1
ATOM 2302 N N . SER A 1 322 ? 8.738 6.128 0.926 1.00 97.00 322 SER A N 1
ATOM 2303 C CA . SER A 1 322 ? 8.036 4.846 0.836 1.00 97.00 322 SER A CA 1
ATOM 2304 C C . SER A 1 322 ? 6.526 5.006 1.013 1.00 97.00 322 SER A C 1
ATOM 2306 O O . SER A 1 322 ? 6.063 5.812 1.817 1.00 97.00 322 SER A O 1
ATOM 2308 N N . ASN A 1 323 ? 5.741 4.225 0.276 1.00 97.06 323 ASN A N 1
ATOM 2309 C CA . ASN A 1 323 ? 4.278 4.266 0.317 1.00 97.06 323 ASN A CA 1
ATOM 2310 C C . ASN A 1 323 ? 3.676 2.904 -0.084 1.00 97.06 323 ASN A C 1
ATOM 2312 O O . ASN A 1 323 ? 4.370 1.891 -0.073 1.00 97.06 323 ASN A O 1
ATOM 2316 N N . ARG A 1 324 ? 2.379 2.859 -0.422 1.00 97.31 324 ARG A N 1
ATOM 2317 C CA . ARG A 1 324 ? 1.689 1.624 -0.840 1.00 97.31 324 ARG A CA 1
ATOM 2318 C C . ARG A 1 324 ? 2.159 1.047 -2.183 1.00 97.31 324 ARG A C 1
ATOM 2320 O O . ARG A 1 324 ? 1.930 -0.131 -2.437 1.00 97.31 324 ARG A O 1
ATOM 2327 N N . VAL A 1 325 ? 2.801 1.859 -3.027 1.00 97.44 325 VAL A N 1
ATOM 2328 C CA . VAL A 1 325 ? 3.371 1.419 -4.312 1.00 97.44 325 VAL A CA 1
ATOM 2329 C C . VAL A 1 325 ? 4.654 0.635 -4.071 1.00 97.44 325 VAL A C 1
ATOM 2331 O O . VAL A 1 325 ? 4.886 -0.398 -4.695 1.00 97.44 325 VAL A O 1
ATOM 2334 N N . GLY A 1 326 ? 5.486 1.111 -3.145 1.00 97.69 326 GLY A N 1
ATOM 2335 C CA . GLY A 1 326 ? 6.697 0.407 -2.767 1.00 97.69 326 GLY A CA 1
ATOM 2336 C C . GLY A 1 326 ? 7.488 1.064 -1.643 1.00 97.69 326 GLY A C 1
ATOM 2337 O O . GLY A 1 326 ? 7.359 2.264 -1.377 1.00 97.69 326 GLY A O 1
ATOM 2338 N N . LEU A 1 327 ? 8.348 0.266 -1.014 1.00 98.44 327 LEU A N 1
ATOM 2339 C CA . LEU A 1 327 ? 9.387 0.752 -0.115 1.00 98.44 327 LEU A CA 1
ATOM 2340 C C . LEU A 1 327 ? 10.588 1.190 -0.937 1.00 98.44 327 LEU A C 1
ATOM 2342 O O . LEU A 1 327 ? 11.139 0.412 -1.712 1.00 98.44 327 LEU A O 1
ATOM 2346 N N . ARG A 1 328 ? 11.007 2.437 -0.757 1.00 98.44 328 ARG A N 1
ATOM 2347 C CA . ARG A 1 328 ? 12.246 2.949 -1.337 1.00 98.44 328 ARG A CA 1
ATOM 2348 C C . ARG A 1 328 ? 13.354 2.705 -0.335 1.00 98.44 328 ARG A C 1
ATOM 2350 O O . ARG A 1 328 ? 13.195 3.017 0.844 1.00 98.44 328 ARG A O 1
ATOM 2357 N N . LEU A 1 329 ? 14.440 2.113 -0.805 1.00 98.50 329 LEU A N 1
ATOM 2358 C CA . LEU A 1 329 ? 15.506 1.611 0.044 1.00 98.50 329 LEU A CA 1
ATOM 2359 C C . LEU A 1 329 ? 16.791 2.381 -0.235 1.00 98.50 329 LEU A C 1
ATOM 2361 O O . LEU A 1 329 ? 17.105 2.660 -1.389 1.00 98.50 329 LEU A O 1
ATOM 2365 N N . ALA A 1 330 ? 17.518 2.725 0.825 1.00 98.31 330 ALA A N 1
ATOM 2366 C CA . ALA A 1 330 ? 18.799 3.412 0.751 1.00 98.31 330 ALA A CA 1
ATOM 2367 C C . ALA A 1 330 ? 19.908 2.546 1.359 1.00 98.31 330 ALA A C 1
ATOM 2369 O O . ALA A 1 330 ? 19.878 2.238 2.549 1.00 98.31 330 ALA A O 1
ATOM 2370 N N . GLY A 1 331 ? 20.878 2.158 0.538 1.00 97.75 331 GLY A N 1
ATOM 2371 C CA . GLY A 1 331 ? 22.133 1.532 0.952 1.00 97.75 331 GLY A CA 1
ATOM 2372 C C . GLY A 1 331 ? 23.282 2.535 0.909 1.00 97.75 331 GLY A C 1
ATOM 2373 O O . GLY A 1 331 ? 23.211 3.545 0.199 1.00 97.75 331 GLY A O 1
ATOM 2374 N N . SER A 1 332 ? 24.358 2.249 1.643 1.00 97.44 332 SER A N 1
ATOM 2375 C CA . SER A 1 332 ? 25.573 3.076 1.625 1.00 97.44 332 SER A CA 1
ATOM 2376 C C . SER A 1 332 ? 26.260 3.038 0.260 1.00 97.44 332 SER A C 1
ATOM 2378 O O . SER A 1 332 ? 26.856 4.031 -0.159 1.00 97.44 332 SER A O 1
ATOM 2380 N N . GLN A 1 333 ? 26.142 1.913 -0.448 1.00 98.12 333 GLN A N 1
ATOM 2381 C CA . GLN A 1 333 ? 26.660 1.731 -1.797 1.00 98.12 333 GLN A CA 1
ATOM 2382 C C . GLN A 1 333 ? 25.527 1.360 -2.767 1.00 98.12 333 GLN A C 1
ATOM 2384 O O . GLN A 1 333 ? 24.755 0.441 -2.475 1.00 98.12 333 GLN A O 1
ATOM 2389 N N . PRO A 1 334 ? 25.413 2.044 -3.923 1.00 97.25 334 PRO A N 1
ATOM 2390 C CA . PRO A 1 334 ? 24.428 1.698 -4.941 1.00 97.25 334 PRO A CA 1
ATOM 2391 C C . PRO A 1 334 ? 24.808 0.394 -5.651 1.00 97.25 334 PRO A C 1
ATOM 2393 O O . PRO A 1 334 ? 25.986 0.113 -5.879 1.00 97.25 334 PRO A O 1
ATOM 2396 N N . LEU A 1 335 ? 23.805 -0.384 -6.059 1.00 97.19 335 LEU A N 1
ATOM 2397 C CA . LEU A 1 335 ? 24.025 -1.576 -6.875 1.00 97.19 335 LEU A CA 1
ATOM 2398 C C . LEU A 1 335 ? 24.474 -1.192 -8.286 1.00 97.19 335 LEU A C 1
ATOM 2400 O O . LEU A 1 335 ? 23.832 -0.381 -8.957 1.00 97.19 335 LEU A O 1
ATOM 2404 N N . GLN A 1 336 ? 25.550 -1.822 -8.752 1.00 94.88 336 GLN A N 1
ATOM 2405 C CA . GLN A 1 336 ? 26.093 -1.610 -10.090 1.00 94.88 336 GLN A CA 1
ATOM 2406 C C . GLN A 1 336 ? 25.564 -2.651 -11.077 1.00 94.88 336 GLN A C 1
ATOM 2408 O O . GLN A 1 336 ? 25.448 -3.837 -10.753 1.00 94.88 336 GLN A O 1
ATOM 2413 N N . ARG A 1 337 ? 25.271 -2.208 -12.304 1.00 94.69 337 ARG A N 1
ATOM 2414 C CA . ARG A 1 337 ? 24.986 -3.124 -13.414 1.00 94.69 337 ARG A CA 1
ATOM 2415 C C . ARG A 1 337 ? 26.249 -3.883 -13.800 1.00 94.69 337 ARG A C 1
ATOM 2417 O O . ARG A 1 337 ? 27.356 -3.376 -13.635 1.00 94.69 337 ARG A O 1
ATOM 2424 N N . ALA A 1 338 ? 26.086 -5.095 -14.318 1.00 94.62 338 ALA A N 1
ATOM 2425 C CA . ALA A 1 338 ? 27.187 -5.780 -14.978 1.00 94.62 338 ALA A CA 1
ATOM 2426 C C . ALA A 1 338 ? 27.613 -4.990 -16.228 1.00 94.62 338 ALA A C 1
ATOM 2428 O O . ALA A 1 338 ? 26.778 -4.357 -16.874 1.00 94.62 338 ALA A O 1
ATOM 2429 N N . ALA A 1 339 ? 28.899 -5.055 -16.584 1.00 93.38 339 ALA A N 1
ATOM 2430 C CA . ALA A 1 339 ? 29.481 -4.258 -17.670 1.00 93.38 339 ALA A CA 1
ATOM 2431 C C . ALA A 1 339 ? 28.743 -4.419 -19.014 1.00 93.38 339 ALA A C 1
ATOM 2433 O O . ALA A 1 339 ? 28.601 -3.460 -19.764 1.00 93.38 339 ALA A O 1
ATOM 2434 N N . ALA A 1 340 ? 28.208 -5.612 -19.296 1.00 93.62 340 ALA A N 1
ATOM 2435 C CA . ALA A 1 340 ? 27.438 -5.886 -20.511 1.00 93.62 340 ALA A CA 1
ATOM 2436 C C . ALA A 1 340 ? 26.097 -5.123 -20.597 1.00 93.62 340 ALA A C 1
ATOM 2438 O O . ALA A 1 340 ? 25.533 -5.008 -21.681 1.00 93.62 340 ALA A O 1
ATOM 2439 N N . PHE A 1 341 ? 25.590 -4.605 -19.474 1.00 92.56 341 PHE A N 1
ATOM 2440 C CA . PHE A 1 341 ? 24.305 -3.907 -19.373 1.00 92.56 341 PHE A CA 1
ATOM 2441 C C . PHE A 1 341 ? 24.452 -2.451 -18.913 1.00 92.56 341 PHE A C 1
ATOM 2443 O O . PHE A 1 341 ? 23.467 -1.807 -18.541 1.00 92.56 341 PHE A O 1
ATOM 2450 N N . GLU A 1 342 ? 25.671 -1.916 -18.903 1.00 87.25 342 GLU A N 1
ATOM 2451 C CA . GLU A 1 342 ? 25.901 -0.521 -18.547 1.00 87.25 342 GLU A CA 1
ATOM 2452 C C . GLU A 1 342 ? 25.257 0.410 -19.588 1.00 87.25 342 GLU A C 1
ATOM 2454 O O . GLU A 1 342 ? 25.448 0.257 -20.792 1.00 87.25 342 GLU A O 1
ATOM 2459 N N . GLY A 1 343 ? 24.421 1.346 -19.125 1.00 83.25 343 GLY A N 1
ATOM 2460 C CA . 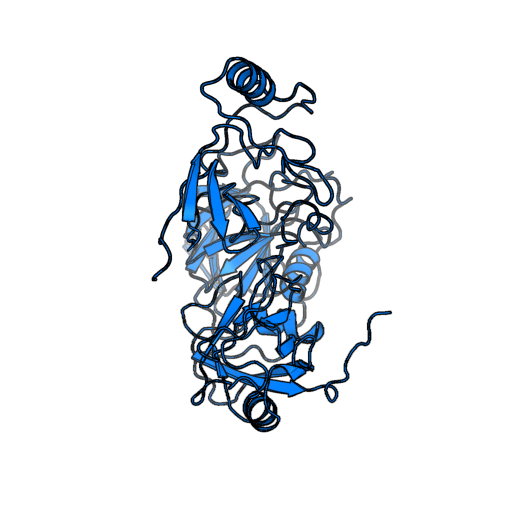GLY A 1 343 ? 23.653 2.240 -20.000 1.00 83.25 343 GLY A CA 1
ATOM 2461 C C . GLY A 1 343 ? 22.539 1.565 -20.814 1.00 83.25 343 GLY A C 1
ATOM 2462 O O . GLY A 1 343 ? 21.849 2.254 -21.564 1.00 83.25 343 GLY A O 1
ATOM 2463 N N . ALA A 1 344 ? 22.333 0.252 -20.668 1.00 87.25 344 ALA A N 1
ATOM 2464 C CA . ALA A 1 344 ? 21.281 -0.469 -21.372 1.00 87.25 344 ALA A CA 1
ATOM 2465 C C . ALA A 1 344 ? 19.894 -0.163 -20.783 1.00 87.25 344 ALA A C 1
ATOM 2467 O O . ALA A 1 344 ? 19.699 -0.137 -19.564 1.00 87.25 344 ALA A O 1
ATOM 2468 N N . GLU A 1 345 ? 18.909 0.015 -21.663 1.00 84.38 345 GLU A N 1
ATOM 2469 C CA . GLU A 1 345 ? 17.501 0.147 -21.290 1.00 84.38 345 GLU A CA 1
ATOM 2470 C C . GLU A 1 345 ? 16.790 -1.202 -21.419 1.00 84.38 345 GLU A C 1
ATOM 2472 O O . GLU A 1 345 ? 16.964 -1.925 -22.401 1.00 84.38 345 GLU A O 1
ATOM 2477 N N . LEU A 1 346 ? 15.969 -1.540 -20.424 1.00 86.69 346 LEU A N 1
ATOM 2478 C CA . LEU A 1 346 ? 15.147 -2.743 -20.446 1.00 86.69 346 LEU A CA 1
ATOM 2479 C C . LEU A 1 346 ? 13.774 -2.388 -21.043 1.00 86.69 346 LEU A C 1
ATOM 2481 O O . LEU A 1 346 ? 13.099 -1.496 -20.513 1.00 86.69 346 LEU A O 1
ATOM 2485 N N . PRO A 1 347 ? 13.325 -3.063 -22.122 1.00 87.44 347 PRO A N 1
ATOM 2486 C CA . PRO A 1 347 ? 11.936 -2.973 -22.556 1.00 87.44 347 PRO A CA 1
ATOM 2487 C C . PRO A 1 347 ? 11.005 -3.264 -21.381 1.00 87.44 347 PRO A C 1
ATOM 2489 O O . PRO A 1 347 ? 11.291 -4.146 -20.577 1.00 87.44 347 PRO A O 1
ATOM 2492 N N . SER A 1 348 ? 9.903 -2.520 -21.263 1.00 89.31 348 SER A N 1
ATOM 2493 C CA . SER A 1 348 ? 9.022 -2.678 -20.104 1.00 89.31 348 SER A CA 1
ATOM 2494 C C . SER A 1 348 ? 8.516 -4.115 -19.989 1.00 89.31 348 SER A C 1
ATOM 2496 O O . SER A 1 348 ? 7.915 -4.643 -20.923 1.00 89.31 348 SER A O 1
ATOM 2498 N N . GLU A 1 349 ? 8.753 -4.726 -18.834 1.00 91.12 349 GLU A N 1
ATOM 2499 C CA . GLU A 1 349 ? 8.345 -6.090 -18.513 1.00 91.12 349 GLU A CA 1
ATOM 2500 C C . GLU A 1 349 ? 7.345 -6.094 -17.360 1.00 91.12 349 GLU A C 1
ATOM 2502 O O . GLU A 1 349 ? 7.227 -5.109 -16.628 1.00 91.12 349 GLU A O 1
ATOM 2507 N N . GLY A 1 350 ? 6.609 -7.197 -17.213 1.00 91.44 350 GLY A N 1
ATOM 2508 C CA . GLY A 1 350 ? 5.654 -7.369 -16.125 1.00 91.44 350 GLY A CA 1
ATOM 2509 C C . GLY A 1 350 ? 6.345 -7.343 -14.763 1.00 91.44 350 GLY A C 1
ATOM 2510 O O . GLY A 1 350 ? 7.339 -8.032 -14.546 1.00 91.44 350 GLY A O 1
ATOM 2511 N N . THR A 1 351 ? 5.800 -6.568 -13.835 1.00 92.69 351 THR A N 1
ATOM 2512 C CA . THR A 1 351 ? 6.282 -6.462 -12.456 1.00 92.69 351 THR A CA 1
ATOM 2513 C C . THR A 1 351 ? 5.272 -7.086 -11.505 1.00 92.69 351 THR A C 1
ATOM 2515 O O . THR A 1 351 ? 4.064 -6.932 -11.678 1.00 92.69 351 THR A O 1
ATOM 2518 N N . ALA A 1 352 ? 5.767 -7.811 -10.504 1.00 92.50 352 ALA A N 1
ATOM 2519 C CA . ALA A 1 352 ? 4.948 -8.514 -9.523 1.00 92.50 352 ALA A CA 1
ATOM 2520 C C . ALA A 1 352 ? 5.018 -7.846 -8.143 1.00 92.50 352 ALA A C 1
ATOM 2522 O O . ALA A 1 352 ? 5.985 -7.154 -7.817 1.00 92.50 352 ALA A O 1
ATOM 2523 N N . LEU A 1 353 ? 4.018 -8.119 -7.308 1.00 95.94 353 LEU A N 1
ATOM 2524 C CA . LEU A 1 353 ? 4.068 -7.828 -5.879 1.00 95.94 353 LEU A CA 1
ATOM 2525 C C . LEU A 1 353 ? 5.311 -8.483 -5.260 1.00 95.94 353 LEU A C 1
ATOM 2527 O O . LEU A 1 353 ? 5.578 -9.656 -5.508 1.00 95.94 353 LEU A O 1
ATOM 2531 N N . GLY A 1 354 ? 6.058 -7.726 -4.456 1.00 97.56 354 GLY A N 1
ATOM 2532 C CA . GLY A 1 354 ? 7.306 -8.175 -3.844 1.00 97.56 354 GLY A CA 1
ATOM 2533 C C . GLY A 1 354 ? 8.541 -7.992 -4.725 1.00 97.56 354 GLY A C 1
ATOM 2534 O O . GLY A 1 354 ? 9.650 -8.219 -4.246 1.00 97.56 354 GLY A O 1
ATOM 2535 N N . ALA A 1 355 ? 8.398 -7.565 -5.983 1.00 97.88 355 ALA A N 1
ATOM 2536 C CA . ALA A 1 355 ? 9.540 -7.345 -6.863 1.00 97.88 355 ALA A CA 1
ATOM 2537 C C . ALA A 1 355 ? 10.464 -6.241 -6.326 1.00 97.88 355 ALA A C 1
ATOM 2539 O O . ALA A 1 355 ? 10.026 -5.145 -5.978 1.00 97.88 355 ALA A O 1
ATOM 2540 N N . LEU A 1 356 ? 11.761 -6.529 -6.301 1.00 98.06 356 LEU A N 1
ATOM 2541 C CA . LEU A 1 356 ? 12.828 -5.618 -5.928 1.00 98.06 356 LEU A CA 1
ATOM 2542 C C . LEU A 1 356 ? 13.424 -5.018 -7.200 1.00 98.06 356 LEU A C 1
ATOM 2544 O O . LEU A 1 356 ? 14.331 -5.575 -7.821 1.00 98.06 356 LEU A O 1
ATOM 2548 N N . GLN A 1 357 ? 12.860 -3.894 -7.622 1.00 97.62 357 GLN A N 1
ATOM 2549 C CA . GLN A 1 357 ? 13.288 -3.193 -8.822 1.00 97.62 357 GLN A CA 1
ATOM 2550 C C . GLN A 1 357 ? 14.470 -2.271 -8.515 1.00 97.62 357 GLN A C 1
ATOM 2552 O O . GLN A 1 357 ? 14.473 -1.594 -7.490 1.00 97.62 357 GLN A O 1
ATOM 2557 N N . VAL A 1 358 ? 15.460 -2.194 -9.407 1.00 97.25 358 VAL A N 1
ATOM 2558 C CA . VAL A 1 358 ? 16.648 -1.346 -9.205 1.00 97.25 358 VAL A CA 1
ATOM 2559 C C . VAL A 1 358 ? 16.760 -0.296 -10.320 1.00 97.25 358 VAL A C 1
ATOM 2561 O O . VAL A 1 358 ? 17.196 -0.612 -11.436 1.00 97.25 358 VAL A O 1
ATOM 2564 N N . PRO A 1 359 ? 16.386 0.968 -10.047 1.00 94.12 359 PRO A N 1
ATOM 2565 C CA . PRO A 1 359 ? 16.560 2.081 -10.976 1.00 94.12 359 PRO A CA 1
ATOM 2566 C C . PRO A 1 359 ? 18.037 2.382 -11.275 1.00 94.12 359 PRO A C 1
ATOM 2568 O O . PRO A 1 359 ? 18.952 1.798 -10.695 1.00 94.12 359 PRO A O 1
ATOM 2571 N N . ALA A 1 360 ? 18.284 3.341 -12.171 1.00 91.12 360 ALA A N 1
ATOM 2572 C CA . ALA A 1 360 ? 19.638 3.726 -12.591 1.00 91.12 360 ALA A CA 1
ATOM 2573 C C . ALA A 1 360 ? 20.534 4.247 -11.448 1.00 91.12 360 ALA A C 1
ATOM 2575 O O . ALA A 1 360 ? 21.752 4.167 -11.543 1.00 91.12 360 ALA A O 1
ATOM 2576 N N . ASN A 1 361 ? 19.948 4.754 -10.359 1.00 93.56 361 ASN A N 1
ATOM 2577 C CA . ASN A 1 361 ? 20.697 5.195 -9.178 1.00 93.56 361 ASN A CA 1
ATOM 2578 C C . ASN A 1 361 ? 21.199 4.033 -8.295 1.00 93.56 361 ASN A C 1
ATOM 2580 O O . ASN A 1 361 ? 21.842 4.291 -7.282 1.00 93.56 361 ASN A O 1
ATOM 2584 N N . GLY A 1 362 ? 20.866 2.781 -8.632 1.00 96.00 362 GLY A N 1
ATOM 2585 C CA . GLY A 1 362 ? 21.286 1.587 -7.898 1.00 96.00 362 GLY A CA 1
ATOM 2586 C C . GLY A 1 362 ? 20.619 1.400 -6.531 1.00 96.00 362 GLY A C 1
ATOM 2587 O O . GLY A 1 362 ? 21.033 0.513 -5.789 1.00 96.00 362 GLY A O 1
ATOM 2588 N N . GLN A 1 363 ? 19.613 2.213 -6.188 1.00 98.00 363 GLN A N 1
ATOM 2589 C CA . GLN A 1 363 ? 18.899 2.163 -4.908 1.00 98.00 363 GLN A CA 1
ATOM 2590 C C . GLN A 1 363 ? 17.577 1.395 -5.078 1.00 98.00 363 GLN A C 1
ATOM 2592 O O . GLN A 1 363 ? 16.697 1.877 -5.798 1.00 98.00 363 GLN A O 1
ATOM 2597 N N . PRO A 1 364 ? 17.417 0.202 -4.478 1.00 98.25 364 PRO A N 1
ATOM 2598 C CA . PRO A 1 364 ? 16.272 -0.656 -4.751 1.00 98.25 364 PRO A CA 1
ATOM 2599 C C . PRO A 1 364 ? 14.920 -0.063 -4.324 1.00 98.25 364 PRO A C 1
ATOM 2601 O O . PRO A 1 364 ? 14.803 0.684 -3.351 1.00 98.25 364 PRO A O 1
ATOM 2604 N N . VAL A 1 365 ? 13.867 -0.460 -5.033 1.00 98.50 365 VAL A N 1
ATOM 2605 C CA . VAL A 1 365 ? 12.468 -0.216 -4.683 1.00 98.50 365 VAL A CA 1
ATOM 2606 C C . VAL A 1 365 ? 11.769 -1.564 -4.562 1.00 98.50 365 VAL A C 1
ATOM 2608 O O . VAL A 1 365 ? 11.661 -2.297 -5.543 1.00 98.50 365 VAL A O 1
ATOM 2611 N N . LEU A 1 366 ? 11.303 -1.896 -3.360 1.00 98.56 366 LEU A N 1
ATOM 2612 C CA . LEU A 1 366 ? 10.488 -3.082 -3.111 1.00 98.56 366 LEU A CA 1
ATOM 2613 C C . LEU A 1 366 ? 9.024 -2.760 -3.407 1.00 98.56 366 LEU A C 1
ATOM 2615 O O . LEU A 1 366 ? 8.407 -1.983 -2.682 1.00 98.56 366 LEU A O 1
ATOM 2619 N N . PHE A 1 367 ? 8.463 -3.359 -4.447 1.00 98.19 367 PHE A N 1
ATOM 2620 C CA . PHE A 1 367 ? 7.078 -3.157 -4.847 1.00 98.19 367 PHE A CA 1
ATOM 2621 C C . PHE A 1 367 ? 6.074 -3.836 -3.915 1.00 98.19 367 PHE A C 1
ATOM 2623 O O . PHE A 1 367 ? 6.237 -4.992 -3.525 1.00 98.19 367 PHE A O 1
ATOM 2630 N N . LEU A 1 368 ? 5.019 -3.094 -3.577 1.00 98.00 368 LEU A N 1
ATOM 2631 C CA . LEU A 1 368 ? 3.959 -3.488 -2.651 1.00 98.00 368 LEU A CA 1
ATOM 2632 C C . LEU A 1 368 ? 2.585 -3.506 -3.355 1.00 98.00 368 LEU A C 1
ATOM 2634 O O . LEU A 1 368 ? 2.533 -3.588 -4.573 1.00 98.00 368 LEU A O 1
ATOM 2638 N N . ALA A 1 369 ? 1.466 -3.507 -2.623 1.00 97.00 369 ALA A N 1
ATOM 2639 C CA . ALA A 1 369 ? 0.137 -3.821 -3.171 1.00 97.00 369 ALA A CA 1
ATOM 2640 C C . ALA A 1 369 ? -0.301 -2.957 -4.375 1.00 97.00 369 ALA A C 1
ATOM 2642 O O . ALA A 1 369 ? -0.930 -3.484 -5.289 1.00 97.00 369 ALA A O 1
ATOM 2643 N N . ASP A 1 370 ? 0.068 -1.671 -4.407 1.00 96.88 370 ASP A N 1
ATOM 2644 C CA . ASP A 1 370 ? -0.306 -0.729 -5.481 1.00 96.88 370 ASP A CA 1
ATOM 2645 C C . ASP A 1 370 ? 0.815 -0.585 -6.535 1.00 96.88 370 ASP A C 1
ATOM 2647 O O . ASP A 1 370 ? 0.998 0.477 -7.133 1.00 96.88 370 ASP A O 1
ATOM 2651 N N . HIS A 1 371 ? 1.651 -1.614 -6.704 1.00 95.56 371 HIS A N 1
ATOM 2652 C CA . HIS A 1 371 ? 2.788 -1.581 -7.621 1.00 95.56 371 HIS A CA 1
ATOM 2653 C C . HIS A 1 371 ? 2.367 -1.367 -9.087 1.00 95.56 371 HIS A C 1
ATOM 2655 O O . HIS A 1 371 ? 1.293 -1.813 -9.505 1.00 95.56 371 HIS A O 1
ATOM 2661 N N . PRO A 1 372 ? 3.222 -0.740 -9.923 1.00 93.31 372 PRO A N 1
ATOM 2662 C CA . PRO A 1 372 ? 2.975 -0.698 -11.360 1.00 93.31 372 PRO A CA 1
ATOM 2663 C C . PRO A 1 372 ? 2.940 -2.119 -11.929 1.00 93.31 372 PRO A C 1
ATOM 2665 O O . PRO A 1 372 ? 3.647 -3.005 -11.450 1.00 93.31 372 PRO A O 1
ATOM 2668 N N . LEU A 1 373 ? 2.145 -2.343 -12.975 1.00 91.94 373 LEU A N 1
ATOM 2669 C CA . LEU A 1 373 ? 2.076 -3.647 -13.644 1.00 91.94 373 LEU A CA 1
ATOM 2670 C C . LEU A 1 373 ? 3.254 -3.921 -14.570 1.00 91.94 373 LEU A C 1
ATOM 2672 O O . LEU A 1 373 ? 3.563 -5.079 -14.833 1.00 91.94 373 LEU A O 1
ATOM 2676 N N . THR A 1 374 ? 3.873 -2.864 -15.088 1.00 91.75 374 THR A N 1
ATOM 2677 C CA . THR A 1 374 ? 5.034 -2.962 -15.965 1.00 91.75 374 THR A CA 1
ATOM 2678 C C . THR A 1 374 ? 6.087 -1.938 -15.581 1.00 91.75 374 THR A C 1
ATOM 2680 O O . THR A 1 374 ? 5.744 -0.815 -15.202 1.00 91.75 374 THR A O 1
ATOM 2683 N N . GLY A 1 375 ? 7.361 -2.276 -15.754 1.00 88.88 375 GLY A N 1
ATOM 2684 C CA . GLY A 1 375 ? 8.472 -1.356 -15.524 1.00 88.88 375 GLY A CA 1
ATOM 2685 C C . GLY A 1 375 ? 9.656 -1.618 -16.449 1.00 88.88 375 GLY A C 1
ATOM 2686 O O . GLY A 1 375 ? 9.874 -2.742 -16.879 1.00 88.88 375 GLY A O 1
ATOM 2687 N N . GLY A 1 376 ? 10.420 -0.565 -16.750 1.00 90.12 376 GLY A N 1
ATOM 2688 C CA . GLY A 1 376 ? 11.629 -0.617 -17.590 1.00 90.12 376 GLY A CA 1
ATOM 2689 C C . GLY A 1 376 ? 12.942 -0.679 -16.801 1.00 90.12 376 GLY A C 1
ATOM 2690 O O . GLY A 1 376 ? 14.003 -0.363 -17.331 1.00 90.12 376 GLY A O 1
ATOM 2691 N N . TYR A 1 377 ? 12.880 -1.025 -15.515 1.00 93.44 377 TYR A N 1
ATOM 2692 C CA . TYR A 1 377 ? 14.058 -1.255 -14.680 1.00 93.44 377 TYR A CA 1
ATOM 2693 C C . TYR A 1 377 ? 14.078 -2.726 -14.251 1.00 93.44 377 TYR A C 1
ATOM 2695 O O . TYR A 1 377 ? 13.012 -3.276 -13.965 1.00 93.44 377 TYR A O 1
ATOM 2703 N N . PRO A 1 378 ? 15.262 -3.356 -14.174 1.00 95.56 378 PRO A N 1
ATOM 2704 C CA . PRO A 1 378 ? 15.391 -4.759 -13.835 1.00 95.56 378 PRO A CA 1
ATOM 2705 C C . PRO A 1 378 ? 14.900 -5.026 -12.420 1.00 95.56 378 PRO A C 1
ATOM 2707 O O . PRO A 1 378 ? 15.121 -4.248 -11.483 1.00 95.56 378 PRO A O 1
ATOM 2710 N N . VAL A 1 379 ? 14.296 -6.190 -12.277 1.00 96.94 379 VAL A N 1
ATOM 2711 C CA . VAL A 1 379 ? 13.953 -6.775 -10.991 1.00 96.94 379 VAL A CA 1
ATOM 2712 C C . VAL A 1 379 ? 15.068 -7.745 -10.600 1.00 96.94 379 VAL A C 1
ATOM 2714 O O . VAL A 1 379 ? 15.230 -8.795 -11.220 1.00 96.94 379 VAL A O 1
ATOM 2717 N N . VAL A 1 380 ? 15.865 -7.376 -9.591 1.00 97.12 380 VAL A N 1
ATOM 2718 C CA . VAL A 1 380 ? 17.014 -8.183 -9.125 1.00 97.12 380 VAL A CA 1
ATOM 2719 C C . VAL A 1 380 ? 16.570 -9.397 -8.302 1.00 97.12 380 VAL A C 1
ATOM 2721 O O . VAL A 1 380 ? 17.274 -10.402 -8.226 1.00 97.12 380 VAL A O 1
ATOM 2724 N N . GLY A 1 381 ? 15.383 -9.324 -7.706 1.00 96.81 381 GLY A N 1
ATOM 2725 C CA . GLY A 1 381 ? 14.775 -10.398 -6.934 1.00 96.81 381 GLY A CA 1
ATOM 2726 C C . GLY A 1 381 ? 13.332 -10.080 -6.565 1.00 96.81 381 GLY A C 1
ATOM 2727 O O . GLY A 1 381 ? 12.838 -8.993 -6.848 1.00 96.81 381 GLY A O 1
ATOM 2728 N N . CYS A 1 382 ? 12.661 -11.009 -5.900 1.00 97.44 382 CYS A N 1
ATOM 2729 C CA . CYS A 1 382 ? 11.309 -10.853 -5.384 1.00 97.44 382 CYS A CA 1
ATOM 2730 C C . CYS A 1 382 ? 11.242 -11.345 -3.935 1.00 97.44 382 CYS A C 1
ATOM 2732 O O . CYS A 1 382 ? 11.751 -12.424 -3.626 1.00 97.44 382 CYS A O 1
ATOM 2734 N N . VAL A 1 383 ? 10.636 -10.560 -3.045 1.00 97.81 383 VAL A N 1
ATOM 2735 C CA . VAL A 1 383 ? 10.403 -10.933 -1.645 1.00 97.81 383 VAL A CA 1
ATOM 2736 C C . VAL A 1 383 ? 9.474 -12.137 -1.572 1.00 97.81 383 VAL A C 1
ATOM 2738 O O . VAL A 1 383 ? 8.447 -12.202 -2.247 1.00 97.81 383 VAL A O 1
ATOM 2741 N N . ALA A 1 384 ? 9.848 -13.105 -0.739 1.00 96.06 384 ALA A N 1
ATOM 2742 C CA . ALA A 1 384 ? 9.057 -14.299 -0.507 1.00 96.06 384 ALA A CA 1
ATOM 2743 C C . ALA A 1 384 ? 7.691 -13.938 0.093 1.00 96.06 384 ALA A C 1
ATOM 2745 O O . ALA A 1 384 ? 7.584 -13.061 0.952 1.00 96.06 384 ALA A O 1
ATOM 2746 N N . ALA A 1 385 ? 6.645 -14.651 -0.328 1.00 93.94 385 ALA A N 1
ATOM 2747 C CA . ALA A 1 385 ? 5.265 -14.318 0.017 1.00 93.94 385 ALA A CA 1
ATOM 2748 C C . ALA A 1 385 ? 5.014 -14.208 1.534 1.00 93.94 385 ALA A C 1
ATOM 2750 O O . ALA A 1 385 ? 4.266 -13.334 1.964 1.00 93.94 385 ALA A O 1
ATOM 2751 N N . HIS A 1 386 ? 5.677 -15.036 2.352 1.00 93.94 386 HIS A N 1
ATOM 2752 C CA . HIS A 1 386 ? 5.536 -15.021 3.815 1.00 93.94 386 HIS A CA 1
ATOM 2753 C C . HIS A 1 386 ? 6.118 -13.775 4.498 1.00 93.94 386 HIS A C 1
ATOM 2755 O O . HIS A 1 386 ? 5.851 -13.556 5.674 1.00 93.94 386 HIS A O 1
ATOM 2761 N N . HIS A 1 387 ? 6.887 -12.950 3.784 1.00 96.19 387 HIS A N 1
ATOM 2762 C CA . HIS A 1 387 ? 7.432 -11.691 4.293 1.00 96.19 387 HIS A CA 1
ATOM 2763 C C . HIS A 1 387 ? 6.732 -10.443 3.741 1.00 96.19 387 HIS A C 1
ATOM 2765 O O . HIS A 1 387 ? 7.100 -9.334 4.124 1.00 96.19 387 HIS A O 1
ATOM 2771 N N . LEU A 1 388 ? 5.720 -10.582 2.878 1.00 96.06 388 LEU A N 1
ATOM 2772 C CA . LEU A 1 388 ? 4.995 -9.425 2.338 1.00 96.06 388 LEU A CA 1
ATOM 2773 C C . LEU A 1 388 ? 4.224 -8.670 3.429 1.00 96.06 388 LEU A C 1
ATOM 2775 O O . LEU A 1 388 ? 4.303 -7.443 3.487 1.00 96.06 388 LEU A O 1
ATOM 2779 N N . ASP A 1 389 ? 3.573 -9.394 4.341 1.00 95.75 389 ASP A N 1
ATOM 2780 C CA . ASP A 1 389 ? 2.867 -8.790 5.478 1.00 95.75 389 ASP A CA 1
ATOM 2781 C C . ASP A 1 389 ? 3.844 -8.054 6.417 1.00 95.75 389 ASP A C 1
ATOM 2783 O O . ASP A 1 389 ? 3.560 -6.952 6.884 1.00 95.75 389 ASP A O 1
ATOM 2787 N N . LEU A 1 390 ? 5.050 -8.600 6.621 1.00 95.69 390 LEU A N 1
ATOM 2788 C CA . LEU A 1 390 ? 6.108 -7.927 7.382 1.00 95.69 390 LEU A CA 1
ATOM 2789 C C . LEU A 1 390 ? 6.621 -6.673 6.658 1.00 95.69 390 LEU A C 1
ATOM 2791 O O . LEU A 1 390 ? 6.793 -5.631 7.290 1.00 95.69 390 LEU A O 1
ATOM 2795 N N . ALA A 1 391 ? 6.819 -6.736 5.337 1.00 96.44 391 ALA A N 1
ATOM 2796 C CA . ALA A 1 391 ? 7.226 -5.587 4.525 1.00 96.44 391 ALA A CA 1
ATOM 2797 C C . ALA A 1 391 ? 6.204 -4.437 4.609 1.00 96.44 391 ALA A C 1
ATOM 2799 O O . ALA A 1 391 ? 6.573 -3.264 4.678 1.00 96.44 391 ALA A O 1
ATOM 2800 N N . ALA A 1 392 ? 4.913 -4.765 4.684 1.00 95.88 392 ALA A N 1
ATOM 2801 C CA . ALA A 1 392 ? 3.841 -3.802 4.906 1.00 95.88 392 ALA A CA 1
ATOM 2802 C C . ALA A 1 392 ? 3.872 -3.124 6.288 1.00 95.88 392 ALA A C 1
ATOM 2804 O O . ALA A 1 392 ? 3.197 -2.111 6.481 1.00 95.88 392 ALA A O 1
ATOM 2805 N N . GLN A 1 393 ? 4.655 -3.625 7.240 1.00 96.50 393 GLN A N 1
ATOM 2806 C CA . GLN A 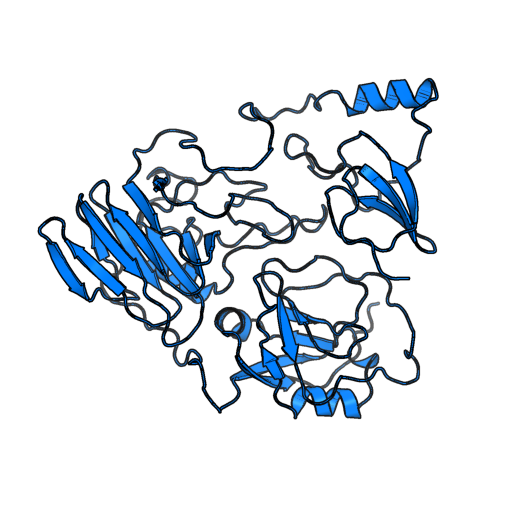1 393 ? 4.758 -3.068 8.588 1.00 96.50 393 GLN A CA 1
ATOM 2807 C C . GLN A 1 393 ? 6.042 -2.269 8.830 1.00 96.50 393 GLN A C 1
ATOM 2809 O O . GLN A 1 393 ? 6.204 -1.735 9.920 1.00 96.50 393 GLN A O 1
ATOM 2814 N N . LEU A 1 394 ? 6.934 -2.137 7.843 1.00 95.50 394 LEU A N 1
ATOM 2815 C CA . LEU A 1 394 ? 8.216 -1.444 8.015 1.00 95.50 394 LEU A CA 1
ATOM 2816 C C . LEU A 1 394 ? 8.043 0.092 8.003 1.00 95.50 394 LEU A C 1
ATOM 2818 O O . LEU A 1 394 ? 7.711 0.649 6.948 1.00 95.50 394 LEU A O 1
ATOM 2822 N N . PRO A 1 395 ? 8.267 0.805 9.127 1.00 94.12 395 PRO A N 1
ATOM 2823 C CA . PRO A 1 395 ? 8.298 2.263 9.130 1.00 94.12 395 PRO A CA 1
ATOM 2824 C C . PRO A 1 395 ? 9.557 2.818 8.448 1.00 94.12 395 PRO A C 1
ATOM 2826 O O . PRO A 1 395 ? 10.556 2.127 8.239 1.00 94.12 395 PRO A O 1
ATOM 2829 N N . ALA A 1 396 ? 9.523 4.110 8.110 1.00 93.94 396 ALA A N 1
ATOM 2830 C CA . ALA A 1 396 ? 10.717 4.811 7.649 1.00 93.94 396 ALA A CA 1
ATOM 2831 C C . ALA A 1 396 ? 11.808 4.788 8.735 1.00 93.94 396 ALA A C 1
ATOM 2833 O O . ALA A 1 396 ? 11.522 4.916 9.924 1.00 93.94 396 ALA A O 1
ATOM 2834 N N . GLY A 1 397 ? 13.061 4.637 8.312 1.00 94.25 397 GLY A N 1
ATOM 2835 C CA . GLY A 1 397 ? 14.217 4.494 9.193 1.00 94.25 397 GLY A CA 1
ATOM 2836 C C . GLY A 1 397 ? 14.568 3.046 9.541 1.00 94.25 397 GLY A C 1
ATOM 2837 O O . GLY A 1 397 ? 15.717 2.804 9.907 1.00 94.25 397 GLY A O 1
ATOM 2838 N N . THR A 1 398 ? 13.650 2.085 9.370 1.00 95.31 398 THR A N 1
ATOM 2839 C CA . THR A 1 398 ? 13.936 0.662 9.604 1.00 95.31 398 THR A CA 1
ATOM 2840 C C . THR A 1 398 ? 15.046 0.169 8.685 1.00 95.31 398 THR A C 1
ATOM 2842 O O . THR A 1 398 ? 15.029 0.417 7.478 1.00 95.31 398 THR A O 1
ATOM 2845 N N . LEU A 1 399 ? 16.000 -0.555 9.267 1.00 96.25 399 LEU A N 1
ATOM 2846 C CA . LEU A 1 399 ? 17.029 -1.267 8.525 1.00 96.25 399 LEU A CA 1
ATOM 2847 C C . LEU A 1 399 ? 16.506 -2.643 8.118 1.00 96.25 399 LEU A C 1
ATOM 2849 O O . LEU A 1 399 ? 15.933 -3.361 8.936 1.00 96.25 399 LEU A O 1
ATOM 2853 N N . ILE A 1 400 ? 16.739 -3.027 6.870 1.00 96.62 400 ILE A N 1
ATOM 2854 C CA . ILE A 1 400 ? 16.432 -4.356 6.348 1.00 96.62 400 ILE A CA 1
ATOM 2855 C C . ILE A 1 400 ? 17.680 -5.023 5.782 1.00 96.62 400 ILE A C 1
ATOM 2857 O O . ILE A 1 400 ? 18.604 -4.357 5.318 1.00 96.62 400 ILE A O 1
ATOM 2861 N N . ARG A 1 401 ? 17.691 -6.351 5.782 1.00 97.81 401 ARG A N 1
ATOM 2862 C CA . ARG A 1 401 ? 18.661 -7.175 5.061 1.00 97.81 401 ARG A CA 1
ATOM 2863 C C . ARG A 1 401 ? 17.944 -8.243 4.265 1.00 97.81 401 ARG A C 1
ATOM 2865 O O . ARG A 1 401 ? 16.868 -8.698 4.649 1.00 97.81 401 ARG A O 1
ATOM 2872 N N . PHE A 1 402 ? 18.564 -8.659 3.171 1.00 98.38 402 PHE A N 1
ATOM 2873 C CA . PHE A 1 402 ? 18.000 -9.669 2.294 1.00 98.38 402 PHE A CA 1
ATOM 2874 C C . PHE A 1 402 ? 18.718 -10.999 2.451 1.00 98.38 402 PHE A C 1
ATOM 2876 O O . PHE A 1 402 ? 19.943 -11.055 2.507 1.00 98.38 402 PHE A O 1
ATOM 2883 N N . ARG A 1 403 ? 17.946 -12.085 2.471 1.00 97.56 403 ARG A N 1
ATOM 2884 C CA . ARG A 1 403 ? 18.476 -13.448 2.424 1.00 97.56 403 ARG A CA 1
ATOM 2885 C C . ARG A 1 403 ? 17.973 -14.138 1.168 1.00 97.56 403 ARG A C 1
ATOM 2887 O O . ARG A 1 403 ? 16.778 -14.378 1.023 1.00 97.56 403 ARG A O 1
ATOM 2894 N N . ALA A 1 404 ? 18.881 -14.470 0.257 1.00 96.94 404 ALA A N 1
ATOM 2895 C CA . ALA A 1 404 ? 18.527 -15.266 -0.909 1.00 96.94 404 ALA A CA 1
ATOM 2896 C C . ALA A 1 404 ? 18.145 -16.685 -0.464 1.00 96.94 404 ALA A C 1
ATOM 2898 O O . ALA A 1 404 ? 18.928 -17.366 0.195 1.00 96.94 404 ALA A O 1
ATOM 2899 N N . GLN A 1 405 ? 16.945 -17.139 -0.825 1.00 94.00 405 GLN A N 1
ATOM 2900 C CA . GLN A 1 405 ? 16.487 -18.496 -0.504 1.00 94.00 405 GLN A CA 1
ATOM 2901 C C . GLN A 1 405 ? 17.227 -19.554 -1.328 1.00 94.00 405 GLN A C 1
ATOM 2903 O O . GLN A 1 405 ? 17.366 -20.697 -0.895 1.00 94.00 405 GLN A O 1
ATOM 2908 N N . ARG A 1 406 ? 17.659 -19.180 -2.537 1.00 88.06 406 ARG A N 1
ATOM 2909 C CA . ARG A 1 406 ? 18.393 -20.011 -3.494 1.00 88.06 406 ARG A CA 1
ATOM 2910 C C . ARG A 1 406 ? 19.299 -19.118 -4.352 1.00 88.06 406 ARG A C 1
ATOM 2912 O O . ARG A 1 406 ? 18.977 -17.937 -4.516 1.00 88.06 406 ARG A O 1
ATOM 2919 N N . PRO A 1 407 ? 20.391 -19.656 -4.923 1.00 84.81 407 PRO A N 1
ATOM 2920 C CA . PRO A 1 407 ? 21.151 -18.961 -5.959 1.00 84.81 407 PRO A CA 1
ATOM 2921 C C . PRO A 1 407 ? 20.269 -18.620 -7.166 1.00 84.81 407 PRO A C 1
ATOM 2923 O O . PRO A 1 407 ? 19.287 -19.316 -7.433 1.00 84.81 407 PRO A O 1
ATOM 2926 N N . PHE A 1 408 ? 20.636 -17.573 -7.909 1.00 86.00 408 PHE A N 1
ATOM 2927 C CA . PHE A 1 408 ? 19.976 -17.258 -9.173 1.00 86.00 408 PHE A CA 1
ATOM 2928 C C . PHE A 1 408 ? 20.141 -18.416 -10.164 1.00 86.00 408 PHE A C 1
ATOM 2930 O O . PHE A 1 408 ? 21.232 -18.967 -10.317 1.00 86.00 408 PHE A O 1
ATOM 2937 N N . GLN A 1 409 ? 19.047 -18.762 -10.834 1.00 79.44 409 GLN A N 1
ATOM 2938 C CA . GLN A 1 409 ? 19.034 -19.671 -11.969 1.00 79.44 409 GLN A CA 1
ATOM 2939 C C . GLN A 1 409 ? 18.278 -18.981 -13.093 1.00 79.44 409 GLN A C 1
ATOM 2941 O O . GLN A 1 409 ? 17.165 -18.494 -12.885 1.00 79.44 409 GLN A O 1
ATOM 2946 N N . GLU A 1 410 ? 18.895 -18.925 -14.267 1.00 75.56 410 GLU A N 1
ATOM 2947 C CA . GLU A 1 410 ? 18.246 -18.378 -15.446 1.00 75.56 410 GLU A CA 1
ATOM 2948 C C . GLU A 1 410 ? 17.047 -19.259 -15.808 1.00 75.56 410 GLU A C 1
ATOM 2950 O O . GLU A 1 410 ? 17.167 -20.475 -15.978 1.00 75.56 410 GLU A O 1
ATOM 2955 N N . ILE A 1 411 ? 15.867 -18.646 -15.885 1.00 68.06 411 ILE A N 1
ATOM 2956 C CA . ILE A 1 411 ? 14.680 -19.327 -16.385 1.00 68.06 411 ILE A CA 1
ATOM 2957 C C . ILE A 1 411 ? 14.742 -19.219 -17.903 1.00 68.06 411 ILE A C 1
ATOM 2959 O O . ILE A 1 411 ? 14.340 -18.204 -18.473 1.00 68.06 411 ILE A O 1
ATOM 2963 N N . CYS A 1 412 ? 15.243 -20.265 -18.556 1.00 59.62 412 CYS A N 1
ATOM 2964 C CA . CYS A 1 412 ? 15.100 -20.417 -19.997 1.00 59.62 412 CYS A CA 1
ATOM 2965 C C . CYS A 1 412 ? 13.610 -20.613 -20.303 1.00 59.62 412 CYS A C 1
ATOM 2967 O O . CYS A 1 412 ? 13.081 -21.718 -20.164 1.00 59.62 412 CYS A O 1
ATOM 2969 N N . LEU A 1 413 ? 12.910 -19.529 -20.645 1.00 54.84 413 LEU A N 1
ATOM 2970 C CA . LEU A 1 413 ? 11.559 -19.633 -21.185 1.00 54.84 413 LEU A CA 1
ATOM 2971 C C . LEU A 1 413 ? 11.659 -20.273 -22.584 1.00 54.84 413 LEU A C 1
ATOM 2973 O O . LEU A 1 413 ? 12.524 -19.851 -23.356 1.00 54.84 413 LEU A O 1
ATOM 2977 N N . PRO A 1 414 ? 10.853 -21.310 -22.876 1.00 39.19 414 PRO A N 1
ATOM 2978 C CA . PRO A 1 414 ? 10.889 -22.028 -24.149 1.00 39.19 414 PRO A CA 1
ATOM 2979 C C . PRO A 1 414 ? 10.468 -21.176 -25.349 1.00 39.19 414 PRO A C 1
ATOM 2981 O O . PRO A 1 414 ? 9.695 -20.204 -25.157 1.00 39.19 414 PRO A O 1
#